Protein AF-0000000069003682 (afdb_homodimer)

Sequence (572 aa):
MLQAACTELRKSRLFHKLLEAVLKTGNRMNDGTFRGGAQAFKLDTLLKLSDVKGIDGKTTLLHFVVQEIIRSEGIRAARARDRGSVSSIKSDDLPEDQSQDAEEYYRSTGLQVVSGLSSEIENVKKAAILDADSLTGTVSKLGRALKESRDFLNSEMKNVDDENRFHQTLKIFVQNAELDIMWLFEEEKRIMALVKSTGDYFHGNAGKDEGLRLFVIVRDFLIILDKVCIEVKNAQRKLNGTPKKENVASKTSESTNPPPLDLRQKLFPAITDRRIDDSSSDDDASMLQAACTELRKSRLFHKLLEAVLKTGNRMNDGTFRGGAQAFKLDTLLKLSDVKGIDGKTTLLHFVVQEIIRSEGIRAARARDRGSVSSIKSDDLPEDQSQDAEEYYRSTGLQVVSGLSSEIENVKKAAILDADSLTGTVSKLGRALKESRDFLNSEMKNVDDENRFHQTLKIFVQNAELDIMWLFEEEKRIMALVKSTGDYFHGNAGKDEGLRLFVIVRDFLIILDKVCIEVKNAQRKLNGTPKKENVASKTSESTNPPPLDLRQKLFPAITDRRIDDSSSDDDAS

Structure (mmCIF, N/CA/C/O backbone):
data_AF-0000000069003682-model_v1
#
loop_
_entity.id
_entity.type
_entity.pdbx_description
1 polymer 'Actin binding protein'
#
loop_
_atom_site.group_PDB
_atom_site.id
_atom_site.type_symbol
_atom_site.label_atom_id
_atom_site.label_alt_id
_atom_site.label_comp_id
_atom_site.label_asym_id
_atom_site.label_entity_id
_atom_site.label_seq_id
_atom_site.pdbx_PDB_ins_code
_atom_site.Cartn_x
_atom_site.Cartn_y
_atom_site.Cartn_z
_atom_site.occupancy
_atom_site.B_iso_or_equiv
_atom_site.auth_seq_id
_atom_site.auth_comp_id
_atom_site.auth_asym_id
_atom_site.auth_atom_id
_atom_site.pdbx_PDB_model_num
ATOM 1 N N . MET A 1 1 ? 0.45 -17.828 -17.75 1 82.25 1 MET A N 1
ATOM 2 C CA . MET A 1 1 ? 1.01 -19.078 -17.25 1 82.25 1 MET A CA 1
ATOM 3 C C . MET A 1 1 ? -0.079 -19.953 -16.641 1 82.25 1 MET A C 1
ATOM 5 O O . MET A 1 1 ? -0.289 -21.078 -17.094 1 82.25 1 MET A O 1
ATOM 9 N N . LEU A 1 2 ? -0.874 -19.406 -15.758 1 88.44 2 LEU A N 1
ATOM 10 C CA . LEU A 1 2 ? -1.917 -20.188 -15.109 1 88.44 2 LEU A CA 1
ATOM 11 C C . LEU A 1 2 ? -3.008 -20.562 -16.109 1 88.44 2 LEU A C 1
ATOM 13 O O . LEU A 1 2 ? -3.473 -21.703 -16.125 1 88.44 2 LEU A O 1
ATOM 17 N N . GLN A 1 3 ? -3.305 -19.609 -16.984 1 91.31 3 GLN A N 1
ATOM 18 C CA . GLN A 1 3 ? -4.297 -19.891 -18.031 1 91.31 3 GLN A CA 1
ATOM 19 C C . GLN A 1 3 ? -3.811 -20.984 -18.969 1 91.31 3 GLN A C 1
ATOM 21 O O . GLN A 1 3 ? -4.574 -21.875 -19.344 1 91.31 3 GLN A O 1
ATOM 26 N N . ALA A 1 4 ? -2.568 -20.844 -19.375 1 91.81 4 ALA A N 1
ATOM 27 C CA . ALA A 1 4 ? -1.979 -21.844 -20.25 1 91.81 4 ALA A CA 1
ATOM 28 C C . ALA A 1 4 ? -1.948 -23.219 -19.578 1 91.81 4 ALA A C 1
ATOM 30 O O . ALA A 1 4 ? -2.234 -24.234 -20.219 1 91.81 4 ALA A O 1
ATOM 31 N N . ALA A 1 5 ? -1.57 -23.219 -18.328 1 94.5 5 ALA A N 1
ATOM 32 C CA . ALA A 1 5 ? -1.517 -24.469 -17.578 1 94.5 5 ALA A CA 1
ATOM 33 C C . ALA A 1 5 ? -2.891 -25.141 -17.516 1 94.5 5 ALA A C 1
ATOM 35 O O . ALA A 1 5 ? -3.014 -26.344 -17.734 1 94.5 5 ALA A O 1
ATOM 36 N N . CYS A 1 6 ? -3.914 -24.359 -17.25 1 94.5 6 CYS A N 1
ATOM 37 C CA . CYS A 1 6 ? -5.281 -24.875 -17.219 1 94.5 6 CYS A CA 1
ATOM 38 C C . CYS A 1 6 ? -5.695 -25.438 -18.578 1 94.5 6 CYS A C 1
ATOM 40 O O . CYS A 1 6 ? -6.266 -26.516 -18.656 1 94.5 6 CYS A O 1
ATOM 42 N N . THR A 1 7 ? -5.379 -24.703 -19.594 1 95.38 7 THR A N 1
ATOM 43 C CA . THR A 1 7 ? -5.715 -25.109 -20.953 1 95.38 7 THR A CA 1
ATOM 44 C C . THR A 1 7 ? -4.977 -26.391 -21.328 1 95.38 7 THR A C 1
ATOM 46 O O . THR A 1 7 ? -5.562 -27.312 -21.906 1 95.38 7 THR A O 1
ATOM 49 N N . GLU A 1 8 ? -3.709 -26.469 -20.969 1 96.94 8 GLU A N 1
ATOM 50 C CA . GLU A 1 8 ? -2.9 -27.656 -21.25 1 96.94 8 GLU A CA 1
ATOM 51 C C . GLU A 1 8 ? -3.496 -28.891 -20.594 1 96.94 8 GLU A C 1
ATOM 53 O O . GLU A 1 8 ? -3.615 -29.938 -21.219 1 96.94 8 GLU A O 1
ATOM 58 N N . LEU A 1 9 ? -3.904 -28.766 -19.375 1 95.12 9 LEU A N 1
ATOM 59 C CA . LEU A 1 9 ? -4.461 -29.906 -18.641 1 95.12 9 LEU A CA 1
ATOM 60 C C . LEU A 1 9 ? -5.781 -30.359 -19.266 1 95.12 9 LEU A C 1
ATOM 62 O O . LEU A 1 9 ? -6.02 -31.547 -19.422 1 95.12 9 LEU A O 1
ATOM 66 N N . ARG A 1 10 ? -6.551 -29.422 -19.609 1 94.44 10 ARG A N 1
ATOM 67 C CA . ARG A 1 10 ? -7.879 -29.75 -20.125 1 94.44 10 ARG A CA 1
ATOM 68 C C . ARG A 1 10 ? -7.801 -30.297 -21.531 1 94.44 10 ARG A C 1
ATOM 70 O O . ARG A 1 10 ? -8.633 -31.109 -21.938 1 94.44 10 ARG A O 1
ATOM 77 N N . LYS A 1 11 ? -6.762 -29.953 -22.234 1 96.38 11 LYS A N 1
ATOM 78 C CA . LYS A 1 11 ? -6.723 -30.312 -23.656 1 96.38 11 LYS A CA 1
ATOM 79 C C . LYS A 1 11 ? -5.762 -31.469 -23.906 1 96.38 11 LYS A C 1
ATOM 81 O O . LYS A 1 11 ? -5.762 -32.062 -24.984 1 96.38 11 LYS A O 1
ATOM 86 N N . SER A 1 12 ? -4.953 -31.766 -22.922 1 96.75 12 SER A N 1
ATOM 87 C CA . SER A 1 12 ? -3.975 -32.844 -23.125 1 96.75 12 SER A CA 1
ATOM 88 C C . SER A 1 12 ? -4.652 -34.188 -23.25 1 96.75 12 SER A C 1
ATOM 90 O O . SER A 1 12 ? -5.082 -34.781 -22.25 1 96.75 12 SER A O 1
ATOM 92 N N . ARG A 1 13 ? -4.66 -34.75 -24.406 1 95.38 13 ARG A N 1
ATOM 93 C CA . ARG A 1 13 ? -5.246 -36.062 -24.672 1 95.38 13 ARG A CA 1
ATOM 94 C C . ARG A 1 13 ? -4.523 -37.156 -23.891 1 95.38 13 ARG A C 1
ATOM 96 O O . ARG A 1 13 ? -5.16 -38.031 -23.297 1 95.38 13 ARG A O 1
ATOM 103 N N . LEU A 1 14 ? -3.229 -37.125 -23.938 1 95.75 14 LEU A N 1
ATOM 104 C CA . LEU A 1 14 ? -2.428 -38.156 -23.281 1 95.75 14 LEU A CA 1
ATOM 105 C C . LEU A 1 14 ? -2.666 -38.156 -21.781 1 95.75 14 LEU A C 1
ATOM 107 O O . LEU A 1 14 ? -2.742 -39.219 -21.156 1 95.75 14 LEU A O 1
ATOM 111 N N . PHE A 1 15 ? -2.775 -36.969 -21.203 1 94.94 15 PHE A N 1
ATOM 112 C CA . PHE A 1 15 ? -3.039 -36.875 -19.781 1 94.94 15 PHE A CA 1
ATOM 113 C C . PHE A 1 15 ? -4.398 -37.469 -19.438 1 94.94 15 PHE A C 1
ATOM 115 O O . PHE A 1 15 ? -4.523 -38.219 -18.453 1 94.94 15 PHE A O 1
ATOM 122 N N . HIS A 1 16 ? -5.387 -37.156 -20.234 1 93 16 HIS A N 1
ATOM 123 C CA . HIS A 1 16 ? -6.715 -37.719 -20.047 1 93 16 HIS A CA 1
ATOM 124 C C . HIS A 1 16 ? -6.676 -39.25 -20.125 1 93 16 HIS A C 1
ATOM 126 O O . HIS A 1 16 ? -7.301 -39.938 -19.312 1 93 16 HIS A O 1
ATOM 132 N N . LYS A 1 17 ? -5.961 -39.719 -21.047 1 92.38 17 LYS A N 1
ATOM 133 C CA . LYS A 1 17 ? -5.852 -41.188 -21.234 1 92.38 17 LYS A CA 1
ATOM 134 C C . LYS A 1 17 ? -5.195 -41.844 -20.016 1 92.38 17 LYS A C 1
ATOM 136 O O . LYS A 1 17 ? -5.602 -42.906 -19.594 1 92.38 17 LYS A O 1
ATOM 141 N N . LEU A 1 18 ? -4.199 -41.188 -19.562 1 90.25 18 LEU A N 1
ATOM 142 C CA . LEU A 1 18 ? -3.512 -41.688 -18.375 1 90.25 18 LEU A CA 1
ATOM 143 C C . LEU A 1 18 ? -4.449 -41.719 -17.172 1 90.25 18 LEU A C 1
ATOM 145 O O . LEU A 1 18 ? -4.473 -42.719 -16.438 1 90.25 18 LEU A O 1
ATOM 149 N N . LEU A 1 19 ? -5.203 -40.656 -16.984 1 87.94 19 LEU A N 1
ATOM 150 C CA . LEU A 1 19 ? -6.145 -40.594 -15.875 1 87.94 19 LEU A CA 1
ATOM 151 C C . LEU A 1 19 ? -7.207 -41.688 -15.992 1 87.94 19 LEU A C 1
ATOM 153 O O . LEU A 1 19 ? -7.574 -42.281 -14.992 1 87.94 19 LEU A O 1
ATOM 157 N N . GLU A 1 20 ? -7.668 -41.812 -17.141 1 86.5 20 GLU A N 1
ATOM 158 C CA . GLU A 1 20 ? -8.656 -42.875 -17.391 1 86.5 20 GLU A CA 1
ATOM 159 C C . GLU A 1 20 ? -8.094 -44.25 -17.062 1 86.5 20 GLU A C 1
ATOM 161 O O . GLU A 1 20 ? -8.789 -45.094 -16.469 1 86.5 20 GLU A O 1
ATOM 166 N N . ALA A 1 21 ? -6.922 -44.469 -17.531 1 84.5 21 ALA A N 1
ATOM 167 C CA . ALA A 1 21 ? -6.27 -45.75 -17.281 1 84.5 21 ALA A CA 1
ATOM 168 C C . ALA A 1 21 ? -6.09 -46 -15.781 1 84.5 21 ALA A C 1
ATOM 170 O O . ALA A 1 21 ? -6.273 -47.125 -15.289 1 84.5 21 ALA A O 1
ATOM 171 N N . VAL A 1 22 ? -5.715 -44.938 -15.078 1 81.38 22 VAL A N 1
ATOM 172 C CA . VAL A 1 22 ? -5.535 -45.031 -13.633 1 81.38 22 VAL A CA 1
ATOM 173 C C . VAL A 1 22 ? -6.871 -45.312 -12.961 1 81.38 22 VAL A C 1
ATOM 175 O O . VAL A 1 22 ? -6.949 -46.156 -12.07 1 81.38 22 VAL A O 1
ATOM 178 N N . LEU A 1 23 ? -7.922 -44.656 -13.352 1 76.44 23 LEU A N 1
ATOM 179 C CA . LEU A 1 23 ? -9.258 -44.875 -12.797 1 76.44 23 LEU A CA 1
ATOM 180 C C . LEU A 1 23 ? -9.742 -46.281 -13.062 1 76.44 23 LEU A C 1
ATOM 182 O O . LEU A 1 23 ? -10.32 -46.938 -12.18 1 76.44 23 LEU A O 1
ATOM 186 N N . LYS A 1 24 ? -9.523 -46.688 -14.242 1 77.19 24 LYS A N 1
ATOM 187 C CA . LYS A 1 24 ? -9.938 -48.062 -14.609 1 77.19 24 LYS A CA 1
ATOM 188 C C . LYS A 1 24 ? -9.219 -49.094 -13.766 1 77.19 24 LYS A C 1
ATOM 190 O O . LYS A 1 24 ? -9.82 -50.062 -13.32 1 77.19 24 LYS A O 1
ATOM 195 N N . THR A 1 25 ? -7.992 -48.875 -13.586 1 75.38 25 THR A N 1
ATOM 196 C CA . THR A 1 25 ? -7.191 -49.812 -12.805 1 75.38 25 THR A CA 1
ATOM 197 C C . THR A 1 25 ? -7.578 -49.75 -11.328 1 75.38 25 THR A C 1
ATOM 199 O O . THR A 1 25 ? -7.641 -50.781 -10.656 1 75.38 25 THR A O 1
ATOM 202 N N . GLY A 1 26 ? -7.781 -48.5 -10.859 1 70.31 26 GLY A N 1
ATOM 203 C CA . GLY A 1 26 ? -8.266 -48.344 -9.5 1 70.31 26 GLY A CA 1
ATOM 204 C C . GLY A 1 26 ? -9.617 -49 -9.266 1 70.31 26 GLY A C 1
ATOM 205 O O . GLY A 1 26 ? -9.82 -49.688 -8.266 1 70.31 26 GLY A O 1
ATOM 206 N N . ASN A 1 27 ? -10.523 -48.75 -10.133 1 66.75 27 ASN A N 1
ATOM 207 C CA . ASN A 1 27 ? -11.859 -49.312 -10.023 1 66.75 27 ASN A CA 1
ATOM 208 C C . ASN A 1 27 ? -11.82 -50.844 -10.086 1 66.75 27 ASN A C 1
ATOM 210 O O . ASN A 1 27 ? -12.578 -51.5 -9.391 1 66.75 27 ASN A O 1
ATOM 214 N N . ARG A 1 28 ? -10.984 -51.219 -10.891 1 63.16 28 ARG A N 1
ATOM 215 C CA . ARG A 1 28 ? -10.852 -52.656 -11.023 1 63.16 28 ARG A CA 1
ATOM 216 C C . ARG A 1 28 ? -10.32 -53.281 -9.734 1 63.16 28 ARG A C 1
ATOM 218 O O . ARG A 1 28 ? -10.734 -54.375 -9.344 1 63.16 28 ARG A O 1
ATOM 225 N N . MET A 1 29 ? -9.422 -52.5 -9.234 1 60.25 29 MET A N 1
ATOM 226 C CA . MET A 1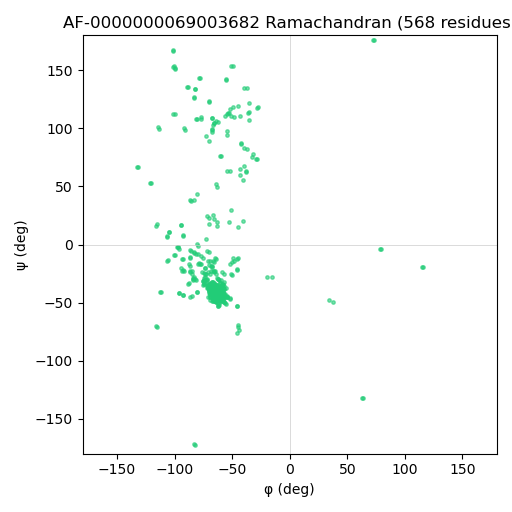 29 ? -8.859 -52.969 -7.973 1 60.25 29 MET A CA 1
ATOM 227 C C . MET A 1 29 ? -9.883 -52.844 -6.848 1 60.25 29 MET A C 1
ATOM 229 O O . MET A 1 29 ? -9.781 -53.562 -5.844 1 60.25 29 MET A O 1
ATOM 233 N N . ASN A 1 30 ? -10.789 -51.969 -7.055 1 57.16 30 ASN A N 1
ATOM 234 C CA . ASN A 1 30 ? -11.844 -51.781 -6.062 1 57.16 30 ASN A CA 1
ATOM 235 C C . ASN A 1 30 ? -13.109 -52.531 -6.449 1 57.16 30 ASN A C 1
ATOM 237 O O . ASN A 1 30 ? -14.172 -52.344 -5.844 1 57.16 30 ASN A O 1
ATOM 241 N N . ASP A 1 31 ? -13.07 -53.156 -7.57 1 54.56 31 ASP A N 1
ATOM 242 C CA . ASP A 1 31 ? -14.211 -54 -7.945 1 54.56 31 ASP A CA 1
ATOM 243 C C . ASP A 1 31 ? -14.523 -55.031 -6.859 1 54.56 31 ASP A C 1
ATOM 245 O O . ASP A 1 31 ? -13.664 -55.812 -6.492 1 54.56 31 ASP A O 1
ATOM 249 N N . GLY A 1 32 ? -15.68 -54.812 -6.242 1 50.06 32 GLY A N 1
ATOM 250 C CA . GLY A 1 32 ? -16.25 -55.594 -5.141 1 50.06 32 GLY A CA 1
ATOM 251 C C . GLY A 1 32 ? -16.344 -54.781 -3.854 1 50.06 32 GLY A C 1
ATOM 252 O O . GLY A 1 32 ? -16.828 -55.281 -2.836 1 50.06 32 GLY A O 1
ATOM 253 N N . THR A 1 33 ? -15.57 -53.781 -3.887 1 51.53 33 THR A N 1
ATOM 254 C CA . THR A 1 33 ? -15.727 -52.938 -2.699 1 51.53 33 THR A CA 1
ATOM 255 C C . THR A 1 33 ? -16.594 -51.719 -3.004 1 51.53 33 THR A C 1
ATOM 257 O O . THR A 1 33 ? -16.922 -51.469 -4.164 1 51.53 33 THR A O 1
ATOM 260 N N . PHE A 1 34 ? -17.234 -51.219 -1.989 1 45.12 34 PHE A N 1
ATOM 261 C CA . PHE A 1 34 ? -18.125 -50.062 -2.051 1 45.12 34 PHE A CA 1
ATOM 262 C C . PHE A 1 34 ? -17.484 -48.938 -2.863 1 45.12 34 PHE A C 1
ATOM 264 O O . PHE A 1 34 ? -18.188 -48.062 -3.383 1 45.12 34 PHE A O 1
ATOM 271 N N . ARG A 1 35 ? -16.219 -49.062 -3.148 1 46.94 35 ARG A N 1
ATOM 272 C CA . ARG A 1 35 ? -15.523 -47.906 -3.738 1 46.94 35 ARG A CA 1
ATOM 273 C C . ARG A 1 35 ? -15.398 -48.062 -5.25 1 46.94 35 ARG A C 1
ATOM 275 O O . ARG A 1 35 ? -14.773 -47.25 -5.914 1 46.94 35 ARG A O 1
ATOM 282 N N . GLY A 1 36 ? -15.703 -49.125 -5.762 1 47 36 GLY A N 1
ATOM 283 C CA . GLY A 1 36 ? -15.57 -49.531 -7.152 1 47 36 GLY A CA 1
ATOM 284 C C . GLY A 1 36 ? -16.109 -48.5 -8.133 1 47 36 GLY A C 1
ATOM 285 O O . GLY A 1 36 ? -15.789 -48.531 -9.32 1 47 36 GLY A O 1
ATOM 286 N N . GLY A 1 37 ? -16.891 -47.531 -7.555 1 46.16 37 GLY A N 1
ATOM 287 C CA . GLY A 1 37 ? -17.578 -46.594 -8.422 1 46.16 37 GLY A CA 1
ATOM 288 C C . GLY A 1 37 ? -17.094 -45.188 -8.25 1 46.16 37 GLY A C 1
ATOM 289 O O . GLY A 1 37 ? -17.844 -44.219 -8.469 1 46.16 37 GLY A O 1
ATOM 290 N N . ALA A 1 38 ? -15.93 -45.062 -7.656 1 49.56 38 ALA A N 1
ATOM 291 C CA . ALA A 1 38 ? -15.594 -43.656 -7.387 1 49.56 38 ALA A CA 1
ATOM 292 C C . ALA A 1 38 ? -15.344 -42.906 -8.688 1 49.56 38 ALA A C 1
ATOM 294 O O . ALA A 1 38 ? -14.578 -43.344 -9.539 1 49.56 38 ALA A O 1
ATOM 295 N N . GLN A 1 39 ? -16.328 -42.188 -9.156 1 51.06 39 GLN A N 1
ATOM 296 C CA . GLN A 1 39 ? -16.328 -41.375 -10.359 1 51.06 39 GLN A CA 1
ATOM 297 C C . GLN A 1 39 ? -15.258 -40.281 -10.297 1 51.06 39 GLN A C 1
ATOM 299 O O . GLN A 1 39 ? -14.773 -39.812 -11.328 1 51.06 39 GLN A O 1
ATOM 304 N N . ALA A 1 40 ? -14.953 -39.812 -9.109 1 52.88 40 ALA A N 1
ATOM 305 C CA . ALA A 1 40 ? -13.992 -38.719 -9.055 1 52.88 40 ALA A CA 1
ATOM 306 C C . ALA A 1 40 ? -12.703 -39.156 -8.352 1 52.88 40 ALA A C 1
ATOM 308 O O . ALA A 1 40 ? -12.75 -39.781 -7.293 1 52.88 40 ALA A O 1
ATOM 309 N N . PHE A 1 41 ? -11.695 -39.438 -9.156 1 56.91 41 PHE A N 1
ATOM 310 C CA . PHE A 1 41 ? -10.359 -39.75 -8.68 1 56.91 41 PHE A CA 1
ATOM 311 C C . PHE A 1 41 ? -9.734 -38.562 -7.965 1 56.91 41 PHE A C 1
ATOM 313 O O . PHE A 1 41 ? -9.711 -37.469 -8.5 1 56.91 41 PHE A O 1
ATOM 320 N N . LYS A 1 42 ? -9.695 -38.719 -6.672 1 69.19 42 LYS A N 1
ATOM 321 C CA . LYS A 1 42 ? -8.844 -37.719 -6.047 1 69.19 42 LYS A CA 1
ATOM 322 C C . LYS A 1 42 ? -7.461 -37.688 -6.688 1 69.19 42 LYS A C 1
ATOM 324 O O . LYS A 1 42 ? -6.816 -38.719 -6.832 1 69.19 42 LYS A O 1
ATOM 329 N N . LEU A 1 43 ? -7.113 -36.656 -7.352 1 77 43 LEU A N 1
ATOM 330 C CA . LEU A 1 43 ? -5.871 -36.469 -8.086 1 77 43 LEU A CA 1
ATOM 331 C C . LEU A 1 43 ? -4.672 -36.906 -7.254 1 77 43 LEU A C 1
ATOM 333 O O . LEU A 1 43 ? -3.672 -37.406 -7.797 1 77 43 LEU A O 1
ATOM 337 N N . ASP A 1 44 ? -4.918 -36.938 -5.93 1 78.06 44 ASP A N 1
ATOM 338 C CA . ASP A 1 44 ? -3.809 -37.312 -5.062 1 78.06 44 ASP A CA 1
ATOM 339 C C . ASP A 1 44 ? -3.525 -38.812 -5.156 1 78.06 44 ASP A C 1
ATOM 341 O O . ASP A 1 44 ? -2.416 -39.25 -4.852 1 78.06 44 ASP A O 1
ATOM 345 N N . THR A 1 45 ? -4.484 -39.531 -5.602 1 78.62 45 THR A N 1
ATOM 346 C CA . THR A 1 45 ? -4.324 -40.969 -5.758 1 78.62 45 THR A CA 1
ATOM 347 C C . THR A 1 45 ? -3.293 -41.281 -6.836 1 78.62 45 THR A C 1
ATOM 349 O O . THR A 1 45 ? -2.648 -42.344 -6.797 1 78.62 45 THR A O 1
ATOM 352 N N . LEU A 1 46 ? -3.084 -40.344 -7.742 1 83.19 46 LEU A N 1
ATOM 353 C CA . LEU A 1 46 ? -2.072 -40.531 -8.781 1 83.19 46 LEU A CA 1
ATOM 354 C C . LEU A 1 46 ? -0.696 -40.75 -8.164 1 83.19 46 LEU A C 1
ATOM 356 O O . LEU A 1 46 ? 0.079 -41.594 -8.664 1 83.19 46 LEU A O 1
ATOM 360 N N . LEU A 1 47 ? -0.555 -40.094 -7.094 1 86.44 47 LEU A N 1
ATOM 361 C CA . LEU A 1 47 ? 0.755 -40.156 -6.453 1 86.44 47 LEU A CA 1
ATOM 362 C C . LEU A 1 47 ? 0.941 -41.469 -5.707 1 86.44 47 LEU A C 1
ATOM 364 O O . LEU A 1 47 ? 2.072 -41.906 -5.453 1 86.44 47 LEU A O 1
ATOM 368 N N . LYS A 1 48 ? -0.077 -42.156 -5.457 1 84.06 48 LYS A N 1
ATOM 369 C CA . LYS A 1 48 ? -0.019 -43.375 -4.645 1 84.06 48 LYS A CA 1
ATOM 370 C C . LYS A 1 48 ? 0.161 -44.594 -5.52 1 84.06 48 LYS A C 1
ATOM 372 O O . LYS A 1 48 ? 0.484 -45.688 -5.02 1 84.06 48 LYS A O 1
ATOM 377 N N . LEU A 1 49 ? -0.008 -44.438 -6.758 1 86.31 49 LEU A N 1
ATOM 378 C CA . LEU A 1 49 ? 0.084 -45.562 -7.676 1 86.31 49 LEU A CA 1
ATOM 379 C C . LEU A 1 49 ? 1.48 -46.188 -7.645 1 86.31 49 LEU A C 1
ATOM 381 O O . LEU A 1 49 ? 1.644 -47.375 -7.902 1 86.31 49 LEU A O 1
ATOM 385 N N . SER A 1 50 ? 2.449 -45.375 -7.383 1 88.81 50 SER A N 1
ATOM 386 C CA . SER A 1 50 ? 3.828 -45.844 -7.324 1 88.81 50 SER A CA 1
ATOM 387 C C . SER A 1 50 ? 4.098 -46.625 -6.031 1 88.81 50 SER A C 1
ATOM 389 O O . SER A 1 50 ? 5.109 -47.312 -5.91 1 88.81 50 SER A O 1
ATOM 391 N N . ASP A 1 51 ? 3.219 -46.562 -5.121 1 87 51 ASP A N 1
ATOM 392 C CA . ASP A 1 51 ? 3.396 -47.219 -3.828 1 87 51 ASP A CA 1
ATOM 393 C C . ASP A 1 51 ? 2.812 -48.625 -3.838 1 87 51 ASP A C 1
ATOM 395 O O . ASP A 1 51 ? 3.119 -49.438 -2.961 1 87 51 ASP A O 1
ATOM 399 N N . VAL A 1 52 ? 1.92 -48.875 -4.691 1 86.31 52 VAL A N 1
ATOM 400 C CA . VAL A 1 52 ? 1.315 -50.188 -4.801 1 86.31 52 VAL A CA 1
ATOM 401 C C . VAL A 1 52 ? 2.23 -51.125 -5.602 1 86.31 52 VAL A C 1
ATOM 403 O O . VAL A 1 52 ? 2.326 -51 -6.824 1 86.31 52 VAL A O 1
ATOM 406 N N . LYS A 1 53 ? 2.836 -52.062 -4.902 1 87.88 53 LYS A N 1
ATOM 407 C CA . LYS A 1 53 ? 3.834 -52.938 -5.535 1 87.88 53 LYS A CA 1
ATOM 408 C C . LYS A 1 53 ? 3.24 -54.281 -5.898 1 87.88 53 LYS A C 1
ATOM 410 O O . LYS A 1 53 ? 2.342 -54.781 -5.215 1 87.88 53 LYS A O 1
ATOM 415 N N . GLY A 1 54 ? 3.779 -54.875 -6.906 1 84.19 54 GLY A N 1
ATOM 416 C CA . GLY A 1 54 ? 3.416 -56.219 -7.297 1 84.19 54 GLY A CA 1
ATOM 417 C C . GLY A 1 54 ? 4.145 -57.281 -6.5 1 84.19 54 GLY A C 1
ATOM 418 O O . GLY A 1 54 ? 4.812 -56.969 -5.512 1 84.19 54 GLY A O 1
ATOM 419 N N . ILE A 1 55 ? 4 -58.531 -6.922 1 85.5 55 ILE A N 1
ATOM 420 C CA . ILE A 1 55 ? 4.547 -59.719 -6.234 1 85.5 55 ILE A CA 1
ATOM 421 C C . ILE A 1 55 ? 6.074 -59.625 -6.242 1 85.5 55 ILE A C 1
ATOM 423 O O . ILE A 1 55 ? 6.723 -60.062 -5.289 1 85.5 55 ILE A O 1
ATOM 427 N N . ASP A 1 56 ? 6.605 -59.156 -7.34 1 86.38 56 ASP A N 1
ATOM 428 C CA . ASP A 1 56 ? 8.062 -59.062 -7.445 1 86.38 56 ASP A CA 1
ATOM 429 C C . ASP A 1 56 ? 8.625 -58 -6.539 1 86.38 56 ASP A C 1
ATOM 431 O O . ASP A 1 56 ? 9.844 -57.875 -6.379 1 86.38 56 ASP A O 1
ATOM 435 N N . GLY A 1 57 ? 7.82 -57.125 -6.004 1 88.44 57 GLY A N 1
ATOM 436 C CA . GLY A 1 57 ? 8.234 -56.094 -5.078 1 88.44 57 GLY A CA 1
ATOM 437 C C . GLY A 1 57 ? 8.891 -54.906 -5.766 1 88.44 57 GLY A C 1
ATOM 438 O O . GLY A 1 57 ? 9.219 -53.906 -5.117 1 88.44 57 GLY A O 1
ATOM 439 N N . LYS A 1 58 ? 9.078 -54.969 -7.051 1 88.38 58 LYS A N 1
ATOM 440 C CA . LYS A 1 58 ? 9.789 -53.906 -7.781 1 88.38 58 LYS A CA 1
ATOM 441 C C . LYS A 1 58 ? 8.852 -53.156 -8.727 1 88.38 58 LYS A C 1
ATOM 443 O O . LYS A 1 58 ? 8.906 -51.938 -8.812 1 88.38 58 LYS A O 1
ATOM 448 N N . THR A 1 59 ? 7.965 -53.938 -9.398 1 90.19 59 THR A N 1
ATOM 449 C CA . THR A 1 59 ? 7.039 -53.344 -10.359 1 90.19 59 THR A CA 1
ATOM 450 C C . THR A 1 59 ? 5.809 -52.781 -9.648 1 90.19 59 THR A C 1
ATOM 452 O O . THR A 1 59 ? 5.16 -53.469 -8.875 1 90.19 59 THR A O 1
ATOM 455 N N . THR A 1 60 ? 5.469 -51.531 -9.883 1 91.62 60 THR A N 1
ATOM 456 C CA . THR A 1 60 ? 4.348 -50.875 -9.219 1 91.62 60 THR A CA 1
ATOM 457 C C . THR A 1 60 ? 3.135 -50.812 -10.148 1 91.62 60 THR A C 1
ATOM 459 O O . THR A 1 60 ? 3.244 -51.094 -11.344 1 91.62 60 THR A O 1
ATOM 462 N N . LEU A 1 61 ? 2.031 -50.5 -9.539 1 88.88 61 LEU A N 1
ATOM 463 C CA . LEU A 1 61 ? 0.812 -50.312 -10.32 1 88.88 61 LEU A CA 1
ATOM 464 C C . LEU A 1 61 ? 1.008 -49.281 -11.414 1 88.88 61 LEU A C 1
ATOM 466 O O . LEU A 1 61 ? 0.458 -49.406 -12.508 1 88.88 61 LEU A O 1
ATOM 470 N N . LEU A 1 62 ? 1.763 -48.25 -11.109 1 92.31 62 LEU A N 1
ATOM 471 C CA . LEU A 1 62 ? 2.02 -47.219 -12.109 1 92.31 62 LEU A CA 1
ATOM 472 C C . LEU A 1 62 ? 2.805 -47.781 -13.289 1 92.31 62 LEU A C 1
ATOM 474 O O . LEU A 1 62 ? 2.557 -47.438 -14.438 1 92.31 62 LEU A O 1
ATOM 478 N N . HIS A 1 63 ? 3.76 -48.625 -13.008 1 93.81 63 HIS A N 1
ATOM 479 C CA . HIS A 1 63 ? 4.484 -49.281 -14.078 1 93.81 63 HIS A CA 1
ATOM 480 C C . HIS A 1 63 ? 3.527 -50 -15.031 1 93.81 63 HIS A C 1
ATOM 482 O O . HIS A 1 63 ? 3.666 -49.875 -16.25 1 93.81 63 HIS A O 1
ATOM 488 N N . PHE A 1 64 ? 2.641 -50.656 -14.438 1 90.44 64 PHE A N 1
ATOM 489 C CA . PHE A 1 64 ? 1.667 -51.406 -15.227 1 90.44 64 PHE A CA 1
ATOM 490 C C . PHE A 1 64 ? 0.848 -50.469 -16.109 1 90.44 64 PHE A C 1
ATOM 492 O O . PHE A 1 64 ? 0.701 -50.719 -17.312 1 90.44 64 PHE A O 1
ATOM 499 N N . VAL A 1 65 ? 0.308 -49.469 -15.477 1 92.19 65 VAL A N 1
ATOM 500 C CA . VAL A 1 65 ? -0.521 -48.5 -16.188 1 92.19 65 VAL A CA 1
ATOM 501 C C . VAL A 1 65 ? 0.284 -47.844 -17.328 1 92.19 65 VAL A C 1
ATOM 503 O O . VAL A 1 65 ? -0.21 -47.719 -18.438 1 92.19 65 VAL A O 1
ATOM 506 N N . VAL A 1 66 ? 1.482 -47.469 -17.062 1 95.06 66 VAL A N 1
ATOM 507 C CA . VAL A 1 66 ? 2.338 -46.781 -18.031 1 95.06 66 VAL A CA 1
ATOM 508 C C . VAL A 1 66 ? 2.625 -47.719 -19.219 1 95.06 66 VAL A C 1
ATOM 510 O O . VAL A 1 66 ? 2.584 -47.281 -20.375 1 95.06 66 VAL A O 1
ATOM 513 N N . GLN A 1 67 ? 2.889 -48.969 -18.953 1 93.31 67 GLN A N 1
ATOM 514 C CA . GLN A 1 67 ? 3.15 -49.938 -20 1 93.31 67 GLN A CA 1
ATOM 515 C C . GLN A 1 67 ? 1.925 -50.125 -20.891 1 93.31 67 GLN A C 1
ATOM 517 O O . GLN A 1 67 ? 2.051 -50.25 -22.109 1 93.31 67 GLN A O 1
ATOM 522 N N . GLU A 1 68 ? 0.814 -50.094 -20.219 1 91.38 68 GLU A N 1
ATOM 523 C CA . GLU A 1 68 ? -0.421 -50.219 -20.984 1 91.38 68 GLU A CA 1
ATOM 524 C C . GLU A 1 68 ? -0.615 -49.031 -21.906 1 91.38 68 GLU A C 1
ATOM 526 O O . GLU A 1 68 ? -1.015 -49.188 -23.062 1 91.38 68 GLU A O 1
ATOM 531 N N . ILE A 1 69 ? -0.344 -47.875 -21.438 1 95.31 69 ILE A N 1
ATOM 532 C CA . ILE A 1 69 ? -0.522 -46.688 -22.219 1 95.31 69 ILE A CA 1
ATOM 533 C C . ILE A 1 69 ? 0.529 -46.625 -23.328 1 95.31 69 ILE A C 1
ATOM 535 O O . ILE A 1 69 ? 0.24 -46.188 -24.453 1 95.31 69 ILE A O 1
ATOM 539 N N . ILE A 1 70 ? 1.727 -47.062 -23.047 1 95.81 70 ILE A N 1
ATOM 540 C CA . ILE A 1 70 ? 2.795 -47.125 -24.031 1 95.81 70 ILE A CA 1
ATOM 541 C C . ILE A 1 70 ? 2.367 -48 -25.203 1 95.81 70 ILE A C 1
ATOM 543 O O . ILE A 1 70 ? 2.506 -47.594 -26.359 1 95.81 70 ILE A O 1
ATOM 547 N N . ARG A 1 71 ? 1.852 -49.156 -24.859 1 93.38 71 ARG A N 1
ATOM 548 C CA . ARG A 1 71 ? 1.399 -50.062 -25.906 1 93.38 71 ARG A CA 1
ATOM 549 C C . ARG A 1 71 ? 0.296 -49.438 -26.75 1 93.38 71 ARG A C 1
ATOM 551 O O . ARG A 1 71 ? 0.369 -49.438 -27.984 1 93.38 71 ARG A O 1
ATOM 558 N N . SER A 1 72 ? -0.685 -48.875 -26.078 1 93.5 72 SER A N 1
ATOM 559 C CA . SER A 1 72 ? -1.825 -48.281 -26.781 1 93.5 72 SER A CA 1
ATOM 560 C C . SER A 1 72 ? -1.403 -47.062 -27.609 1 93.5 72 SER A C 1
ATOM 562 O O . SER A 1 72 ? -1.846 -46.938 -28.75 1 93.5 72 SER A O 1
ATOM 564 N N . GLU A 1 73 ? -0.533 -46.281 -27.141 1 95 73 GLU A N 1
ATOM 565 C CA . GLU A 1 73 ? -0.085 -45.094 -27.844 1 95 73 GLU A CA 1
ATOM 566 C C . GLU A 1 73 ? 0.857 -45.469 -29 1 95 73 GLU A C 1
ATOM 568 O O . GLU A 1 73 ? 0.873 -44.781 -30.031 1 95 73 GLU A O 1
ATOM 573 N N . GLY A 1 74 ? 1.639 -46.5 -28.781 1 94.19 74 GLY A N 1
ATOM 574 C CA . GLY A 1 74 ? 2.469 -47 -29.859 1 94.19 74 GLY A CA 1
ATOM 575 C C . GLY A 1 74 ? 1.665 -47.469 -31.062 1 94.19 74 GLY A C 1
ATOM 576 O O . GLY A 1 74 ? 1.989 -47.125 -32.219 1 94.19 74 GLY A O 1
ATOM 577 N N . ILE A 1 75 ? 0.63 -48.219 -30.797 1 92.88 75 ILE A N 1
ATOM 578 C CA . ILE A 1 75 ? -0.26 -48.719 -31.844 1 92.88 75 ILE A CA 1
ATOM 579 C C . ILE A 1 75 ? -0.934 -47.531 -32.531 1 92.88 75 ILE A C 1
ATOM 581 O O . ILE A 1 75 ? -0.996 -47.5 -33.781 1 92.88 75 ILE A O 1
ATOM 585 N N . ARG A 1 76 ? -1.396 -46.625 -31.766 1 92.81 76 ARG A N 1
ATOM 586 C CA . ARG A 1 76 ? -2.061 -45.438 -32.312 1 92.81 76 ARG A CA 1
ATOM 587 C C . ARG A 1 76 ? -1.111 -44.656 -33.219 1 92.81 76 ARG A C 1
ATOM 589 O O . ARG A 1 76 ? -1.492 -44.219 -34.281 1 92.81 76 ARG A O 1
ATOM 596 N N . ALA A 1 77 ? 0.068 -44.438 -32.75 1 90.5 77 ALA A N 1
ATOM 597 C CA . ALA A 1 77 ? 1.056 -43.656 -33.5 1 90.5 77 ALA A CA 1
ATOM 598 C C . ALA A 1 77 ? 1.421 -44.344 -34.781 1 90.5 77 ALA A C 1
ATOM 600 O O . ALA A 1 77 ? 1.629 -43.688 -35.812 1 90.5 77 ALA A O 1
ATOM 601 N N . ALA A 1 78 ? 1.532 -45.688 -34.75 1 85.44 78 ALA A N 1
ATOM 602 C CA . ALA A 1 78 ? 1.86 -46.469 -35.938 1 85.44 78 ALA A CA 1
ATOM 603 C C . ALA A 1 78 ? 0.734 -46.406 -36.969 1 85.44 78 ALA A C 1
ATOM 605 O O . ALA A 1 78 ? 0.988 -46.312 -38.156 1 85.44 78 ALA A O 1
ATOM 606 N N . ARG A 1 79 ? -0.429 -46.438 -36.469 1 87.19 79 ARG A N 1
ATOM 607 C CA . ARG A 1 79 ? -1.591 -46.344 -37.375 1 87.19 79 ARG A CA 1
ATOM 608 C C . ARG A 1 79 ? -1.704 -44.969 -38 1 87.19 79 ARG A C 1
ATOM 610 O O . ARG A 1 79 ? -2.127 -44.875 -39.156 1 87.19 79 ARG A O 1
ATOM 617 N N . ALA A 1 80 ? -1.422 -43.969 -37.281 1 84.38 80 ALA A N 1
ATOM 618 C CA . ALA A 1 80 ? -1.479 -42.625 -37.812 1 84.38 80 ALA A CA 1
ATOM 619 C C . ALA A 1 80 ? -0.442 -42.406 -38.906 1 84.38 80 ALA A C 1
ATOM 621 O O . ALA A 1 80 ? -0.699 -41.719 -39.906 1 84.38 80 ALA A O 1
ATOM 622 N N . ARG A 1 81 ? 0.714 -43.031 -38.812 1 77.25 81 ARG A N 1
ATOM 623 C CA . ARG A 1 81 ? 1.756 -42.969 -39.844 1 77.25 81 ARG A CA 1
ATOM 624 C C . ARG A 1 81 ? 1.348 -43.719 -41.094 1 77.25 81 ARG A C 1
ATOM 626 O O . ARG A 1 81 ? 1.635 -43.312 -42.219 1 77.25 81 ARG A O 1
ATOM 633 N N . ASP A 1 82 ? 0.716 -44.844 -40.875 1 73.44 82 ASP A N 1
ATOM 634 C CA . ASP A 1 82 ? 0.254 -45.656 -42 1 73.44 82 ASP A CA 1
ATOM 635 C C . ASP A 1 82 ? -0.869 -44.969 -42.75 1 73.44 82 ASP A C 1
ATOM 637 O O . ASP A 1 82 ? -0.943 -45.031 -44 1 73.44 82 ASP A O 1
ATOM 641 N N . ARG A 1 83 ? -1.732 -44.406 -41.969 1 66.81 83 ARG A N 1
ATOM 642 C CA . ARG A 1 83 ? -2.799 -43.656 -42.625 1 66.81 83 ARG A CA 1
ATOM 643 C C . ARG A 1 83 ? -2.24 -42.469 -43.375 1 66.81 83 ARG A C 1
ATOM 645 O O . ARG A 1 83 ? -2.768 -42.062 -44.438 1 66.81 83 ARG A O 1
ATOM 652 N N . GLY A 1 84 ? -1.306 -41.906 -42.781 1 58.5 84 GLY A N 1
ATOM 653 C CA . GLY A 1 84 ? -0.676 -40.844 -43.562 1 58.5 84 GLY A CA 1
ATOM 654 C C . GLY A 1 84 ? 0.096 -41.344 -44.75 1 58.5 84 GLY A C 1
ATOM 655 O O . GLY A 1 84 ? 0.185 -40.656 -45.781 1 58.5 84 GLY A O 1
ATOM 656 N N . SER A 1 85 ? 0.751 -42.531 -44.562 1 54.97 85 SER A N 1
ATOM 657 C CA . SER A 1 85 ? 1.485 -43.125 -45.656 1 54.97 85 SER A CA 1
ATOM 658 C C . SER A 1 85 ? 0.561 -43.938 -46.562 1 54.97 85 SER A C 1
ATOM 660 O O . SER A 1 85 ? 0.985 -44.406 -47.625 1 54.97 85 SER A O 1
ATOM 662 N N . VAL A 1 86 ? -0.491 -44.5 -45.969 1 49.62 86 VAL A N 1
ATOM 663 C CA . VAL A 1 86 ? -1.305 -45.406 -46.781 1 49.62 86 VAL A CA 1
ATOM 664 C C . VAL A 1 86 ? -1.943 -44.625 -47.938 1 49.62 86 VAL A C 1
ATOM 666 O O . VAL A 1 86 ? -2.801 -45.188 -48.625 1 49.62 86 VAL A O 1
ATOM 669 N N . SER A 1 87 ? -1.687 -43.562 -48.469 1 45.81 87 SER A N 1
ATOM 670 C CA . SER A 1 87 ? -2.191 -43.562 -49.812 1 45.81 87 SER A CA 1
ATOM 671 C C . SER A 1 87 ? -1.869 -44.875 -50.531 1 45.81 87 SER A C 1
ATOM 673 O O . SER A 1 87 ? -2.684 -45.375 -51.312 1 45.81 87 SER A O 1
ATOM 675 N N . SER A 1 88 ? -0.511 -45.344 -51 1 42.59 88 SER A N 1
ATOM 676 C CA . SER A 1 88 ? -0.246 -46.281 -52.094 1 42.59 88 SER A CA 1
ATOM 677 C C . SER A 1 88 ? -0.146 -47.719 -51.562 1 42.59 88 SER A C 1
ATOM 679 O O . SER A 1 88 ? -0.055 -48.656 -52.344 1 42.59 88 SER A O 1
ATOM 681 N N . ILE A 1 89 ? 0.546 -48.125 -50.375 1 42.84 89 ILE A N 1
ATOM 682 C CA . ILE A 1 89 ? 1.092 -49.469 -50.312 1 42.84 89 ILE A CA 1
ATOM 683 C C . ILE A 1 89 ? 0.056 -50.438 -49.688 1 42.84 89 ILE A C 1
ATOM 685 O O . ILE A 1 89 ? -0.462 -50.156 -48.594 1 42.84 89 ILE A O 1
ATOM 689 N N . LYS A 1 90 ? -0.669 -51.219 -50.5 1 44.44 90 LYS A N 1
ATOM 690 C CA . LYS A 1 90 ? -1.48 -52.406 -50.281 1 44.44 90 LYS A CA 1
ATOM 691 C C . LYS A 1 90 ? -0.789 -53.406 -49.344 1 44.44 90 LYS A C 1
ATOM 693 O O . LYS A 1 90 ? 0.159 -54.094 -49.75 1 44.44 90 LYS A O 1
ATOM 698 N N . SER A 1 91 ? -0.434 -53.125 -48.094 1 40.38 91 SER A N 1
ATOM 699 C CA . SER A 1 91 ? 0.329 -53.938 -47.156 1 40.38 91 SER A CA 1
ATOM 700 C C . SER A 1 91 ? -0.399 -55.25 -46.812 1 40.38 91 SER A C 1
ATOM 702 O O . SER A 1 91 ? -1.241 -55.281 -45.938 1 40.38 91 SER A O 1
ATOM 704 N N . ASP A 1 92 ? -0.866 -56 -47.719 1 38.78 92 ASP A N 1
ATOM 705 C CA . ASP A 1 92 ? -1.475 -57.312 -47.438 1 38.78 92 ASP A CA 1
ATOM 706 C C . ASP A 1 92 ? -0.609 -58.094 -46.469 1 38.78 92 ASP A C 1
ATOM 708 O O . ASP A 1 92 ? -1.126 -58.75 -45.562 1 38.78 92 ASP A O 1
ATOM 712 N N . ASP A 1 93 ? 0.663 -58.75 -46.938 1 41.84 93 ASP A N 1
ATOM 713 C CA . ASP A 1 93 ? 1.313 -60 -46.531 1 41.84 93 ASP A CA 1
ATOM 714 C C . ASP A 1 93 ? 2.219 -59.75 -45.344 1 41.84 93 ASP A C 1
ATOM 716 O O . ASP A 1 93 ? 3.443 -59.844 -45.438 1 41.84 93 ASP A O 1
ATOM 720 N N . LEU A 1 94 ? 2.053 -59 -44.344 1 41.91 94 LEU A N 1
ATOM 721 C CA . LEU A 1 94 ? 3.107 -58.906 -43.344 1 41.91 94 LEU A CA 1
ATOM 722 C C . LEU A 1 94 ? 3.299 -60.219 -42.594 1 41.91 94 LEU A C 1
ATOM 724 O O . LEU A 1 94 ? 2.344 -60.75 -42.031 1 41.91 94 LEU A O 1
ATOM 728 N N . PRO A 1 95 ? 4.328 -61.031 -42.875 1 43.91 95 PRO A N 1
ATOM 729 C CA . PRO A 1 95 ? 4.59 -62.312 -42.219 1 43.91 95 PRO A CA 1
ATOM 730 C C . PRO A 1 95 ? 4.582 -62.219 -40.688 1 43.91 95 PRO A C 1
ATOM 732 O O . PRO A 1 95 ? 4.785 -61.156 -40.156 1 43.91 95 PRO A O 1
ATOM 735 N N . GLU A 1 96 ? 4.266 -63.344 -40 1 45.31 96 GLU A N 1
ATOM 736 C CA . GLU A 1 96 ? 4.184 -63.594 -38.562 1 45.31 96 GLU A CA 1
ATOM 737 C C . GLU A 1 96 ? 5.391 -63.031 -37.812 1 45.31 96 GLU A C 1
ATOM 739 O O . GLU A 1 96 ? 5.273 -62.562 -36.688 1 45.31 96 GLU A O 1
ATOM 744 N N . ASP A 1 97 ? 6.664 -63.406 -38.281 1 47.72 97 ASP A N 1
ATOM 745 C CA . ASP A 1 97 ? 7.953 -63.031 -37.719 1 47.72 97 ASP A CA 1
ATOM 746 C C . ASP A 1 97 ? 8.039 -61.5 -37.5 1 47.72 97 ASP A C 1
ATOM 748 O O . ASP A 1 97 ? 8.906 -61.031 -36.75 1 47.72 97 ASP A O 1
ATOM 752 N N . GLN A 1 98 ? 7.367 -60.656 -38.188 1 52.44 98 GLN A N 1
ATOM 753 C CA . GLN A 1 98 ? 7.199 -59.219 -38.281 1 52.44 98 GLN A CA 1
ATOM 754 C C . GLN A 1 98 ? 6.473 -58.688 -37.062 1 52.44 98 GLN A C 1
ATOM 756 O O . GLN A 1 98 ? 6.449 -57.469 -36.844 1 52.44 98 GLN A O 1
ATOM 761 N N . SER A 1 99 ? 6.039 -59.688 -36.25 1 64.94 99 SER A N 1
ATOM 762 C CA . SER A 1 99 ? 5.172 -59.312 -35.156 1 64.94 99 SER A CA 1
ATOM 763 C C . SER A 1 99 ? 5.977 -58.75 -33.969 1 64.94 99 SER A C 1
ATOM 765 O O . SER A 1 99 ? 5.602 -57.75 -33.375 1 64.94 99 SER A O 1
ATOM 767 N N . GLN A 1 100 ? 7.172 -59.469 -33.719 1 69.25 100 GLN A N 1
ATOM 768 C CA . GLN A 1 100 ? 7.977 -59.031 -32.594 1 69.25 100 GLN A CA 1
ATOM 769 C C . GLN A 1 100 ? 8.609 -57.656 -32.875 1 69.25 100 GLN A C 1
ATOM 771 O O . GLN A 1 100 ? 8.633 -56.781 -32.031 1 69.25 100 GLN A O 1
ATOM 776 N N . ASP A 1 101 ? 9.156 -57.656 -34.062 1 75.94 101 ASP A N 1
ATOM 777 C CA . ASP A 1 101 ? 9.766 -56.375 -34.469 1 75.94 101 ASP A CA 1
ATOM 778 C C . ASP A 1 101 ? 8.734 -55.25 -34.469 1 75.94 101 ASP A C 1
ATOM 780 O O . ASP A 1 101 ? 9.047 -54.125 -34.094 1 75.94 101 ASP A O 1
ATOM 784 N N . ALA A 1 102 ? 7.613 -55.594 -34.875 1 81.5 102 ALA A N 1
ATOM 785 C CA . ALA A 1 102 ? 6.535 -54.625 -34.875 1 81.5 102 ALA A CA 1
ATOM 786 C C . ALA A 1 102 ? 6.164 -54.219 -33.469 1 81.5 102 ALA A C 1
ATOM 788 O O . ALA A 1 102 ? 5.945 -53.031 -33.188 1 81.5 102 ALA A O 1
ATOM 789 N N . GLU A 1 103 ? 6.242 -55.219 -32.625 1 85.38 103 GLU A N 1
ATOM 790 C CA . GLU A 1 103 ? 5.914 -54.969 -31.234 1 85.38 103 GLU A CA 1
ATOM 791 C C . GLU A 1 103 ? 6.945 -54.031 -30.578 1 85.38 103 GLU A C 1
ATOM 793 O O . GLU A 1 103 ? 6.594 -53.156 -29.812 1 85.38 103 GLU A O 1
ATOM 798 N N . GLU A 1 104 ? 8.148 -54.344 -30.844 1 87.06 104 GLU A N 1
ATOM 799 C CA . GLU A 1 104 ? 9.219 -53.5 -30.312 1 87.06 104 GLU A CA 1
ATOM 800 C C . GLU A 1 104 ? 9.117 -52.062 -30.828 1 87.06 104 GLU A C 1
ATOM 802 O O . GLU A 1 104 ? 9.398 -51.125 -30.109 1 87.06 104 GLU A O 1
ATOM 807 N N . TYR A 1 105 ? 8.812 -52.031 -32 1 88.62 105 TYR A N 1
ATOM 808 C CA . TYR A 1 105 ? 8.633 -50.719 -32.625 1 88.62 105 TYR A CA 1
ATOM 809 C C . TYR A 1 105 ? 7.488 -49.969 -31.938 1 88.62 105 TYR A C 1
ATOM 811 O O . TYR A 1 105 ? 7.617 -48.781 -31.625 1 88.62 105 TYR A O 1
ATOM 819 N N . TYR A 1 106 ? 6.371 -50.656 -31.734 1 90.75 106 TYR A N 1
ATOM 820 C CA . TYR A 1 106 ? 5.227 -50.062 -31.062 1 90.75 106 TYR A CA 1
ATOM 821 C C . TYR A 1 106 ? 5.59 -49.625 -29.656 1 90.75 106 TYR A C 1
ATOM 823 O O . TYR A 1 106 ? 5.234 -48.5 -29.234 1 90.75 106 TYR A O 1
ATOM 831 N N . ARG A 1 107 ? 6.344 -50.375 -29 1 92.5 107 ARG A N 1
ATOM 832 C CA . ARG A 1 107 ? 6.73 -50.094 -27.625 1 92.5 107 ARG A CA 1
ATOM 833 C C . ARG A 1 107 ? 7.66 -48.875 -27.578 1 92.5 107 ARG A C 1
ATOM 835 O O . ARG A 1 107 ? 7.523 -48 -26.703 1 92.5 107 ARG A O 1
ATOM 842 N N . SER A 1 108 ? 8.586 -48.875 -28.469 1 93.56 108 SER A N 1
ATOM 843 C CA . SER A 1 108 ? 9.539 -47.781 -28.5 1 93.56 108 SER A CA 1
ATOM 844 C C . SER A 1 108 ? 8.852 -46.438 -28.844 1 93.56 108 SER A C 1
ATOM 846 O O . SER A 1 108 ? 9.125 -45.438 -28.219 1 93.56 108 SER A O 1
ATOM 848 N N . THR A 1 109 ? 7.957 -46.531 -29.797 1 94.44 109 THR A N 1
ATOM 849 C CA . THR A 1 109 ? 7.219 -45.312 -30.203 1 94.44 109 THR A CA 1
ATOM 850 C C . THR A 1 109 ? 6.281 -44.875 -29.094 1 94.44 109 THR A C 1
ATOM 852 O O . THR A 1 109 ? 6.18 -43.656 -28.812 1 94.44 109 THR A O 1
ATOM 855 N N . GLY A 1 110 ? 5.59 -45.781 -28.531 1 96.5 110 GLY A N 1
ATOM 856 C CA . GLY A 1 110 ? 4.715 -45.469 -27.422 1 96.5 110 GLY A CA 1
ATOM 857 C C . GLY A 1 110 ? 5.441 -44.844 -26.25 1 96.5 110 GLY A C 1
ATOM 858 O O . GLY A 1 110 ? 4.938 -43.906 -25.625 1 96.5 110 GLY A O 1
ATOM 859 N N . LEU A 1 111 ? 6.613 -45.406 -25.953 1 96.88 111 LEU A N 1
ATOM 860 C CA . LEU A 1 111 ? 7.434 -44.875 -24.875 1 96.88 111 LEU A CA 1
ATOM 861 C C . LEU A 1 111 ? 7.816 -43.438 -25.141 1 96.88 111 LEU A C 1
ATOM 863 O O . LEU A 1 111 ? 7.812 -42.594 -24.234 1 96.88 111 LEU A O 1
ATOM 867 N N . GLN A 1 112 ? 8.133 -43.125 -26.344 1 95.31 112 GLN A N 1
ATOM 868 C CA . GLN A 1 112 ? 8.469 -41.75 -26.719 1 95.31 112 GLN A CA 1
ATOM 869 C C . GLN A 1 112 ? 7.285 -40.812 -26.5 1 95.31 112 GLN A C 1
ATOM 871 O O . GLN A 1 112 ? 7.461 -39.688 -26.016 1 95.31 112 GLN A O 1
ATOM 876 N N . VAL A 1 113 ? 6.145 -41.281 -26.875 1 95.88 113 VAL A N 1
ATOM 877 C CA . VAL A 1 113 ? 4.938 -40.469 -26.734 1 95.88 113 VAL A CA 1
ATOM 878 C C . VAL A 1 113 ? 4.656 -40.188 -25.266 1 95.88 113 VAL A C 1
ATOM 880 O O . VAL A 1 113 ? 4.441 -39.031 -24.875 1 95.88 113 VAL A O 1
ATOM 883 N N . VAL A 1 114 ? 4.664 -41.188 -24.453 1 96.81 114 VAL A N 1
ATOM 884 C CA . VAL A 1 114 ? 4.316 -41.062 -23.047 1 96.81 114 VAL A CA 1
ATOM 885 C C . VAL A 1 114 ? 5.371 -40.219 -22.312 1 96.81 114 VAL A C 1
ATOM 887 O O . VAL A 1 114 ? 5.047 -39.406 -21.453 1 96.81 114 VAL A O 1
ATOM 890 N N . SER A 1 115 ? 6.633 -40.375 -22.703 1 96.38 115 SER A N 1
ATOM 891 C CA . SER A 1 115 ? 7.73 -39.656 -22.078 1 96.38 115 SER A CA 1
ATOM 892 C C . SER A 1 115 ? 7.656 -38.156 -22.438 1 96.38 115 SER A C 1
ATOM 894 O O . SER A 1 115 ? 8.281 -37.312 -21.766 1 96.38 115 SER A O 1
ATOM 896 N N . GLY A 1 116 ? 6.922 -37.781 -23.469 1 96.56 116 GLY A N 1
ATOM 897 C CA . GLY A 1 116 ? 6.809 -36.406 -23.922 1 96.56 116 GLY A CA 1
ATOM 898 C C . GLY A 1 116 ? 5.719 -35.656 -23.188 1 96.56 116 GLY A C 1
ATOM 899 O O . GLY A 1 116 ? 5.586 -34.438 -23.375 1 96.56 116 GLY A O 1
ATOM 900 N N . LEU A 1 117 ? 4.988 -36.281 -22.375 1 97.12 117 LEU A N 1
ATOM 901 C CA . LEU A 1 117 ? 3.852 -35.625 -21.719 1 97.12 117 LEU A CA 1
ATOM 902 C C . LEU A 1 117 ? 4.309 -34.438 -20.875 1 97.12 117 LEU A C 1
ATOM 904 O O . LEU A 1 117 ? 3.682 -33.375 -20.891 1 97.12 117 LEU A O 1
ATOM 908 N N . SER A 1 118 ? 5.414 -34.656 -20.141 1 96.5 118 SER A N 1
ATOM 909 C CA . SER A 1 118 ? 5.934 -33.594 -19.266 1 96.5 118 SER A CA 1
ATOM 910 C C . SER A 1 118 ? 6.238 -32.312 -20.062 1 96.5 118 SER A C 1
ATOM 912 O O . SER A 1 118 ? 6.031 -31.219 -19.578 1 96.5 118 SER A O 1
ATOM 914 N N . SER A 1 119 ? 6.758 -32.469 -21.266 1 95.88 119 SER A N 1
ATOM 915 C CA . SER A 1 119 ? 7.055 -31.344 -22.125 1 95.88 119 SER A CA 1
ATOM 916 C C . SER A 1 119 ? 5.781 -30.75 -22.719 1 95.88 119 SER A C 1
ATOM 918 O O . SER A 1 119 ? 5.703 -29.547 -22.953 1 95.88 119 SER A O 1
ATOM 920 N N . GLU A 1 120 ? 4.793 -31.625 -22.984 1 96 120 GLU A N 1
ATOM 921 C CA . GLU A 1 120 ? 3.52 -31.203 -23.547 1 96 120 GLU A CA 1
ATOM 922 C C . GLU A 1 120 ? 2.768 -30.266 -22.609 1 96 120 GLU A C 1
ATOM 924 O O . GLU A 1 120 ? 2.084 -29.344 -23.047 1 96 120 GLU A O 1
ATOM 929 N N . ILE A 1 121 ? 2.893 -30.484 -21.328 1 97.19 121 ILE A N 1
ATOM 930 C CA . ILE A 1 121 ? 2.158 -29.672 -20.375 1 97.19 121 ILE A CA 1
ATOM 931 C C . ILE A 1 121 ? 3.141 -28.969 -19.438 1 97.19 121 ILE A C 1
ATOM 933 O O . ILE A 1 121 ? 2.988 -29.031 -18.203 1 97.19 121 ILE A O 1
ATOM 937 N N . GLU A 1 122 ? 4.094 -28.281 -20.031 1 94.5 122 GLU A N 1
ATOM 938 C CA . GLU A 1 122 ? 5.207 -27.656 -19.312 1 94.5 122 GLU A CA 1
ATOM 939 C C . GLU A 1 122 ? 4.723 -26.516 -18.422 1 94.5 122 GLU A C 1
ATOM 941 O O . GLU A 1 122 ? 5.289 -26.281 -17.344 1 94.5 122 GLU A O 1
ATOM 946 N N . ASN A 1 123 ? 3.688 -25.828 -18.812 1 92.81 123 ASN A N 1
ATOM 947 C CA . ASN A 1 123 ? 3.176 -24.703 -18.031 1 92.81 123 ASN A CA 1
ATOM 948 C C . ASN A 1 123 ? 2.566 -25.188 -16.719 1 92.81 123 ASN A C 1
ATOM 950 O O . ASN A 1 123 ? 2.477 -24.406 -15.758 1 92.81 123 ASN A O 1
ATOM 954 N N . VAL A 1 124 ? 2.156 -26.469 -16.672 1 95.25 124 VAL A N 1
ATOM 955 C CA . VAL A 1 124 ? 1.64 -27.031 -15.43 1 95.25 124 VAL A CA 1
ATOM 956 C C . VAL A 1 124 ? 2.748 -27.078 -14.375 1 95.25 124 VAL A C 1
ATOM 958 O O . VAL A 1 124 ? 2.525 -26.719 -13.219 1 95.25 124 VAL A O 1
ATOM 961 N N . LYS A 1 125 ? 3.922 -27.438 -14.812 1 93.56 125 LYS A N 1
ATOM 962 C CA . LYS A 1 125 ? 5.062 -27.469 -13.898 1 93.56 125 LYS A CA 1
ATOM 963 C C . LYS A 1 125 ? 5.422 -26.078 -13.406 1 93.56 125 LYS A C 1
ATOM 965 O O . LYS A 1 125 ? 5.734 -25.891 -12.227 1 93.56 125 LYS A O 1
ATOM 970 N N . LYS A 1 126 ? 5.355 -25.156 -14.258 1 90 126 LYS A N 1
ATOM 971 C CA . LYS A 1 126 ? 5.641 -23.766 -13.898 1 90 126 LYS A CA 1
ATOM 972 C C . LYS A 1 126 ? 4.586 -23.219 -12.938 1 90 126 LYS A C 1
ATOM 974 O O . LYS A 1 126 ? 4.918 -22.531 -11.977 1 90 126 LYS A O 1
ATOM 979 N N . ALA A 1 127 ? 3.334 -23.516 -13.219 1 91.12 127 ALA A N 1
ATOM 980 C CA . ALA A 1 127 ? 2.225 -23.047 -12.391 1 91.12 127 ALA A CA 1
ATOM 981 C C . ALA A 1 127 ? 2.309 -23.625 -10.977 1 91.12 127 ALA A C 1
ATOM 983 O O . ALA A 1 127 ? 1.877 -22.984 -10.016 1 91.12 127 ALA A O 1
ATOM 984 N N . ALA A 1 128 ? 2.891 -24.781 -10.891 1 92.19 128 ALA A N 1
ATOM 985 C CA . ALA A 1 128 ? 2.982 -25.484 -9.602 1 92.19 128 ALA A CA 1
ATOM 986 C C . ALA A 1 128 ? 3.914 -24.734 -8.648 1 92.19 128 ALA A C 1
ATOM 988 O O . ALA A 1 128 ? 3.865 -24.953 -7.434 1 92.19 128 ALA A O 1
ATOM 989 N N . ILE A 1 129 ? 4.754 -23.875 -9.156 1 88.94 129 ILE A N 1
ATOM 990 C CA . ILE A 1 129 ? 5.746 -23.172 -8.352 1 88.94 129 ILE A CA 1
ATOM 991 C C . ILE A 1 129 ? 5.137 -21.891 -7.785 1 88.94 129 ILE A C 1
ATOM 993 O O . ILE A 1 129 ? 5.664 -21.312 -6.832 1 88.94 129 ILE A O 1
ATOM 997 N N . LEU A 1 130 ? 4.047 -21.484 -8.344 1 87.69 130 LEU A N 1
ATOM 998 C CA . LEU A 1 130 ? 3.41 -20.234 -7.938 1 87.69 130 LEU A CA 1
ATOM 999 C C . LEU A 1 130 ? 2.621 -20.422 -6.645 1 87.69 130 LEU A C 1
ATOM 1001 O O . LEU A 1 130 ? 2.033 -21.484 -6.422 1 87.69 130 LEU A O 1
ATOM 1005 N N . ASP A 1 131 ? 2.646 -19.453 -5.84 1 86.62 131 ASP A N 1
ATOM 1006 C CA . ASP A 1 131 ? 1.858 -19.406 -4.609 1 86.62 131 ASP A CA 1
ATOM 1007 C C . ASP A 1 131 ? 0.605 -18.562 -4.789 1 86.62 131 ASP A C 1
ATOM 1009 O O . ASP A 1 131 ? 0.69 -17.328 -4.879 1 86.62 131 ASP A O 1
ATOM 1013 N N . ALA A 1 132 ? -0.536 -19.219 -4.754 1 86.75 132 ALA A N 1
ATOM 1014 C CA . ALA A 1 132 ? -1.806 -18.531 -4.961 1 86.75 132 ALA A CA 1
ATOM 1015 C C . ALA A 1 132 ? -2.033 -17.469 -3.889 1 86.75 132 ALA A C 1
ATOM 1017 O O . ALA A 1 132 ? -2.555 -16.391 -4.176 1 86.75 132 ALA A O 1
ATOM 1018 N N . ASP A 1 133 ? -1.702 -17.766 -2.682 1 88.62 133 ASP A N 1
ATOM 1019 C CA . ASP A 1 133 ? -1.887 -16.812 -1.584 1 88.62 133 ASP A CA 1
ATOM 1020 C C . ASP A 1 133 ? -1.028 -15.57 -1.782 1 88.62 133 ASP A C 1
ATOM 1022 O O . ASP A 1 133 ? -1.448 -14.461 -1.446 1 88.62 133 ASP A O 1
ATOM 1026 N N . SER A 1 134 ? 0.15 -15.812 -2.246 1 89.62 134 SER A N 1
ATOM 1027 C CA . SER A 1 134 ? 1.034 -14.68 -2.502 1 89.62 134 SER A CA 1
ATOM 1028 C C . SER A 1 134 ? 0.47 -13.766 -3.59 1 89.62 134 SER A C 1
ATOM 1030 O O . SER A 1 134 ? 0.546 -12.539 -3.484 1 89.62 134 SER A O 1
ATOM 1032 N N . LEU A 1 135 ? -0.07 -14.422 -4.602 1 89.06 135 LEU A N 1
ATOM 1033 C CA . LEU A 1 135 ? -0.685 -13.68 -5.695 1 89.06 135 LEU A CA 1
ATOM 1034 C C . LEU A 1 135 ? -1.871 -12.859 -5.195 1 89.06 135 LEU A C 1
ATOM 1036 O O . LEU A 1 135 ? -1.917 -11.641 -5.391 1 89.06 135 LEU A O 1
ATOM 1040 N N . THR A 1 136 ? -2.768 -13.477 -4.535 1 91.75 136 THR A N 1
ATOM 1041 C CA . THR A 1 136 ? -3.959 -12.828 -3.996 1 91.75 136 THR A CA 1
ATOM 1042 C C . THR A 1 136 ? -3.582 -11.781 -2.951 1 91.75 136 THR A C 1
ATOM 1044 O O . THR A 1 136 ? -4.156 -10.688 -2.922 1 91.75 136 THR A O 1
ATOM 1047 N N . GLY A 1 137 ? -2.646 -12.156 -2.172 1 93.88 137 GLY A N 1
ATOM 1048 C CA . GLY A 1 137 ? -2.197 -11.258 -1.12 1 93.88 137 GLY A CA 1
ATOM 1049 C C . GLY A 1 137 ? -1.589 -9.977 -1.652 1 93.88 137 GLY A C 1
ATOM 1050 O O . GLY A 1 137 ? -1.827 -8.891 -1.105 1 93.88 137 GLY A O 1
ATOM 1051 N N . THR A 1 138 ? -0.815 -10.07 -2.656 1 93.12 138 THR A N 1
ATOM 1052 C CA . THR A 1 138 ? -0.168 -8.906 -3.242 1 93.12 138 THR A CA 1
ATOM 1053 C C . THR A 1 138 ? -1.207 -7.91 -3.758 1 93.12 138 THR A C 1
ATOM 1055 O O . THR A 1 138 ? -1.13 -6.715 -3.467 1 93.12 138 THR A O 1
ATOM 1058 N N . VAL A 1 139 ? -2.189 -8.383 -4.465 1 94.62 139 VAL A N 1
ATOM 1059 C CA . VAL A 1 139 ? -3.232 -7.535 -5.027 1 94.62 139 VAL A CA 1
ATOM 1060 C C . VAL A 1 139 ? -4.047 -6.906 -3.9 1 94.62 139 VAL A C 1
ATOM 1062 O O . VAL A 1 139 ? -4.375 -5.719 -3.951 1 94.62 139 VAL A O 1
ATOM 1065 N N . SER A 1 140 ? -4.32 -7.629 -2.9 1 95.56 140 SER A N 1
ATOM 1066 C CA . SER A 1 140 ? -5.086 -7.148 -1.757 1 95.56 140 SER A CA 1
ATOM 1067 C C . SER A 1 140 ? -4.34 -6.039 -1.02 1 95.56 140 SER A C 1
ATOM 1069 O O . SER A 1 140 ? -4.945 -5.055 -0.593 1 95.56 140 SER A O 1
ATOM 1071 N N . LYS A 1 141 ? -3.07 -6.25 -0.839 1 95.12 141 LYS A N 1
ATOM 1072 C CA . LYS A 1 141 ? -2.246 -5.254 -0.157 1 95.12 141 LYS A CA 1
ATOM 1073 C C . LYS A 1 141 ? -2.215 -3.941 -0.933 1 95.12 141 LYS A C 1
ATOM 1075 O O . LYS A 1 141 ? -2.291 -2.863 -0.34 1 95.12 141 LYS A O 1
ATOM 1080 N N . LEU A 1 142 ? -2.086 -4.066 -2.211 1 94.62 142 LEU A N 1
ATOM 1081 C CA . LEU A 1 142 ? -2.127 -2.881 -3.059 1 94.62 142 LEU A CA 1
ATOM 1082 C C . LEU A 1 142 ? -3.471 -2.172 -2.938 1 94.62 142 LEU A C 1
ATOM 1084 O O . LEU A 1 142 ? -3.521 -0.945 -2.818 1 94.62 142 LEU A O 1
ATOM 1088 N N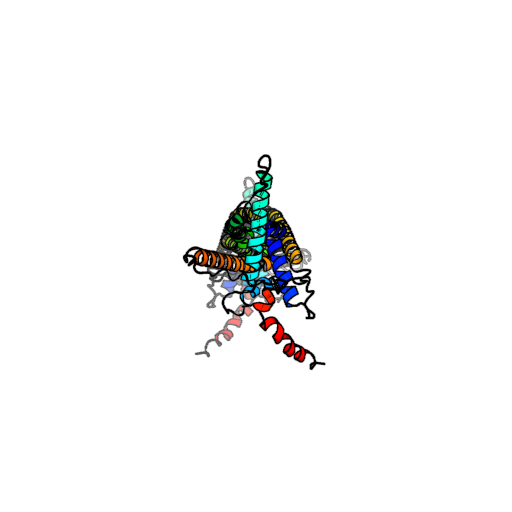 . GLY A 1 143 ? -4.516 -2.969 -2.998 1 95.88 143 GLY A N 1
ATOM 1089 C CA . GLY A 1 143 ? -5.848 -2.404 -2.844 1 95.88 143 GLY A CA 1
ATOM 1090 C C . GLY A 1 143 ? -6.043 -1.693 -1.519 1 95.88 143 GLY A C 1
ATOM 1091 O O . GLY A 1 143 ? -6.656 -0.625 -1.466 1 95.88 143 GLY A O 1
ATOM 1092 N N . ARG A 1 144 ? -5.57 -2.223 -0.476 1 95.56 144 ARG A N 1
ATOM 1093 C CA . ARG A 1 144 ? -5.684 -1.633 0.854 1 95.56 144 ARG A CA 1
ATOM 1094 C C . ARG A 1 144 ? -4.918 -0.315 0.934 1 95.56 144 ARG A C 1
ATOM 1096 O O . ARG A 1 144 ? -5.422 0.667 1.484 1 95.56 144 ARG A O 1
ATOM 1103 N N . ALA A 1 145 ? -3.688 -0.315 0.449 1 94.88 145 ALA A N 1
ATOM 1104 C CA . ALA A 1 145 ? -2.883 0.904 0.455 1 94.88 145 ALA A CA 1
ATOM 1105 C C . ALA A 1 145 ? -3.564 2.016 -0.338 1 94.88 145 ALA A C 1
ATOM 1107 O O . ALA A 1 145 ? -3.547 3.18 0.07 1 94.88 145 ALA A O 1
ATOM 1108 N N . LEU A 1 146 ? -4.16 1.649 -1.443 1 95.25 146 LEU A N 1
ATOM 1109 C CA . LEU A 1 146 ? -4.895 2.605 -2.266 1 95.25 146 LEU A CA 1
ATOM 1110 C C . LEU A 1 146 ? -6.086 3.178 -1.505 1 95.25 146 LEU A C 1
ATOM 1112 O O . LEU A 1 146 ? -6.312 4.391 -1.521 1 95.25 146 LEU A O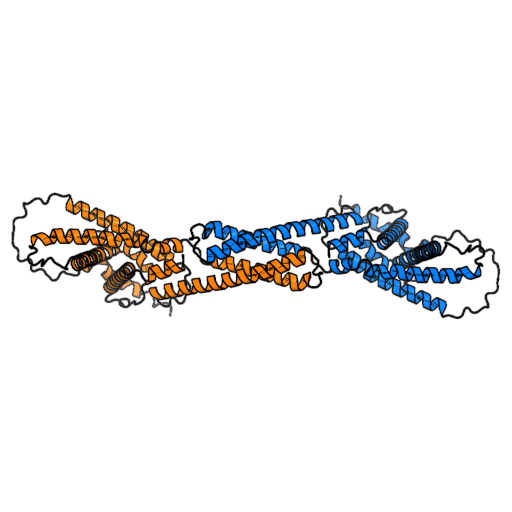 1
ATOM 1116 N N . LYS A 1 147 ? -6.824 2.311 -0.877 1 96.62 147 LYS A N 1
ATOM 1117 C CA . LYS A 1 147 ? -7.992 2.74 -0.116 1 96.62 147 LYS A CA 1
ATOM 1118 C C . LYS A 1 147 ? -7.598 3.693 1.008 1 96.62 147 LYS A C 1
ATOM 1120 O O . LYS A 1 147 ? -8.25 4.719 1.214 1 96.62 147 LYS A O 1
ATOM 1125 N N . GLU A 1 148 ? -6.609 3.369 1.709 1 95 148 GLU A N 1
ATOM 1126 C CA . GLU A 1 148 ? -6.137 4.199 2.811 1 95 148 GLU A CA 1
ATOM 1127 C C . GLU A 1 148 ? -5.664 5.562 2.312 1 95 148 GLU A C 1
ATOM 1129 O O . GLU A 1 148 ? -5.887 6.582 2.969 1 95 148 GLU A O 1
ATOM 1134 N N . SER A 1 149 ? -4.953 5.613 1.207 1 95.56 149 SER A N 1
ATOM 1135 C CA . SER A 1 149 ? -4.496 6.867 0.616 1 95.56 149 SER A CA 1
ATOM 1136 C C . SER A 1 149 ? -5.676 7.73 0.183 1 95.56 149 SER A C 1
ATOM 1138 O O . SER A 1 149 ? -5.66 8.953 0.37 1 95.56 149 SER A O 1
ATOM 1140 N N . ARG A 1 150 ? -6.641 7.047 -0.396 1 95.44 150 ARG A N 1
ATOM 1141 C CA . ARG A 1 150 ? -7.852 7.754 -0.791 1 95.44 150 ARG A CA 1
ATOM 1142 C C . ARG A 1 150 ? -8.562 8.344 0.424 1 95.44 150 ARG A C 1
ATOM 1144 O O . ARG A 1 150 ? -9.031 9.484 0.385 1 95.44 150 ARG A O 1
ATOM 1151 N N . ASP A 1 151 ? -8.703 7.594 1.476 1 95.12 151 ASP A N 1
ATOM 1152 C CA . ASP A 1 151 ? -9.32 8.055 2.715 1 95.12 151 ASP A CA 1
ATOM 1153 C C . ASP A 1 151 ? -8.562 9.242 3.297 1 95.12 151 ASP A C 1
ATOM 1155 O O . ASP A 1 151 ? -9.164 10.195 3.785 1 95.12 151 ASP A O 1
ATOM 1159 N N . PHE A 1 152 ? -7.316 9.227 3.201 1 93.81 152 PHE A N 1
ATOM 1160 C CA . PHE A 1 152 ? -6.465 10.312 3.678 1 93.81 152 PHE A CA 1
ATOM 1161 C C . PHE A 1 152 ? -6.727 11.594 2.896 1 93.81 152 PHE A C 1
ATOM 1163 O O . PHE A 1 152 ? -6.863 12.672 3.484 1 93.81 152 PHE A O 1
ATOM 1170 N N . LEU A 1 153 ? -6.805 11.477 1.638 1 92.62 153 LEU A N 1
ATOM 1171 C CA . LEU A 1 153 ? -7.09 12.617 0.775 1 92.62 153 LEU A CA 1
ATOM 1172 C C . LEU A 1 153 ? -8.453 13.227 1.104 1 92.62 153 LEU A C 1
ATOM 1174 O O . LEU A 1 153 ? -8.602 14.445 1.141 1 92.62 153 LEU A O 1
ATOM 1178 N N . ASN A 1 154 ? -9.398 12.328 1.421 1 92.75 154 ASN A N 1
ATOM 1179 C CA . ASN A 1 154 ? -10.781 12.75 1.595 1 92.75 154 ASN A CA 1
ATOM 1180 C C . ASN A 1 154 ? -11.047 13.227 3.021 1 92.75 154 ASN A C 1
ATOM 1182 O O . ASN A 1 154 ? -12.109 13.781 3.307 1 92.75 154 ASN A O 1
ATOM 1186 N N . SER A 1 155 ? -10.195 13.023 3.908 1 90.75 155 SER A N 1
ATOM 1187 C CA . SER A 1 155 ? -10.414 13.414 5.297 1 90.75 155 SER A CA 1
ATOM 1188 C C . SER A 1 155 ? -9.422 14.484 5.734 1 90.75 155 SER A C 1
ATOM 1190 O O . SER A 1 155 ? -9.727 15.68 5.668 1 90.75 155 SER A O 1
ATOM 1192 N N . GLU A 1 156 ? -8.164 14.086 5.887 1 83.5 156 GLU A N 1
ATOM 1193 C CA . GLU A 1 156 ? -7.148 14.977 6.445 1 83.5 156 GLU A CA 1
ATOM 1194 C C . GLU A 1 156 ? -6.738 16.047 5.438 1 83.5 156 GLU A C 1
ATOM 1196 O O . GLU A 1 156 ? -6.387 17.172 5.816 1 83.5 156 GLU A O 1
ATOM 1201 N N . MET A 1 157 ? -6.867 15.664 4.172 1 86.56 157 MET A N 1
ATOM 1202 C CA . MET A 1 157 ? -6.367 16.578 3.148 1 86.56 157 MET A CA 1
ATOM 1203 C C . MET A 1 157 ? -7.52 17.25 2.414 1 86.56 157 MET A C 1
ATOM 1205 O O . MET A 1 157 ? -7.309 17.938 1.409 1 86.56 157 MET A O 1
ATOM 1209 N N . LYS A 1 158 ? -8.68 17.062 2.861 1 85.69 158 LYS A N 1
ATOM 1210 C CA . LYS A 1 158 ? -9.875 17.562 2.18 1 85.69 158 LYS A CA 1
ATOM 1211 C C . LYS A 1 158 ? -9.828 19.078 2.02 1 85.69 158 LYS A C 1
ATOM 1213 O O . LYS A 1 158 ? -10.219 19.609 0.98 1 85.69 158 LYS A O 1
ATOM 1218 N N . ASN A 1 159 ? -9.258 19.812 2.988 1 79.75 159 ASN A N 1
ATOM 1219 C CA . ASN A 1 159 ? -9.289 21.281 2.971 1 79.75 159 ASN A CA 1
ATOM 1220 C C . ASN A 1 159 ? -7.934 21.859 2.57 1 79.75 159 ASN A C 1
ATOM 1222 O O . ASN A 1 159 ? -7.703 23.062 2.717 1 79.75 159 ASN A O 1
ATOM 1226 N N . VAL A 1 160 ? -7.141 20.984 2.127 1 81 160 VAL A N 1
ATOM 1227 C CA . VAL A 1 160 ? -5.836 21.453 1.675 1 81 160 VAL A CA 1
ATOM 1228 C C . VAL A 1 160 ? -5.945 22 0.253 1 81 160 VAL A C 1
ATOM 1230 O O . VAL A 1 160 ? -6.66 21.438 -0.581 1 81 160 VAL A O 1
ATOM 1233 N N . ASP A 1 161 ? -5.348 23.141 0.111 1 77.88 161 ASP A N 1
ATOM 1234 C CA . ASP A 1 161 ? -5.383 23.828 -1.175 1 77.88 161 ASP A CA 1
ATOM 1235 C C . ASP A 1 161 ? -4.863 22.922 -2.295 1 77.88 161 ASP A C 1
ATOM 1237 O O . ASP A 1 161 ? -3.85 22.25 -2.129 1 77.88 161 ASP A O 1
ATOM 1241 N N . ASP A 1 162 ? -5.508 23.031 -3.438 1 77.31 162 ASP A N 1
ATOM 1242 C CA . ASP A 1 162 ? -5.164 22.219 -4.602 1 77.31 162 ASP A CA 1
ATOM 1243 C C . ASP A 1 162 ? -3.775 22.578 -5.129 1 77.31 162 ASP A C 1
ATOM 1245 O O . ASP A 1 162 ? -3.172 21.812 -5.879 1 77.31 162 ASP A O 1
ATOM 1249 N N . GLU A 1 163 ? -3.299 23.719 -4.633 1 78 163 GLU A N 1
ATOM 1250 C CA . GLU A 1 163 ? -1.997 24.172 -5.113 1 78 163 GLU A CA 1
ATOM 1251 C C . GLU A 1 163 ? -0.86 23.5 -4.355 1 78 163 GLU A C 1
ATOM 1253 O O . GLU A 1 163 ? 0.3 23.578 -4.766 1 78 163 GLU A O 1
ATOM 1258 N N . ASN A 1 164 ? -1.199 22.781 -3.379 1 81.81 164 ASN A N 1
ATOM 1259 C CA . ASN A 1 164 ? -0.198 22.016 -2.629 1 81.81 164 ASN A CA 1
ATOM 1260 C C . ASN A 1 164 ? 0.361 20.859 -3.447 1 81.81 164 ASN A C 1
ATOM 1262 O O . ASN A 1 164 ? -0.39 19.984 -3.893 1 81.81 164 ASN A O 1
ATOM 1266 N N . ARG A 1 165 ? 1.588 20.859 -3.605 1 82.31 165 ARG A N 1
ATOM 1267 C CA . ARG A 1 165 ? 2.238 19.891 -4.48 1 82.31 165 ARG A CA 1
ATOM 1268 C C . ARG A 1 165 ? 2.049 18.469 -3.963 1 82.31 165 ARG A C 1
ATOM 1270 O O . ARG A 1 165 ? 1.849 17.531 -4.746 1 82.31 165 ARG A O 1
ATOM 1277 N N . PHE A 1 166 ? 2.094 18.297 -2.688 1 87.62 166 PHE A N 1
ATOM 1278 C CA . PHE A 1 166 ? 1.907 16.969 -2.107 1 87.62 166 PHE A CA 1
ATOM 1279 C C . PHE A 1 166 ? 0.499 16.453 -2.375 1 87.62 166 PHE A C 1
ATOM 1281 O O . PHE A 1 166 ? 0.321 15.305 -2.779 1 87.62 166 PHE A O 1
ATOM 1288 N N . HIS A 1 167 ? -0.434 17.312 -2.088 1 90.06 167 HIS A N 1
ATOM 1289 C CA . HIS A 1 167 ? -1.833 16.953 -2.309 1 90.06 167 HIS A CA 1
ATOM 1290 C C . HIS A 1 167 ? -2.082 16.578 -3.766 1 90.06 167 HIS A C 1
ATOM 1292 O O . HIS A 1 167 ? -2.709 15.555 -4.047 1 90.06 167 HIS A O 1
ATOM 1298 N N . GLN A 1 168 ? -1.563 17.375 -4.648 1 90.12 168 GLN A N 1
ATOM 1299 C CA . GLN A 1 168 ? -1.771 17.156 -6.074 1 90.12 168 GLN A CA 1
ATOM 1300 C C . GLN A 1 168 ? -1.141 15.852 -6.539 1 90.12 168 GLN A C 1
ATOM 1302 O O . GLN A 1 168 ? -1.768 15.078 -7.262 1 90.12 168 GLN A O 1
ATOM 1307 N N . THR A 1 169 ? 0.057 15.656 -6.137 1 90.5 169 THR A N 1
ATOM 1308 C CA . THR A 1 169 ? 0.773 14.445 -6.539 1 90.5 169 THR A CA 1
ATOM 1309 C C . THR A 1 169 ? 0.079 13.203 -6 1 90.5 169 THR A C 1
ATOM 1311 O O . THR A 1 169 ? -0.086 12.219 -6.723 1 90.5 169 THR A O 1
ATOM 1314 N N . LEU A 1 170 ? -0.332 13.25 -4.727 1 93.19 170 LEU A N 1
ATOM 1315 C CA . LEU A 1 170 ? -1.023 12.117 -4.129 1 93.19 170 LEU A CA 1
ATOM 1316 C C . LEU A 1 170 ? -2.357 11.867 -4.82 1 93.19 170 LEU A C 1
ATOM 1318 O O . LEU A 1 170 ? -2.734 10.711 -5.055 1 93.19 170 LEU A O 1
ATOM 1322 N N . LYS A 1 171 ? -3.033 12.93 -5.105 1 93.88 171 LYS A N 1
ATOM 1323 C CA . LYS A 1 171 ? -4.32 12.82 -5.785 1 93.88 171 LYS A CA 1
ATOM 1324 C C . LYS A 1 171 ? -4.16 12.164 -7.152 1 93.88 171 LYS A C 1
ATOM 1326 O O . LYS A 1 171 ? -4.922 11.258 -7.504 1 93.88 171 LYS A O 1
ATOM 1331 N N . ILE A 1 172 ? -3.201 12.586 -7.914 1 92.69 172 ILE A N 1
ATOM 1332 C CA . ILE A 1 172 ? -2.926 12.039 -9.242 1 92.69 172 ILE A CA 1
ATOM 1333 C C . ILE A 1 172 ? -2.521 10.57 -9.117 1 92.69 172 ILE A C 1
ATOM 1335 O O . ILE A 1 172 ? -2.994 9.719 -9.875 1 92.69 172 ILE A O 1
ATOM 1339 N N . PHE A 1 173 ? -1.667 10.305 -8.195 1 93.81 173 PHE A N 1
ATOM 1340 C CA . PHE A 1 173 ? -1.228 8.93 -7.965 1 93.81 173 PHE A CA 1
ATOM 1341 C C . PHE A 1 173 ? -2.418 8.023 -7.68 1 93.81 173 PHE A C 1
ATOM 1343 O O . PHE A 1 173 ? -2.531 6.941 -8.258 1 93.81 173 PHE A O 1
ATOM 1350 N N . VAL A 1 174 ? -3.258 8.453 -6.77 1 95.31 174 VAL A N 1
ATOM 1351 C CA . VAL A 1 174 ? -4.41 7.66 -6.363 1 95.31 174 VAL A CA 1
ATOM 1352 C C . VAL A 1 174 ? -5.316 7.41 -7.566 1 95.31 174 VAL A C 1
ATOM 1354 O O . VAL A 1 174 ? -5.797 6.289 -7.77 1 95.31 174 VAL A O 1
ATOM 1357 N N . GLN A 1 175 ? -5.535 8.344 -8.344 1 94.25 175 GLN A N 1
ATOM 1358 C CA . GLN A 1 175 ? -6.395 8.219 -9.523 1 94.25 175 GLN A CA 1
ATOM 1359 C C . GLN A 1 175 ? -5.82 7.219 -10.523 1 94.25 175 GLN A C 1
ATOM 1361 O O . GLN A 1 175 ? -6.539 6.355 -11.023 1 94.25 175 GLN A O 1
ATOM 1366 N N . ASN A 1 176 ? -4.566 7.262 -10.797 1 92 176 ASN A N 1
ATOM 1367 C CA . ASN A 1 176 ? -3.902 6.352 -11.727 1 92 176 ASN A CA 1
ATOM 1368 C C . ASN A 1 176 ? -3.842 4.934 -11.18 1 92 176 ASN A C 1
ATOM 1370 O O . ASN A 1 176 ? -4.07 3.967 -11.914 1 92 176 ASN A O 1
ATOM 1374 N N . ALA A 1 177 ? -3.539 4.855 -9.938 1 93.69 177 ALA A N 1
ATOM 1375 C CA . ALA A 1 177 ? -3.385 3.555 -9.289 1 93.69 177 ALA A CA 1
ATOM 1376 C C . ALA A 1 177 ? -4.719 2.814 -9.227 1 93.69 177 ALA A C 1
ATOM 1378 O O . ALA A 1 177 ? -4.758 1.585 -9.297 1 93.69 177 ALA A O 1
ATOM 1379 N N . GLU A 1 178 ? -5.773 3.568 -9.062 1 95 178 GLU A N 1
ATOM 1380 C CA . GLU A 1 178 ? -7.094 2.963 -8.93 1 95 178 GLU A CA 1
ATOM 1381 C C . GLU A 1 178 ? -7.438 2.109 -10.148 1 95 178 GLU A C 1
ATOM 1383 O O . GLU A 1 178 ? -7.938 0.992 -10.016 1 95 178 GLU A O 1
ATOM 1388 N N . LEU A 1 179 ? -7.203 2.514 -11.336 1 92.38 179 LEU A N 1
ATOM 1389 C CA . LEU A 1 179 ? -7.496 1.794 -12.57 1 92.38 179 LEU A CA 1
ATOM 1390 C C . LEU A 1 179 ? -6.656 0.526 -12.672 1 92.38 179 LEU A C 1
ATOM 1392 O O . LEU A 1 179 ? -7.184 -0.552 -12.953 1 92.38 179 LEU A O 1
ATOM 1396 N N . ASP A 1 180 ? -5.363 0.704 -12.422 1 92.69 180 ASP A N 1
ATOM 1397 C CA . ASP A 1 180 ? -4.449 -0.429 -12.516 1 92.69 180 ASP A CA 1
ATOM 1398 C C . ASP A 1 180 ? -4.797 -1.506 -11.492 1 92.69 180 ASP A C 1
ATOM 1400 O O . ASP A 1 180 ? -4.844 -2.693 -11.82 1 92.69 180 ASP A O 1
ATOM 1404 N N . ILE A 1 181 ? -5.062 -1.092 -10.289 1 94.88 181 ILE A N 1
ATOM 1405 C CA . ILE A 1 181 ? -5.305 -2.033 -9.203 1 94.88 181 ILE A CA 1
ATOM 1406 C C . ILE A 1 181 ? -6.645 -2.732 -9.414 1 94.88 181 ILE A C 1
ATOM 1408 O O . ILE A 1 181 ? -6.777 -3.93 -9.141 1 94.88 181 ILE A O 1
ATOM 1412 N N . MET A 1 182 ? -7.629 -2.021 -9.898 1 95.12 182 MET A N 1
ATOM 1413 C CA . MET A 1 182 ? -8.922 -2.627 -10.219 1 95.12 182 MET A CA 1
ATOM 1414 C C . MET A 1 182 ? -8.773 -3.707 -11.281 1 95.12 182 MET A C 1
ATOM 1416 O O . MET A 1 182 ? -9.352 -4.785 -11.164 1 95.12 182 MET A O 1
ATOM 1420 N N . TRP A 1 183 ? -8.047 -3.418 -12.297 1 94.56 183 TRP A N 1
ATOM 1421 C CA . TRP A 1 183 ? -7.789 -4.406 -13.344 1 94.56 183 TRP A CA 1
ATOM 1422 C C . TRP A 1 183 ? -7.094 -5.637 -12.773 1 94.56 183 TRP A C 1
ATOM 1424 O O . TRP A 1 183 ? -7.438 -6.77 -13.117 1 94.56 183 TRP A O 1
ATOM 1434 N N . LEU A 1 184 ? -6.07 -5.398 -11.938 1 94.56 184 LEU A N 1
ATOM 1435 C CA . LEU A 1 184 ? -5.336 -6.504 -11.32 1 94.56 184 LEU A CA 1
ATOM 1436 C C . LEU A 1 184 ? -6.27 -7.383 -10.492 1 94.56 184 LEU A C 1
ATOM 1438 O O . LEU A 1 184 ? -6.152 -8.609 -10.516 1 94.56 184 LEU A O 1
ATOM 1442 N N . PHE A 1 185 ? -7.211 -6.734 -9.844 1 95.12 185 PHE A N 1
ATOM 1443 C CA . PHE A 1 185 ? -8.195 -7.457 -9.047 1 95.12 185 PHE A CA 1
ATOM 1444 C C . PHE A 1 185 ? -9.078 -8.328 -9.938 1 95.12 185 PHE A C 1
ATOM 1446 O O . PHE A 1 185 ? -9.312 -9.5 -9.625 1 95.12 185 PHE A O 1
ATOM 1453 N N . GLU A 1 186 ? -9.547 -7.781 -10.977 1 95.44 186 GLU A N 1
ATOM 1454 C CA . GLU A 1 186 ? -10.422 -8.516 -11.891 1 95.44 186 GLU A CA 1
ATOM 1455 C C . GLU A 1 186 ? -9.688 -9.688 -12.531 1 95.44 186 GLU A C 1
ATOM 1457 O O . GLU A 1 186 ? -10.242 -10.781 -12.664 1 95.44 186 GLU A O 1
ATOM 1462 N N . GLU A 1 187 ? -8.461 -9.422 -12.945 1 92.12 187 GLU A N 1
ATOM 1463 C CA . GLU A 1 187 ? -7.652 -10.469 -13.57 1 92.12 187 GLU A CA 1
ATOM 1464 C C . GLU A 1 187 ? -7.352 -11.594 -12.578 1 92.12 187 GLU A C 1
ATOM 1466 O O . GLU A 1 187 ? -7.383 -12.766 -12.945 1 92.12 187 GLU A O 1
ATOM 1471 N N . GLU A 1 188 ? -6.934 -11.234 -11.359 1 93.06 188 GLU A N 1
ATOM 1472 C CA . GLU A 1 188 ? -6.688 -12.227 -10.312 1 93.06 188 GLU A CA 1
ATOM 1473 C C . GLU A 1 188 ? -7.926 -13.086 -10.062 1 93.06 188 GLU A C 1
ATOM 1475 O O . GLU A 1 188 ? -7.828 -14.312 -9.977 1 93.06 188 GLU A O 1
ATOM 1480 N N . LYS A 1 189 ? -9.109 -12.523 -10.008 1 93.81 189 LYS A N 1
ATOM 1481 C CA . LYS A 1 189 ? -10.367 -13.242 -9.797 1 93.81 189 LYS A CA 1
ATOM 1482 C C . LYS A 1 189 ? -10.664 -14.18 -10.961 1 93.81 189 LYS A C 1
ATOM 1484 O O . LYS A 1 189 ? -11.078 -15.32 -10.758 1 93.81 189 LYS A O 1
ATOM 1489 N N . ARG A 1 190 ? -10.5 -13.688 -12.148 1 93.25 190 ARG A N 1
ATOM 1490 C CA . ARG A 1 190 ? -10.742 -14.477 -13.352 1 93.25 190 ARG A CA 1
ATOM 1491 C C . ARG A 1 190 ? -9.859 -15.719 -13.383 1 93.25 190 ARG A C 1
ATOM 1493 O O . ARG A 1 190 ? -10.336 -16.828 -13.648 1 93.25 190 ARG A O 1
ATOM 1500 N N . ILE A 1 191 ? -8.57 -15.5 -13.094 1 91 191 ILE A N 1
ATOM 1501 C CA . ILE A 1 191 ? -7.617 -16.594 -13.18 1 91 191 ILE A CA 1
ATOM 1502 C C . ILE A 1 191 ? -7.898 -17.609 -12.078 1 91 191 ILE A C 1
ATOM 1504 O O . ILE A 1 191 ? -7.812 -18.828 -12.297 1 91 191 ILE A O 1
ATOM 1508 N N . MET A 1 192 ? -8.203 -17.156 -10.898 1 91.06 192 MET A N 1
ATOM 1509 C CA . MET A 1 192 ? -8.492 -18.062 -9.797 1 91.06 192 MET A CA 1
ATOM 1510 C C . MET A 1 192 ? -9.781 -18.844 -10.055 1 91.06 192 MET A C 1
ATOM 1512 O O . MET A 1 192 ? -9.891 -20.016 -9.672 1 91.06 192 MET A O 1
ATOM 1516 N N . ALA A 1 193 ? -10.75 -18.203 -10.719 1 92.38 193 ALA A N 1
ATOM 1517 C CA . ALA A 1 193 ? -11.969 -18.906 -11.125 1 92.38 193 ALA A CA 1
ATOM 1518 C C . ALA A 1 193 ? -11.664 -20 -12.141 1 92.38 193 ALA A C 1
ATOM 1520 O O . ALA A 1 193 ? -12.25 -21.094 -12.086 1 92.38 193 ALA A O 1
ATOM 1521 N N . LEU A 1 194 ? -10.773 -19.672 -13.039 1 92.12 194 LEU A N 1
ATOM 1522 C CA . LEU A 1 194 ? -10.367 -20.656 -14.039 1 92.12 194 LEU A CA 1
ATOM 1523 C C . LEU A 1 194 ? -9.672 -21.844 -13.383 1 92.12 194 LEU A C 1
ATOM 1525 O O . LEU A 1 194 ? -9.93 -22.984 -13.742 1 92.12 194 LEU A O 1
ATOM 1529 N N . VAL A 1 195 ? -8.758 -21.547 -12.461 1 91.62 195 VAL A N 1
ATOM 1530 C CA . VAL A 1 195 ? -8.047 -22.594 -11.742 1 91.62 195 VAL A CA 1
ATOM 1531 C C . VAL A 1 195 ? -9.039 -23.469 -10.984 1 91.62 195 VAL A C 1
ATOM 1533 O O . VAL A 1 195 ? -8.953 -24.703 -11.031 1 91.62 195 VAL A O 1
ATOM 1536 N N . LYS A 1 196 ? -9.945 -22.844 -10.328 1 90.75 196 LYS A N 1
ATOM 1537 C CA . LYS A 1 196 ? -10.977 -23.578 -9.602 1 90.75 196 LYS A CA 1
ATOM 1538 C C . LYS A 1 196 ? -11.789 -24.453 -10.555 1 90.75 196 LYS A C 1
ATOM 1540 O O . LYS A 1 196 ? -12.062 -25.625 -10.258 1 90.75 196 LYS A O 1
ATOM 1545 N N . SER A 1 197 ? -12.234 -23.891 -11.641 1 91.5 197 SER A N 1
ATOM 1546 C CA . SER A 1 197 ? -13.008 -24.609 -12.641 1 91.5 197 SER A CA 1
ATOM 1547 C C . SER A 1 197 ? -12.234 -25.812 -13.172 1 91.5 197 SER A C 1
ATOM 1549 O O . SER A 1 197 ? -12.812 -26.891 -13.383 1 91.5 197 SER A O 1
ATOM 1551 N N . THR A 1 198 ? -10.984 -25.641 -13.391 1 91.5 198 THR A N 1
ATOM 1552 C CA . THR A 1 198 ? -10.141 -26.719 -13.867 1 91.5 198 THR A CA 1
ATOM 1553 C C . THR A 1 198 ? -10.016 -27.812 -12.812 1 91.5 198 THR A C 1
ATOM 1555 O O . THR A 1 198 ? -10.086 -29 -13.125 1 91.5 198 THR A O 1
ATOM 1558 N N . GLY A 1 199 ? -9.758 -27.391 -11.578 1 88.56 199 GLY A N 1
ATOM 1559 C CA . GLY A 1 199 ? -9.75 -28.359 -10.492 1 88.56 199 GLY A CA 1
ATOM 1560 C C . GLY A 1 199 ? -11.031 -29.156 -10.406 1 88.56 199 GLY A C 1
ATOM 1561 O O . GLY A 1 199 ? -10.992 -30.391 -10.273 1 88.56 199 GLY A O 1
ATOM 1562 N N . ASP A 1 200 ? -12.164 -28.484 -10.516 1 86.62 200 ASP A N 1
ATOM 1563 C CA . ASP A 1 200 ? -13.469 -29.125 -10.477 1 86.62 200 ASP A CA 1
ATOM 1564 C C . ASP A 1 200 ? -13.656 -30.078 -11.648 1 86.62 200 ASP A C 1
ATOM 1566 O O . ASP A 1 200 ? -14.312 -31.125 -11.523 1 86.62 200 ASP A O 1
ATOM 1570 N N . TYR A 1 201 ? -13.148 -29.719 -12.719 1 87.19 201 TYR A N 1
ATOM 1571 C CA . TYR A 1 201 ? -13.219 -30.547 -13.922 1 87.19 201 TYR A CA 1
ATOM 1572 C C . TYR A 1 201 ? -12.594 -31.922 -13.68 1 87.19 201 TYR A C 1
ATOM 1574 O O . TYR A 1 201 ? -13.117 -32.938 -14.133 1 87.19 201 TYR A O 1
ATOM 1582 N N . PHE A 1 202 ? -11.523 -32.031 -12.938 1 84.06 202 PHE A N 1
ATOM 1583 C CA . PHE A 1 202 ? -10.805 -33.281 -12.75 1 84.06 202 PHE A CA 1
ATOM 1584 C C . PHE A 1 202 ? -11.242 -33.969 -11.461 1 84.06 202 PHE A C 1
ATOM 1586 O O . PHE A 1 202 ? -11.25 -35.188 -11.383 1 84.06 202 PHE A O 1
ATOM 1593 N N . HIS A 1 203 ? -11.438 -33.25 -10.367 1 74.81 203 HIS A N 1
ATOM 1594 C CA . HIS A 1 203 ? -11.703 -33.812 -9.055 1 74.81 203 HIS A CA 1
ATOM 1595 C C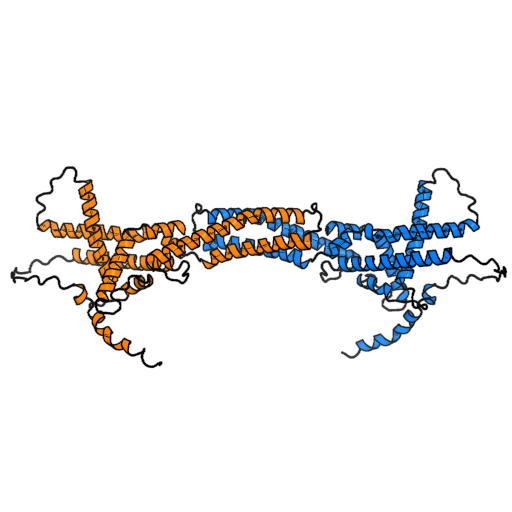 . HIS A 1 203 ? -13.203 -33.844 -8.766 1 74.81 203 HIS A C 1
ATOM 1597 O O . HIS A 1 203 ? -13.633 -34.469 -7.793 1 74.81 203 HIS A O 1
ATOM 1603 N N . GLY A 1 204 ? -13.883 -33.375 -9.562 1 68.25 204 GLY A N 1
ATOM 1604 C CA . GLY A 1 204 ? -15.266 -33.156 -9.172 1 68.25 204 GLY A CA 1
ATOM 1605 C C . GLY A 1 204 ? -15.43 -32 -8.211 1 68.25 204 GLY A C 1
ATOM 1606 O O . GLY A 1 204 ? -14.453 -31.359 -7.84 1 68.25 204 GLY A O 1
ATOM 1607 N N . ASN A 1 205 ? -16.609 -31.641 -7.832 1 62.66 205 ASN A N 1
ATOM 1608 C CA . ASN A 1 205 ? -16.891 -30.484 -6.996 1 62.66 205 ASN A CA 1
ATOM 1609 C C . ASN A 1 205 ? -16.219 -30.594 -5.633 1 62.66 205 ASN A C 1
ATOM 1611 O O . ASN A 1 205 ? -16.703 -31.297 -4.75 1 62.66 205 ASN A O 1
ATOM 1615 N N . ALA A 1 206 ? -14.961 -30.359 -5.645 1 56.53 206 ALA A N 1
ATOM 1616 C CA . ALA A 1 206 ? -14.219 -30.484 -4.391 1 56.53 206 ALA A CA 1
ATOM 1617 C C . ALA A 1 206 ? -14.664 -29.438 -3.381 1 56.53 206 ALA A C 1
ATOM 1619 O O . ALA A 1 206 ? -14.383 -29.547 -2.188 1 56.53 206 ALA A O 1
ATOM 1620 N N . GLY A 1 207 ? -15.75 -28.953 -3.523 1 60.25 207 GLY A N 1
ATOM 1621 C CA . GLY A 1 207 ? -16.266 -27.938 -2.621 1 60.25 207 GLY A CA 1
ATOM 1622 C C . GLY A 1 207 ? -15.211 -26.953 -2.148 1 60.25 207 GLY A C 1
ATOM 1623 O O . GLY A 1 207 ? -15.445 -25.75 -2.141 1 60.25 207 GLY A O 1
ATOM 1624 N N . LYS A 1 208 ? -13.953 -27.516 -1.616 1 64.25 208 LYS A N 1
ATOM 1625 C CA . LYS A 1 208 ? -12.961 -26.625 -1.008 1 64.25 208 LYS A CA 1
ATOM 1626 C C . LYS A 1 208 ? -12 -26.078 -2.057 1 64.25 208 LYS A C 1
ATOM 1628 O O . LYS A 1 208 ? -11.656 -26.766 -3.016 1 64.25 208 LYS A O 1
ATOM 1633 N N . ASP A 1 209 ? -11.734 -24.828 -1.989 1 69.5 209 ASP A N 1
ATOM 1634 C CA . ASP A 1 209 ? -10.719 -24.188 -2.816 1 69.5 209 ASP A CA 1
ATOM 1635 C C . ASP A 1 209 ? -9.32 -24.703 -2.479 1 69.5 209 ASP A C 1
ATOM 1637 O O . ASP A 1 209 ? -8.812 -24.469 -1.384 1 69.5 209 ASP A O 1
ATOM 1641 N N . GLU A 1 210 ? -8.812 -25.484 -3.268 1 75.75 210 GLU A N 1
ATOM 1642 C CA . GLU A 1 210 ? -7.504 -26.078 -3.01 1 75.75 210 GLU A CA 1
ATOM 1643 C C . GLU A 1 210 ? -6.387 -25.25 -3.639 1 75.75 210 GLU A C 1
ATOM 1645 O O . GLU A 1 210 ? -5.23 -25.672 -3.664 1 75.75 210 GLU A O 1
ATOM 1650 N N . GLY A 1 211 ? -6.742 -24.094 -4.172 1 78.94 211 GLY A N 1
ATOM 1651 C CA . GLY A 1 211 ? -5.73 -23.234 -4.773 1 78.94 211 GLY A CA 1
ATOM 1652 C C . GLY A 1 211 ? -5.055 -23.859 -5.977 1 78.94 211 GLY A C 1
ATOM 1653 O O . GLY A 1 211 ? -5.727 -24.344 -6.895 1 78.94 211 GLY A O 1
ATOM 1654 N N . LEU A 1 212 ? -3.652 -23.734 -5.875 1 88 212 LEU A N 1
ATOM 1655 C CA . LEU A 1 212 ? -2.877 -24.219 -7.008 1 88 212 LEU A CA 1
ATOM 1656 C C . LEU A 1 212 ? -2.43 -25.656 -6.773 1 88 212 LEU A C 1
ATOM 1658 O O . LEU A 1 212 ? -1.515 -26.141 -7.441 1 88 212 LEU A O 1
ATOM 1662 N N . ARG A 1 213 ? -3.07 -26.375 -5.797 1 88.5 213 ARG A N 1
ATOM 1663 C CA . ARG A 1 213 ? -2.691 -27.719 -5.406 1 88.5 213 ARG A CA 1
ATOM 1664 C C . ARG A 1 213 ? -2.785 -28.672 -6.594 1 88.5 213 ARG A C 1
ATOM 1666 O O . ARG A 1 213 ? -1.985 -29.609 -6.711 1 88.5 213 ARG A O 1
ATOM 1673 N N . LEU A 1 214 ? -3.756 -28.453 -7.438 1 89.94 214 LEU A N 1
ATOM 1674 C CA . LEU A 1 214 ? -3.914 -29.266 -8.641 1 89.94 214 LEU A CA 1
ATOM 1675 C C . LEU A 1 214 ? -2.611 -29.328 -9.43 1 89.94 214 LEU A C 1
ATOM 1677 O O . LEU A 1 214 ? -2.178 -30.406 -9.828 1 89.94 214 LEU A O 1
ATOM 1681 N N . PHE A 1 215 ? -1.989 -28.219 -9.617 1 93.75 215 PHE A N 1
ATOM 1682 C CA . PHE A 1 215 ? -0.771 -28.156 -10.422 1 93.75 215 PHE A CA 1
ATOM 1683 C C . PHE A 1 215 ? 0.386 -28.844 -9.703 1 93.75 215 PHE A C 1
ATOM 1685 O O . PHE A 1 215 ? 1.229 -29.469 -10.336 1 93.75 215 PHE A O 1
ATOM 1692 N N . VAL A 1 216 ? 0.432 -28.75 -8.375 1 92.81 216 VAL A N 1
ATOM 1693 C CA . VAL A 1 216 ? 1.478 -29.391 -7.586 1 92.81 216 VAL A CA 1
ATOM 1694 C C . VAL A 1 216 ? 1.363 -30.906 -7.707 1 92.81 216 VAL A C 1
ATOM 1696 O O . VAL A 1 216 ? 2.363 -31.594 -7.926 1 92.81 216 VAL A O 1
ATOM 1699 N N . ILE A 1 217 ? 0.183 -31.359 -7.609 1 91.62 217 ILE A N 1
ATOM 1700 C CA . ILE A 1 217 ? -0.058 -32.812 -7.695 1 91.62 217 ILE A CA 1
ATOM 1701 C C . ILE A 1 217 ? 0.351 -33.312 -9.078 1 91.62 217 ILE A C 1
ATOM 1703 O O . ILE A 1 217 ? 1.048 -34.312 -9.195 1 91.62 217 ILE A O 1
ATOM 1707 N N . VAL A 1 218 ? -0.09 -32.594 -10.078 1 94.38 218 VAL A N 1
ATOM 1708 C CA . VAL A 1 218 ? 0.193 -33.031 -11.445 1 94.38 218 VAL A CA 1
ATOM 1709 C C . VAL A 1 218 ? 1.693 -32.938 -11.711 1 94.38 218 VAL A C 1
ATOM 1711 O O . VAL A 1 218 ? 2.268 -33.844 -12.344 1 94.38 218 VAL A O 1
ATOM 1714 N N . ARG A 1 219 ? 2.305 -31.859 -11.25 1 95.56 219 ARG A N 1
ATOM 1715 C CA . ARG A 1 219 ? 3.754 -31.766 -11.391 1 95.56 219 ARG A CA 1
ATOM 1716 C C . ARG A 1 219 ? 4.449 -32.969 -10.75 1 95.56 219 ARG A C 1
ATOM 1718 O O . ARG A 1 219 ? 5.312 -33.594 -11.367 1 95.56 219 ARG A O 1
ATOM 1725 N N . ASP A 1 220 ? 4.129 -33.281 -9.539 1 95 220 ASP A N 1
ATOM 1726 C CA . ASP A 1 220 ? 4.746 -34.406 -8.844 1 95 220 ASP A CA 1
ATOM 1727 C C . ASP A 1 220 ? 4.488 -35.719 -9.57 1 95 220 ASP A C 1
ATOM 1729 O O . ASP A 1 220 ? 5.383 -36.562 -9.68 1 95 220 ASP A O 1
ATOM 1733 N N . PHE A 1 221 ? 3.301 -35.844 -10.094 1 94.75 221 PHE A N 1
ATOM 1734 C CA . PHE A 1 221 ? 2.961 -37.031 -10.875 1 94.75 221 PHE A CA 1
ATOM 1735 C C . PHE A 1 221 ? 3.844 -37.125 -12.109 1 94.75 221 PHE A C 1
ATOM 1737 O O . PHE A 1 221 ? 4.32 -38.219 -12.453 1 94.75 221 PHE A O 1
ATOM 1744 N N . LEU A 1 222 ? 4.02 -36.062 -12.781 1 96.38 222 LEU A N 1
ATOM 1745 C CA . LEU A 1 222 ? 4.844 -36.062 -13.977 1 96.38 222 LEU A CA 1
ATOM 1746 C C . LEU A 1 222 ? 6.281 -36.469 -13.656 1 96.38 222 LEU A C 1
ATOM 1748 O O . LEU A 1 222 ? 6.934 -37.156 -14.445 1 96.38 222 LEU A O 1
ATOM 1752 N N . ILE A 1 223 ? 6.762 -36.062 -12.516 1 96.44 223 ILE A N 1
ATOM 1753 C CA . ILE A 1 223 ? 8.109 -36.406 -12.094 1 96.44 223 ILE A CA 1
ATOM 1754 C C . ILE A 1 223 ? 8.195 -37.938 -11.906 1 96.44 223 ILE A C 1
ATOM 1756 O O . ILE A 1 223 ? 9.148 -38.562 -12.375 1 96.44 223 ILE A O 1
ATOM 1760 N N . ILE A 1 224 ? 7.215 -38.469 -11.242 1 95.38 224 ILE A N 1
ATOM 1761 C CA . ILE A 1 224 ? 7.172 -39.938 -11.008 1 95.38 224 ILE A CA 1
ATOM 1762 C C . ILE A 1 224 ? 7.016 -40.656 -12.336 1 95.38 224 ILE A C 1
ATOM 1764 O O . ILE A 1 224 ? 7.656 -41.688 -12.562 1 95.38 224 ILE A O 1
ATOM 1768 N N . LEU A 1 225 ? 6.16 -40.125 -13.18 1 96.25 225 LEU A N 1
ATOM 1769 C CA . LEU A 1 225 ? 5.938 -40.719 -14.492 1 96.25 225 LEU A CA 1
ATOM 1770 C C 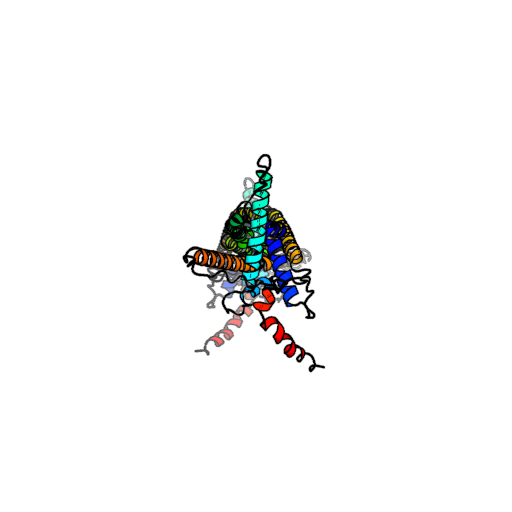. LEU A 1 225 ? 7.234 -40.781 -15.289 1 96.25 225 LEU A C 1
ATOM 1772 O O . LEU A 1 225 ? 7.543 -41.812 -15.906 1 96.25 225 LEU A O 1
ATOM 1776 N N . ASP A 1 226 ? 7.938 -39.688 -15.305 1 97.12 226 ASP A N 1
ATOM 1777 C CA . ASP A 1 226 ? 9.219 -39.656 -16.016 1 97.12 226 ASP A CA 1
ATOM 1778 C C . ASP A 1 226 ? 10.164 -40.719 -15.492 1 97.12 226 ASP A C 1
ATOM 1780 O O . ASP A 1 226 ? 10.852 -41.406 -16.266 1 97.12 226 ASP A O 1
ATOM 1784 N N . LYS A 1 227 ? 10.234 -40.875 -14.219 1 96.69 227 LYS A N 1
ATOM 1785 C CA . LYS A 1 227 ? 11.078 -41.875 -13.609 1 96.69 227 LYS A CA 1
ATOM 1786 C C . LYS A 1 227 ? 10.664 -43.281 -14.055 1 96.69 227 LYS A C 1
ATOM 1788 O O . LYS A 1 227 ? 11.516 -44.094 -14.414 1 96.69 227 LYS A O 1
ATOM 1793 N N . VAL A 1 228 ? 9.398 -43.531 -14.023 1 96 228 VAL A N 1
ATOM 1794 C CA . VAL A 1 228 ? 8.867 -44.844 -14.398 1 96 228 VAL A CA 1
ATOM 1795 C C . VAL A 1 228 ? 9.164 -45.125 -15.875 1 96 228 VAL A C 1
ATOM 1797 O O . VAL A 1 228 ? 9.508 -46.25 -16.25 1 96 228 VAL A O 1
ATOM 1800 N N . CYS A 1 229 ? 9.016 -44.125 -16.719 1 96.75 229 CYS A N 1
ATOM 1801 C CA . CYS A 1 229 ? 9.328 -44.281 -18.141 1 96.75 229 CYS A CA 1
ATOM 1802 C C . CYS A 1 229 ? 10.789 -44.656 -18.344 1 96.75 229 CYS A C 1
ATOM 1804 O O . CYS A 1 229 ? 11.109 -45.469 -19.203 1 96.75 229 CYS A O 1
ATOM 1806 N N . ILE A 1 230 ? 11.656 -44.062 -17.562 1 96.69 230 ILE A N 1
ATOM 1807 C CA . ILE A 1 230 ? 13.078 -44.375 -17.641 1 96.69 230 ILE A CA 1
ATOM 1808 C C . ILE A 1 230 ? 13.297 -45.812 -17.234 1 96.69 230 ILE A C 1
ATOM 1810 O O . ILE A 1 230 ? 14.062 -46.531 -17.875 1 96.69 230 ILE A O 1
ATOM 1814 N N . GLU A 1 231 ? 12.664 -46.281 -16.219 1 95.62 231 GLU A N 1
ATOM 1815 C CA . GLU A 1 231 ? 12.789 -47.656 -15.75 1 95.62 231 GLU A CA 1
ATOM 1816 C C . GLU A 1 231 ? 12.266 -48.656 -16.781 1 95.62 231 GLU A C 1
ATOM 1818 O O . GLU A 1 231 ? 12.859 -49.688 -16.984 1 95.62 231 GLU A O 1
ATOM 1823 N N . VAL A 1 232 ? 11.172 -48.281 -17.406 1 93.94 232 VAL A N 1
ATOM 1824 C CA . VAL A 1 232 ? 10.594 -49.125 -18.438 1 93.94 232 VAL A CA 1
ATOM 1825 C C . VAL A 1 232 ? 11.547 -49.219 -19.641 1 93.94 232 VAL A C 1
ATOM 1827 O O . VAL A 1 232 ? 11.734 -50.281 -20.219 1 93.94 232 VAL A O 1
ATOM 1830 N N . LYS A 1 233 ? 12.117 -48.094 -19.969 1 94.25 233 LYS A N 1
ATOM 1831 C CA . LYS A 1 233 ? 13.086 -48.031 -21.062 1 94.25 233 LYS A CA 1
ATOM 1832 C C . LYS A 1 233 ? 14.281 -48.938 -20.766 1 94.25 233 LYS A C 1
ATOM 1834 O O . LYS A 1 233 ? 14.719 -49.719 -21.641 1 94.25 233 LYS A O 1
ATOM 1839 N N . ASN A 1 234 ? 14.766 -48.906 -19.609 1 93.5 234 ASN A N 1
ATOM 1840 C CA . ASN A 1 234 ? 15.922 -49.719 -19.203 1 93.5 234 ASN A CA 1
ATOM 1841 C C . ASN A 1 234 ? 15.594 -51.188 -19.172 1 93.5 234 ASN A C 1
ATOM 1843 O O . ASN A 1 234 ? 16.422 -52.031 -19.516 1 93.5 234 ASN A O 1
ATOM 1847 N N . ALA A 1 235 ? 14.414 -51.531 -18.719 1 89.31 235 ALA A N 1
ATOM 1848 C CA . ALA A 1 235 ? 13.984 -52.906 -18.688 1 89.31 235 ALA A CA 1
ATOM 1849 C C . ALA A 1 235 ? 13.875 -53.5 -20.094 1 89.31 235 ALA A C 1
ATOM 1851 O O . ALA A 1 235 ? 14.203 -54.656 -20.328 1 89.31 235 ALA A O 1
ATOM 1852 N N . GLN A 1 236 ? 13.484 -52.688 -21.016 1 84.25 236 GLN A N 1
ATOM 1853 C CA . GLN A 1 236 ? 13.367 -53.125 -22.406 1 84.25 236 GLN A CA 1
ATOM 1854 C C . GLN A 1 236 ? 14.742 -53.344 -23.031 1 84.25 236 GLN A C 1
ATOM 1856 O O . GLN A 1 236 ? 14.93 -54.25 -23.828 1 84.25 236 GLN A O 1
ATOM 1861 N N . ARG A 1 237 ? 15.672 -52.562 -22.719 1 83.44 237 ARG A N 1
ATOM 1862 C CA . ARG A 1 237 ? 17.031 -52.688 -23.234 1 83.44 237 ARG A CA 1
ATOM 1863 C C . ARG A 1 237 ? 17.688 -53.969 -22.734 1 83.44 237 ARG A C 1
ATOM 1865 O O . ARG A 1 237 ? 18.422 -54.625 -23.484 1 83.44 237 ARG A O 1
ATOM 1872 N N . LYS A 1 238 ? 17.469 -54.375 -21.547 1 81.25 238 LYS A N 1
ATOM 1873 C CA . LYS A 1 238 ? 18.047 -55.594 -20.969 1 81.25 238 LYS A CA 1
ATOM 1874 C C . LYS A 1 238 ? 17.453 -56.812 -21.625 1 81.25 238 LYS A C 1
ATOM 1876 O O . LYS A 1 238 ? 18.156 -57.844 -21.797 1 81.25 238 LYS A O 1
ATOM 1881 N N . LEU A 1 239 ? 16.266 -56.781 -22.016 1 72.5 239 LEU A N 1
ATOM 1882 C CA . LEU A 1 239 ? 15.609 -57.906 -22.672 1 72.5 239 LEU A CA 1
ATOM 1883 C C . LEU A 1 239 ? 16.125 -58.094 -24.094 1 72.5 239 LEU A C 1
ATOM 1885 O O . LEU A 1 239 ? 16.297 -59.219 -24.562 1 72.5 239 LEU A O 1
ATOM 1889 N N . ASN A 1 240 ? 16.516 -57.062 -24.75 1 66.88 240 ASN A N 1
ATOM 1890 C CA . ASN A 1 240 ? 17 -57.125 -26.125 1 66.88 240 ASN A CA 1
ATOM 1891 C C . ASN A 1 240 ? 18.484 -57.469 -26.188 1 66.88 240 ASN A C 1
ATOM 1893 O O . ASN A 1 240 ? 18.969 -57.969 -27.203 1 66.88 240 ASN A O 1
ATOM 1897 N N . GLY A 1 241 ? 19.312 -57.219 -25.203 1 61.75 241 GLY A N 1
ATOM 1898 C CA . GLY A 1 241 ? 20.75 -57.5 -25.203 1 61.75 241 GLY A CA 1
ATOM 1899 C C . GLY A 1 241 ? 21.078 -58.906 -24.797 1 61.75 241 GLY A C 1
ATOM 1900 O O . GLY A 1 241 ? 22.234 -59.344 -24.906 1 61.75 241 GLY A O 1
ATOM 1901 N N . THR A 1 242 ? 20.281 -59.719 -24.062 1 54.12 242 THR A N 1
ATOM 1902 C CA . THR A 1 242 ? 20.656 -61.094 -23.75 1 54.12 242 THR A CA 1
ATOM 1903 C C . THR A 1 242 ? 20.438 -62.031 -24.953 1 54.12 242 THR A C 1
ATOM 1905 O O . THR A 1 242 ? 19.344 -62.062 -25.516 1 54.12 242 THR A O 1
ATOM 1908 N N . PRO A 1 243 ? 21.422 -62.562 -25.688 1 50.47 243 PRO A N 1
ATOM 1909 C CA . PRO A 1 243 ? 21.344 -63.5 -26.828 1 50.47 243 PRO A CA 1
ATOM 1910 C C . PRO A 1 243 ? 20.359 -64.625 -26.594 1 50.47 243 PRO A C 1
ATOM 1912 O O . PRO A 1 243 ? 20.375 -65.25 -25.516 1 50.47 243 PRO A O 1
ATOM 1915 N N . LYS A 1 244 ? 19.141 -64.75 -27.281 1 48.53 244 LYS A N 1
ATOM 1916 C CA . LYS A 1 244 ? 18.234 -65.875 -27.312 1 48.53 244 LYS A CA 1
ATOM 1917 C C . LYS A 1 244 ? 19 -67.188 -27.453 1 48.53 244 LYS A C 1
ATOM 1919 O O . LYS A 1 244 ? 19.672 -67.438 -28.453 1 48.53 244 LYS A O 1
ATOM 1924 N N . LYS A 1 245 ? 19.484 -67.875 -26.547 1 43.91 245 LYS A N 1
ATOM 1925 C CA . LYS A 1 245 ? 19.875 -69.25 -26.734 1 43.91 245 LYS A CA 1
ATOM 1926 C C . LYS A 1 245 ? 18.734 -70.062 -27.344 1 43.91 245 LYS A C 1
ATOM 1928 O O . LYS A 1 245 ? 17.594 -70 -26.922 1 43.91 245 LYS A O 1
ATOM 1933 N N . GLU A 1 246 ? 18.891 -70.625 -28.594 1 38.69 246 GLU A N 1
ATOM 1934 C CA . GLU A 1 246 ? 18.125 -71.438 -29.531 1 38.69 246 GLU A CA 1
ATOM 1935 C C . GLU A 1 246 ? 17.578 -72.688 -28.844 1 38.69 246 GLU A C 1
ATOM 1937 O O . GLU A 1 246 ? 16.984 -73.562 -29.5 1 38.69 246 GLU A O 1
ATOM 1942 N N . ASN A 1 247 ? 18.031 -73.125 -27.719 1 37.75 247 ASN A N 1
ATOM 1943 C CA . ASN A 1 247 ? 17.594 -74.562 -27.547 1 37.75 247 ASN A CA 1
ATOM 1944 C C . ASN A 1 247 ? 16.094 -74.625 -27.312 1 37.75 247 ASN A C 1
ATOM 1946 O O . ASN A 1 247 ? 15.641 -74.875 -26.188 1 37.75 247 ASN A O 1
ATOM 1950 N N . VAL A 1 248 ? 15.25 -73.75 -27.547 1 29.05 248 VAL A N 1
ATOM 1951 C CA . VAL A 1 248 ? 13.898 -74.125 -27.094 1 29.05 248 VAL A CA 1
ATOM 1952 C C . VAL A 1 248 ? 13.328 -75.25 -27.953 1 29.05 248 VAL A C 1
ATOM 1954 O O . VAL A 1 248 ? 13.234 -75.125 -29.172 1 29.05 248 VAL A O 1
ATOM 1957 N N . ALA A 1 249 ? 13.625 -76.5 -27.516 1 37.09 249 ALA A N 1
ATOM 1958 C CA . ALA A 1 249 ? 12.836 -77.625 -27.859 1 37.09 249 ALA A CA 1
ATOM 1959 C C . ALA A 1 249 ? 11.352 -77.312 -27.953 1 37.09 249 ALA A C 1
ATOM 1961 O O . ALA A 1 249 ? 10.805 -76.625 -27.062 1 37.09 249 ALA A O 1
ATOM 1962 N N . SER A 1 250 ? 10.695 -77.25 -29.25 1 29.64 250 SER A N 1
ATOM 1963 C CA . SER A 1 250 ? 9.367 -77 -29.781 1 29.64 250 SER A CA 1
ATOM 1964 C C . SER A 1 250 ? 8.289 -77.75 -28.984 1 29.64 250 SER A C 1
ATOM 1966 O O . SER A 1 250 ? 7.688 -78.688 -29.484 1 29.64 250 SER A O 1
ATOM 1968 N N . LYS A 1 251 ? 8.43 -78.312 -27.797 1 35.16 251 LYS A N 1
ATOM 1969 C CA . LYS A 1 251 ? 7.238 -79.062 -27.406 1 35.16 251 LYS A CA 1
ATOM 1970 C C . LYS A 1 251 ? 5.992 -78.188 -27.469 1 35.16 251 LYS A C 1
ATOM 1972 O O . LYS A 1 251 ? 5.969 -77.062 -26.906 1 35.16 251 LYS A O 1
ATOM 1977 N N . THR A 1 252 ? 5.289 -78.25 -28.625 1 30.77 252 THR A N 1
ATOM 1978 C CA . THR A 1 252 ? 3.986 -77.75 -29 1 30.77 252 THR A CA 1
ATOM 1979 C C . THR A 1 252 ? 2.957 -77.938 -27.906 1 30.77 252 THR A C 1
ATOM 1981 O O . THR A 1 252 ? 2.145 -78.875 -28 1 30.77 252 THR A O 1
ATOM 1984 N N . SER A 1 253 ? 3.367 -78.125 -26.609 1 29.72 253 SER A N 1
ATOM 1985 C CA . SER A 1 253 ? 2.209 -78.312 -25.75 1 29.72 253 SER A CA 1
ATOM 1986 C C . SER A 1 253 ? 1.103 -77.312 -26.031 1 29.72 253 SER A C 1
ATOM 1988 O O . SER A 1 253 ? 1.378 -76.188 -26.406 1 29.72 253 SER A O 1
ATOM 1990 N N . GLU A 1 254 ? -0.082 -77.812 -26.422 1 29.31 254 GLU A N 1
ATOM 1991 C CA . GLU A 1 254 ? -1.396 -77.25 -26.656 1 29.31 254 GLU A CA 1
ATOM 1992 C C . GLU A 1 254 ? -1.709 -76.188 -25.625 1 29.31 254 GLU A C 1
ATOM 1994 O O . GLU A 1 254 ? -1.822 -76.438 -24.422 1 29.31 254 GLU A O 1
ATOM 1999 N N . SER A 1 255 ? -0.895 -75.062 -25.625 1 30.2 255 SER A N 1
ATOM 2000 C CA . SER A 1 255 ? -1.084 -73.938 -24.703 1 30.2 255 SER A CA 1
ATOM 2001 C C . SER A 1 255 ? -2.521 -73.438 -24.734 1 30.2 255 SER A C 1
ATOM 2003 O O . SER A 1 255 ? -2.98 -72.938 -25.766 1 30.2 255 SER A O 1
ATOM 2005 N N . THR A 1 256 ? -3.436 -74.312 -24.328 1 30.69 256 THR A N 1
ATOM 2006 C CA . THR A 1 256 ? -4.762 -73.75 -24.125 1 30.69 256 THR A CA 1
ATOM 2007 C C . THR A 1 256 ? -4.656 -72.375 -23.469 1 30.69 256 THR A C 1
ATOM 2009 O O . THR A 1 256 ? -4.047 -72.25 -22.406 1 30.69 256 THR A O 1
ATOM 2012 N N . ASN A 1 257 ? -4.426 -71.438 -24.312 1 30.03 257 ASN A N 1
ATOM 2013 C CA . ASN A 1 257 ? -4.379 -70 -23.938 1 30.03 257 ASN A CA 1
ATOM 2014 C C . ASN A 1 257 ? -5.441 -69.688 -22.906 1 30.03 257 ASN A C 1
ATOM 2016 O O . ASN A 1 257 ? -6.637 -69.75 -23.172 1 30.03 257 ASN A O 1
ATOM 2020 N N . PRO A 1 258 ? -5.395 -70.312 -21.656 1 33.66 258 PRO A N 1
ATOM 2021 C CA . PRO A 1 258 ? -6.473 -69.75 -20.812 1 33.66 258 PRO A CA 1
ATOM 2022 C C . PRO A 1 258 ? -6.707 -68.25 -21.016 1 33.66 258 PRO A C 1
ATOM 2024 O O . PRO A 1 258 ? -5.828 -67.562 -21.516 1 33.66 258 PRO A O 1
ATOM 2027 N N . PRO A 1 259 ? -7.91 -67.812 -21.141 1 34.91 259 PRO A N 1
ATOM 2028 C CA . PRO A 1 259 ? -8.102 -66.375 -21.266 1 34.91 259 PRO A CA 1
ATOM 2029 C C . PRO A 1 259 ? -7.125 -65.562 -20.406 1 34.91 259 PRO A C 1
ATOM 2031 O O . PRO A 1 259 ? -6.641 -66.062 -19.375 1 34.91 259 PRO A O 1
ATOM 2034 N N . PRO A 1 260 ? -6.203 -64.812 -21.062 1 35.31 260 PRO A N 1
ATOM 2035 C CA . PRO A 1 260 ? -5.246 -64.062 -20.297 1 35.31 260 PRO A CA 1
ATOM 2036 C C . PRO A 1 260 ? -5.777 -63.656 -18.906 1 35.31 260 PRO A C 1
ATOM 2038 O O . PRO A 1 260 ? -6.836 -63.031 -18.812 1 35.31 260 PRO A O 1
ATOM 2041 N N . LEU A 1 261 ? -5.867 -64.625 -17.984 1 36.84 261 LEU A N 1
ATOM 2042 C CA . LEU A 1 261 ? -6.07 -64.188 -16.609 1 36.84 261 LEU A CA 1
ATOM 2043 C C . LEU A 1 261 ? -5.477 -62.781 -16.391 1 36.84 261 LEU A C 1
ATOM 2045 O O . LEU A 1 261 ? -4.508 -62.406 -17.047 1 36.84 261 LEU A O 1
ATOM 2049 N N . ASP A 1 262 ? -6.375 -61.781 -16.031 1 44 262 ASP A N 1
ATOM 2050 C CA . ASP A 1 262 ? -6.02 -60.375 -15.742 1 44 262 ASP A CA 1
ATOM 2051 C C . ASP A 1 262 ? -4.641 -60.281 -15.102 1 44 262 ASP A C 1
ATOM 2053 O O . ASP A 1 262 ? -4.41 -60.844 -14.023 1 44 262 ASP A O 1
ATOM 2057 N N . LEU A 1 263 ? -3.576 -60.438 -15.812 1 45 263 LEU A N 1
ATOM 2058 C CA . LEU A 1 263 ? -2.191 -60.25 -15.391 1 45 263 LEU A CA 1
ATOM 2059 C C . LEU A 1 263 ? -2.115 -59.469 -14.086 1 45 263 LEU A C 1
ATOM 2061 O O . LEU A 1 263 ? -1.248 -59.75 -13.25 1 45 263 LEU A O 1
ATOM 2065 N N . ARG A 1 264 ? -3.17 -58.656 -13.969 1 48.75 264 ARG A N 1
ATOM 2066 C CA . ARG A 1 264 ? -3.227 -57.812 -12.781 1 48.75 264 ARG A CA 1
ATOM 2067 C C . ARG A 1 264 ? -3.408 -58.656 -11.523 1 48.75 264 ARG A C 1
ATOM 2069 O O . ARG A 1 264 ? -2.773 -58.375 -10.5 1 48.75 264 ARG A O 1
ATOM 2076 N N . GLN A 1 265 ? -4.316 -59.531 -11.57 1 49.84 265 GLN A N 1
ATOM 2077 C CA . GLN A 1 265 ? -4.629 -60.375 -10.422 1 49.84 265 GLN A CA 1
ATOM 2078 C C . GLN A 1 265 ? -3.42 -61.219 -10.016 1 49.84 265 GLN A C 1
ATOM 2080 O O . GLN A 1 265 ? -3.229 -61.5 -8.828 1 49.84 265 GLN A O 1
ATOM 2085 N N . LYS A 1 266 ? -2.691 -61.562 -10.992 1 51.72 266 LYS A N 1
ATOM 2086 C CA . LYS A 1 266 ? -1.523 -62.406 -10.695 1 51.72 266 LYS A CA 1
ATOM 2087 C C . LYS A 1 266 ? -0.409 -61.562 -10.062 1 51.72 266 LYS A C 1
ATOM 2089 O O . LYS A 1 266 ? 0.295 -62.031 -9.172 1 51.72 266 LYS A O 1
ATOM 2094 N N . LEU A 1 267 ? -0.342 -60.344 -10.43 1 50.09 267 LEU A N 1
ATOM 2095 C CA . LEU A 1 267 ? 0.817 -59.562 -10.031 1 50.09 267 LEU A CA 1
ATOM 2096 C C . LEU A 1 267 ? 0.538 -58.781 -8.734 1 50.09 267 LEU A C 1
ATOM 2098 O O . LEU A 1 267 ? 1.456 -58.531 -7.957 1 50.09 267 LEU A O 1
ATOM 2102 N N . PHE A 1 268 ? -0.732 -58.531 -8.312 1 49.16 268 PHE A N 1
ATOM 2103 C CA . PHE A 1 268 ? -1.05 -57.719 -7.141 1 49.16 268 PHE A CA 1
ATOM 2104 C C . PHE A 1 268 ? -2.08 -58.406 -6.262 1 49.16 268 PHE A C 1
ATOM 2106 O O . PHE A 1 268 ? -3.213 -57.938 -6.133 1 49.16 268 PHE A O 1
ATOM 2113 N N . PRO A 1 269 ? -1.733 -59.594 -5.609 1 45.06 269 PRO A N 1
ATOM 2114 C CA . PRO A 1 269 ? -2.703 -60.312 -4.785 1 45.06 269 PRO A CA 1
ATOM 2115 C C .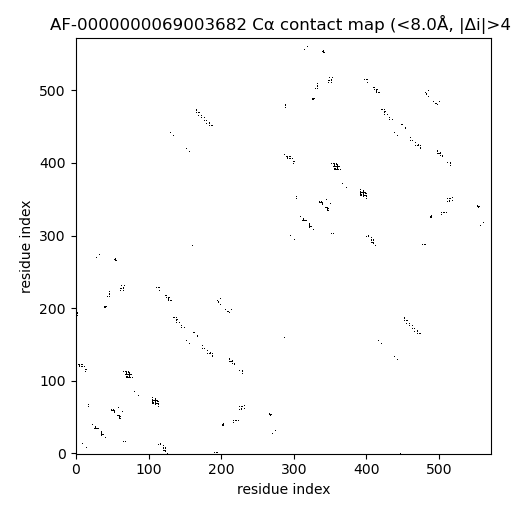 PRO A 1 269 ? -3.178 -59.5 -3.58 1 45.06 269 PRO A C 1
ATOM 2117 O O . PRO A 1 269 ? -4.305 -59.688 -3.117 1 45.06 269 PRO A O 1
ATOM 2120 N N . ALA A 1 270 ? -2.283 -58.812 -2.939 1 46.22 270 ALA A N 1
ATOM 2121 C CA . ALA A 1 270 ? -2.549 -58.156 -1.658 1 46.22 270 ALA A CA 1
ATOM 2122 C C . ALA A 1 270 ? -3.729 -57.188 -1.765 1 46.22 270 ALA A C 1
ATOM 2124 O O . ALA A 1 270 ? -4.316 -56.812 -0.751 1 46.22 270 ALA A O 1
ATOM 2125 N N . ILE A 1 271 ? -3.951 -56.75 -2.809 1 45.22 271 ILE A N 1
ATOM 2126 C CA . ILE A 1 271 ? -5.051 -55.812 -2.857 1 45.22 271 ILE A CA 1
ATOM 2127 C C . ILE A 1 271 ? -6.355 -56.5 -2.484 1 45.22 271 ILE A C 1
ATOM 2129 O O . ILE A 1 271 ? -7.234 -55.906 -1.865 1 45.22 271 ILE A O 1
ATOM 2133 N N . THR A 1 272 ? -6.422 -57.844 -2.418 1 38.97 272 THR A N 1
ATOM 2134 C CA . THR A 1 272 ? -7.645 -58.562 -2.08 1 38.97 272 THR A CA 1
ATOM 2135 C C . THR A 1 272 ? -7.77 -58.719 -0.569 1 38.97 272 THR A C 1
ATOM 2137 O O . THR A 1 272 ? -8.875 -58.719 -0.027 1 38.97 272 THR A O 1
ATOM 2140 N N . ASP A 1 273 ? -6.703 -58.875 0.262 1 36.06 273 ASP A N 1
ATOM 2141 C CA . ASP A 1 273 ? -6.844 -59.25 1.667 1 36.06 273 ASP A CA 1
ATOM 2142 C C . ASP A 1 273 ? -7.113 -58.031 2.535 1 36.06 273 ASP A C 1
ATOM 2144 O O . ASP A 1 273 ? -7.566 -58.156 3.674 1 36.06 273 ASP A O 1
ATOM 2148 N N . ARG A 1 274 ? -6.633 -56.844 2.191 1 40 274 ARG A N 1
ATOM 2149 C CA . ARG A 1 274 ? -6.879 -55.719 3.078 1 40 274 ARG A CA 1
ATOM 2150 C C . ARG A 1 274 ? -8.352 -55.312 3.068 1 40 274 ARG A C 1
ATOM 2152 O O . ARG A 1 274 ? -8.719 -54.281 3.617 1 40 274 ARG A O 1
ATOM 2159 N N . ARG A 1 275 ? -9.312 -56.125 2.713 1 37.16 275 ARG A N 1
ATOM 2160 C CA . ARG A 1 275 ? -10.75 -55.906 2.719 1 37.16 275 ARG A CA 1
ATOM 2161 C C . ARG A 1 275 ? -11.289 -55.844 4.145 1 37.16 275 ARG A C 1
ATOM 2163 O O . ARG A 1 275 ? -12.305 -55.188 4.398 1 37.16 275 ARG A O 1
ATOM 2170 N N . ILE A 1 276 ? -10.828 -56.625 5.074 1 34.22 276 ILE A N 1
ATOM 2171 C CA . ILE A 1 276 ? -11.602 -57 6.246 1 34.22 276 ILE A CA 1
ATOM 2172 C C . ILE A 1 276 ? -11.469 -55.938 7.332 1 34.22 276 ILE A C 1
ATOM 2174 O O . ILE A 1 276 ? -12.445 -55.625 8.016 1 34.22 276 ILE A O 1
ATOM 2178 N N . ASP A 1 277 ? -10.305 -55.438 7.594 1 35.06 277 ASP A N 1
ATOM 2179 C CA . ASP A 1 277 ? -10.18 -54.906 8.953 1 35.06 277 ASP A CA 1
ATOM 2180 C C . ASP A 1 277 ? -10.766 -53.5 9.055 1 35.06 277 ASP A C 1
ATOM 2182 O O . ASP A 1 277 ? -11.008 -53 10.156 1 35.06 277 ASP A O 1
ATOM 2186 N N . ASP A 1 278 ? -10.734 -52.719 8.008 1 34.28 278 ASP A N 1
ATOM 2187 C CA . ASP A 1 278 ? -11 -51.312 8.367 1 34.28 278 ASP A CA 1
ATOM 2188 C C . ASP A 1 278 ? -12.5 -51.062 8.539 1 34.28 278 ASP A C 1
ATOM 2190 O O . ASP A 1 278 ? -12.93 -49.906 8.625 1 34.28 278 ASP A O 1
ATOM 2194 N N . SER A 1 279 ? -13.352 -52.062 8.328 1 35.44 279 SER A N 1
ATOM 2195 C CA . SER A 1 279 ? -14.766 -51.781 8.578 1 35.44 279 SER A CA 1
ATOM 2196 C C . SER A 1 279 ? -15.023 -51.5 10.047 1 35.44 279 SER A C 1
ATOM 2198 O O . SER A 1 279 ? -16.156 -51.25 10.453 1 35.44 279 SER A O 1
ATOM 2200 N N . SER A 1 280 ? -14.156 -51.969 10.977 1 35.34 280 SER A N 1
ATOM 2201 C CA . SER A 1 280 ? -14.672 -52 12.344 1 35.34 280 SER A CA 1
ATOM 2202 C C . SER A 1 280 ? -14.766 -50.594 12.93 1 35.34 280 SER A C 1
ATOM 2204 O O . SER A 1 280 ? -15.242 -50.406 14.055 1 35.34 280 SER A O 1
ATOM 2206 N N . SER A 1 281 ? -13.961 -49.688 12.438 1 33.62 281 SER A N 1
ATOM 2207 C CA . SER A 1 281 ? -13.812 -48.688 13.484 1 33.62 281 SER A CA 1
ATOM 2208 C C . SER A 1 281 ? -14.992 -47.719 13.484 1 33.62 281 SER A C 1
ATOM 2210 O O . SER A 1 281 ? -15 -46.75 14.25 1 33.62 281 SER A O 1
ATOM 2212 N N . ASP A 1 282 ? -15.852 -47.844 12.453 1 31.06 282 ASP A N 1
ATOM 2213 C CA . ASP A 1 282 ? -16.734 -46.688 12.523 1 31.06 282 ASP A CA 1
ATOM 2214 C C . ASP A 1 282 ? -17.828 -46.875 13.578 1 31.06 282 ASP A C 1
ATOM 2216 O O . ASP A 1 282 ? -18.719 -46.062 13.734 1 31.06 282 ASP A O 1
ATOM 2220 N N . ASP A 1 283 ? -18.094 -48.156 14.07 1 29.81 283 ASP A N 1
ATOM 2221 C CA . ASP A 1 283 ? -19.391 -48.281 14.742 1 29.81 283 ASP A CA 1
ATOM 2222 C C . ASP A 1 283 ? -19.391 -47.562 16.094 1 29.81 283 ASP A C 1
ATOM 2224 O O . ASP A 1 283 ? -20.406 -47.562 16.797 1 29.81 283 ASP A O 1
ATOM 2228 N N . ASP A 1 284 ? -18.328 -47.438 16.812 1 29.02 284 ASP A N 1
ATOM 2229 C CA . ASP A 1 284 ? -18.625 -47.281 18.219 1 29.02 284 ASP A CA 1
ATOM 2230 C C . ASP A 1 284 ? -19.156 -45.875 18.516 1 29.02 284 ASP A C 1
ATOM 2232 O O . ASP A 1 284 ? -19.453 -45.531 19.656 1 29.02 284 ASP A O 1
ATOM 2236 N N . ALA A 1 285 ? -18.719 -44.812 17.734 1 28.33 285 ALA A N 1
ATOM 2237 C CA . ALA A 1 285 ? -19.094 -43.594 18.422 1 28.33 285 ALA A CA 1
ATOM 2238 C C . ALA A 1 285 ? -20.547 -43.219 18.109 1 28.33 285 ALA A C 1
ATOM 2240 O O . ALA A 1 285 ? -20.984 -42.094 18.375 1 28.33 285 ALA A O 1
ATOM 2241 N N . SER A 1 286 ? -21.547 -44.188 17.984 1 21.42 286 SER A N 1
ATOM 2242 C CA . SER A 1 286 ? -22.859 -43.656 18.375 1 21.42 286 SER A CA 1
ATOM 2243 C C . SER A 1 286 ? -22.875 -43.25 19.844 1 21.42 286 SER A C 1
ATOM 2245 O O . SER A 1 286 ? -22.328 -43.969 20.688 1 21.42 286 SER A O 1
ATOM 2247 N N . MET B 1 1 ? 0.397 24.016 2.373 1 82.5 1 MET B N 1
ATOM 2248 C CA . MET B 1 1 ? -0.251 24.422 3.617 1 82.5 1 MET B CA 1
ATOM 2249 C C . MET B 1 1 ? 0.751 24.453 4.766 1 82.5 1 MET B C 1
ATOM 2251 O O . MET B 1 1 ? 0.957 25.516 5.383 1 82.5 1 MET B O 1
ATOM 2255 N N . LEU B 1 2 ? 1.5 23.391 4.945 1 88.62 2 LEU B N 1
ATOM 2256 C CA . LEU B 1 2 ? 2.457 23.344 6.047 1 88.62 2 LEU B CA 1
ATOM 2257 C C . LEU B 1 2 ? 3.609 24.312 5.809 1 88.62 2 LEU B C 1
ATOM 2259 O O . LEU B 1 2 ? 4.027 25.016 6.727 1 88.62 2 LEU B O 1
ATOM 2263 N N . GLN B 1 3 ? 4.004 24.391 4.535 1 91.5 3 GLN B N 1
ATOM 2264 C CA . GLN B 1 3 ? 5.062 25.328 4.191 1 91.5 3 GLN B CA 1
ATOM 2265 C C . GLN B 1 3 ? 4.613 26.781 4.414 1 91.5 3 GLN B C 1
ATOM 2267 O O . GLN B 1 3 ? 5.367 27.594 4.953 1 91.5 3 GLN B O 1
ATOM 2272 N N . ALA B 1 4 ? 3.42 27.047 3.969 1 92 4 ALA B N 1
ATOM 2273 C CA . ALA B 1 4 ? 2.863 28.375 4.152 1 92 4 ALA B CA 1
ATOM 2274 C C . ALA B 1 4 ? 2.721 28.719 5.633 1 92 4 ALA B C 1
ATOM 2276 O O . ALA B 1 4 ? 3.01 29.844 6.051 1 92 4 ALA B O 1
ATOM 2277 N N . ALA B 1 5 ? 2.246 27.75 6.387 1 94.5 5 ALA B N 1
ATOM 2278 C CA . ALA B 1 5 ? 2.082 27.953 7.82 1 94.5 5 ALA B CA 1
ATOM 2279 C C . ALA B 1 5 ? 3.42 28.266 8.484 1 94.5 5 ALA B C 1
ATOM 2281 O O . ALA B 1 5 ? 3.512 29.188 9.312 1 94.5 5 ALA B O 1
ATOM 2282 N N . CYS B 1 6 ? 4.449 27.547 8.133 1 94.56 6 CYS B N 1
ATOM 2283 C CA . CYS B 1 6 ? 5.785 27.797 8.664 1 94.56 6 CYS B CA 1
ATOM 2284 C C . CYS B 1 6 ? 6.285 29.172 8.281 1 94.56 6 CYS B C 1
ATOM 2286 O O . CYS B 1 6 ? 6.824 29.906 9.125 1 94.56 6 CYS B O 1
ATOM 2288 N N . THR B 1 7 ? 6.082 29.531 7.055 1 95.5 7 THR B N 1
ATOM 2289 C CA . THR B 1 7 ? 6.508 30.844 6.562 1 95.5 7 THR B CA 1
ATOM 2290 C C . THR B 1 7 ? 5.75 31.969 7.27 1 95.5 7 THR B C 1
ATOM 2292 O O . THR B 1 7 ? 6.344 32.969 7.66 1 95.5 7 THR B O 1
ATOM 2295 N N . GLU B 1 8 ? 4.465 31.781 7.441 1 96.94 8 GLU B N 1
ATOM 2296 C CA . GLU B 1 8 ? 3.635 32.75 8.133 1 96.94 8 GLU B CA 1
ATOM 2297 C C . GLU B 1 8 ? 4.125 33 9.555 1 96.94 8 GLU B C 1
ATOM 2299 O O . GLU B 1 8 ? 4.25 34.156 9.992 1 96.94 8 GLU B O 1
ATOM 2304 N N . LEU B 1 9 ? 4.441 31.953 10.25 1 95.12 9 LEU B N 1
ATOM 2305 C CA . LEU B 1 9 ? 4.898 32.062 11.633 1 95.12 9 LEU B CA 1
ATOM 2306 C C . LEU B 1 9 ? 6.242 32.781 11.703 1 95.12 9 LEU B C 1
ATOM 2308 O O . LEU B 1 9 ? 6.453 33.625 12.57 1 95.12 9 LEU B O 1
ATOM 2312 N N . ARG B 1 10 ? 7.07 32.469 10.812 1 94.44 10 ARG B N 1
ATOM 2313 C CA . ARG B 1 10 ? 8.422 33 10.852 1 94.44 10 ARG B CA 1
ATOM 2314 C C . ARG B 1 10 ? 8.438 34.469 10.391 1 94.44 10 ARG B C 1
ATOM 2316 O O . ARG B 1 10 ? 9.258 35.25 10.852 1 94.44 10 ARG B O 1
ATOM 2323 N N . LYS B 1 11 ? 7.457 34.844 9.617 1 96.38 11 LYS B N 1
ATOM 2324 C CA . LYS B 1 11 ? 7.516 36.156 9.008 1 96.38 11 LYS B CA 1
ATOM 2325 C C . LYS B 1 11 ? 6.531 37.125 9.68 1 96.38 11 LYS B C 1
ATOM 2327 O O . LYS B 1 11 ? 6.598 38.344 9.477 1 96.38 11 LYS B O 1
ATOM 2332 N N . SER B 1 12 ? 5.625 36.562 10.453 1 96.69 12 SER B N 1
ATOM 2333 C CA . SER B 1 12 ? 4.621 37.438 11.086 1 96.69 12 SER B CA 1
ATOM 2334 C C . SER B 1 12 ? 5.254 38.344 12.117 1 96.69 12 SER B C 1
ATOM 2336 O O . SER B 1 12 ? 5.59 37.938 13.219 1 96.69 12 SER B O 1
ATOM 2338 N N . ARG B 1 13 ? 5.34 39.594 11.836 1 95.44 13 ARG B N 1
ATOM 2339 C CA . ARG B 1 13 ? 5.887 40.625 12.742 1 95.44 13 ARG B CA 1
ATOM 2340 C C . ARG B 1 13 ? 5.055 40.719 14.016 1 95.44 13 ARG B C 1
ATOM 2342 O O . ARG B 1 13 ? 5.605 40.781 15.117 1 95.44 13 ARG B O 1
ATOM 2349 N N . LEU B 1 14 ? 3.766 40.781 13.867 1 95.75 14 LEU B N 1
ATOM 2350 C CA . LEU B 1 14 ? 2.871 40.938 15.008 1 95.75 14 LEU B CA 1
ATOM 2351 C C . LEU B 1 14 ? 2.994 39.75 15.961 1 95.75 14 LEU B C 1
ATOM 2353 O O . LEU B 1 14 ? 2.971 39.938 17.188 1 95.75 14 LEU B O 1
ATOM 2357 N N . PHE B 1 15 ? 3.113 38.562 15.398 1 94.94 15 PHE B N 1
ATOM 2358 C CA . PHE B 1 15 ? 3.271 37.375 16.234 1 94.94 15 PHE B CA 1
ATOM 2359 C C . PHE B 1 15 ? 4.57 37.438 17.031 1 94.94 15 PHE B C 1
ATOM 2361 O O . PHE B 1 15 ? 4.594 37.125 18.219 1 94.94 15 PHE B O 1
ATOM 2368 N N . HIS B 1 16 ? 5.637 37.812 16.344 1 93 16 HIS B N 1
ATOM 2369 C CA . HIS B 1 16 ? 6.918 37.969 17.016 1 93 16 HIS B CA 1
ATOM 2370 C C . HIS B 1 16 ? 6.824 39 18.156 1 93 16 HIS B C 1
ATOM 2372 O O . HIS B 1 16 ? 7.359 38.781 19.234 1 93 16 HIS B O 1
ATOM 2378 N N . LYS B 1 17 ? 6.164 40.062 17.891 1 92.31 17 LYS B N 1
ATOM 2379 C CA . LYS B 1 17 ? 6.008 41.094 18.906 1 92.31 17 LYS B CA 1
ATOM 2380 C C . LYS B 1 17 ? 5.234 40.594 20.109 1 92.31 17 LYS B C 1
ATOM 2382 O O . LYS B 1 17 ? 5.559 40.938 21.25 1 92.31 17 LYS B O 1
ATOM 2387 N N . LEU B 1 18 ? 4.223 39.875 19.812 1 90.25 18 LEU B N 1
ATOM 2388 C CA . LEU B 1 18 ? 3.426 39.281 20.891 1 90.25 18 LEU B CA 1
ATOM 2389 C C . LEU B 1 18 ? 4.266 38.344 21.734 1 90.25 18 LEU B C 1
ATOM 2391 O O . LEU B 1 18 ? 4.191 38.375 22.969 1 90.25 18 LEU B O 1
ATOM 2395 N N . LEU B 1 19 ? 5.047 37.5 21.078 1 87.88 19 LEU B N 1
ATOM 2396 C CA . LEU B 1 19 ? 5.902 36.562 21.797 1 87.88 19 LEU B CA 1
ATOM 2397 C C . LEU B 1 19 ? 6.922 37.281 22.656 1 87.88 19 LEU B C 1
ATOM 2399 O O . LEU B 1 19 ? 7.191 36.875 23.781 1 87.88 19 LEU B O 1
ATOM 2403 N N . GLU B 1 20 ? 7.465 38.25 22.109 1 86.44 20 GLU B N 1
ATOM 2404 C CA . GLU B 1 20 ? 8.43 39.062 22.844 1 86.44 20 GLU B CA 1
ATOM 2405 C C . GLU B 1 20 ? 7.789 39.688 24.078 1 86.44 20 GLU B C 1
ATOM 2407 O O . GLU B 1 20 ? 8.398 39.719 25.156 1 86.44 20 GLU B O 1
ATOM 2412 N N . ALA B 1 21 ? 6.641 40.25 23.859 1 84.38 21 ALA B N 1
ATOM 2413 C CA . ALA B 1 21 ? 5.926 40.875 24.969 1 84.38 21 ALA B CA 1
ATOM 2414 C C . ALA B 1 21 ? 5.617 39.875 26.062 1 84.38 21 ALA B C 1
ATOM 2416 O O . ALA B 1 21 ? 5.711 40.188 27.266 1 84.38 21 ALA B O 1
ATOM 2417 N N . VAL B 1 22 ? 5.234 38.688 25.656 1 81.38 22 VAL B N 1
ATOM 2418 C CA . VAL B 1 22 ? 4.941 37.594 26.609 1 81.38 22 VAL B CA 1
ATOM 2419 C C . VAL B 1 22 ? 6.211 37.219 27.359 1 81.38 22 VAL B C 1
ATOM 2421 O O . VAL B 1 22 ? 6.18 37.031 28.578 1 81.38 22 VAL B O 1
ATOM 2424 N N . LEU B 1 23 ? 7.312 37.062 26.688 1 76.25 23 LEU B N 1
ATOM 2425 C CA . LEU B 1 23 ? 8.594 36.719 27.312 1 76.25 23 LEU B CA 1
ATOM 2426 C C . LEU B 1 23 ? 9.039 37.812 28.281 1 76.25 23 LEU B C 1
ATOM 2428 O O . LEU B 1 23 ? 9.523 37.5 29.375 1 76.25 23 LEU B O 1
ATOM 2432 N N . LYS B 1 24 ? 8.898 39 27.844 1 76.94 24 LYS B N 1
ATOM 2433 C CA . LYS B 1 24 ? 9.281 40.094 28.688 1 76.94 24 LYS B CA 1
ATOM 2434 C C . LYS B 1 24 ? 8.453 40.125 29.969 1 76.94 24 LYS B C 1
ATOM 2436 O O . LYS B 1 24 ? 8.984 40.375 31.062 1 76.94 24 LYS B O 1
ATOM 2441 N N . THR B 1 25 ? 7.223 39.906 29.812 1 75.31 25 THR B N 1
ATOM 2442 C CA . THR B 1 25 ? 6.324 39.906 30.969 1 75.31 25 THR B CA 1
ATOM 2443 C C . THR B 1 25 ? 6.594 38.688 31.859 1 75.31 25 THR B C 1
ATOM 2445 O O . THR B 1 25 ? 6.562 38.812 33.094 1 75.31 25 THR B O 1
ATOM 2448 N N . GLY B 1 26 ? 6.809 37.562 31.219 1 70.06 26 GLY B N 1
ATOM 2449 C CA . GLY B 1 26 ? 7.191 36.375 31.984 1 70.06 26 GLY B CA 1
ATOM 2450 C C . GLY B 1 26 ? 8.492 36.562 32.75 1 70.06 26 GLY B C 1
ATOM 2451 O O . GLY B 1 26 ? 8.594 36.219 33.906 1 70.06 26 GLY B O 1
ATOM 2452 N N . ASN B 1 27 ? 9.477 37.031 32.062 1 66 27 ASN B N 1
ATOM 2453 C CA . ASN B 1 27 ? 10.773 37.281 32.688 1 66 27 ASN B CA 1
ATOM 2454 C C . ASN B 1 27 ? 10.672 38.281 33.844 1 66 27 ASN B C 1
ATOM 2456 O O . ASN B 1 27 ? 11.352 38.125 34.844 1 66 27 ASN B O 1
ATOM 2460 N N . ARG B 1 28 ? 9.891 39.188 33.562 1 62.81 28 ARG B N 1
ATOM 2461 C CA . ARG B 1 28 ? 9.703 40.188 34.594 1 62.81 28 ARG B CA 1
ATOM 2462 C C . ARG B 1 28 ? 9.047 39.594 35.844 1 62.81 28 ARG B C 1
ATOM 2464 O O . ARG B 1 28 ? 9.391 39.969 36.969 1 62.81 28 ARG B O 1
ATOM 2471 N N . MET B 1 29 ? 8.148 38.781 35.438 1 59.91 29 MET B N 1
ATOM 2472 C CA . MET B 1 29 ? 7.473 38.094 36.562 1 59.91 29 MET B CA 1
ATOM 2473 C C . MET B 1 29 ? 8.414 37.125 37.25 1 59.91 29 MET B C 1
ATOM 2475 O O . MET B 1 29 ? 8.211 36.812 38.438 1 59.91 29 MET B O 1
ATOM 2479 N N . ASN B 1 30 ? 9.367 36.688 36.5 1 56.72 30 ASN B N 1
ATOM 2480 C CA . ASN B 1 30 ? 10.352 35.75 37.062 1 56.72 30 ASN B CA 1
ATOM 2481 C C . ASN B 1 30 ? 11.609 36.5 37.5 1 56.72 30 ASN B C 1
ATOM 2483 O O . ASN B 1 30 ? 12.625 35.875 37.812 1 56.72 30 ASN B O 1
ATOM 2487 N N . ASP B 1 31 ? 11.625 37.781 37.281 1 53.75 31 ASP B N 1
ATOM 2488 C CA . ASP B 1 31 ? 12.75 38.562 37.781 1 53.75 31 ASP B CA 1
ATOM 2489 C C . ASP B 1 31 ? 12.914 38.375 39.281 1 53.75 31 ASP B C 1
ATOM 2491 O O . ASP B 1 31 ? 11.984 38.656 40.062 1 53.75 31 ASP B O 1
ATOM 2495 N N . GLY B 1 32 ? 13.992 37.688 39.625 1 49.28 32 GLY B N 1
ATOM 2496 C CA . GLY B 1 32 ? 14.43 37.281 40.969 1 49.28 32 GLY B CA 1
ATOM 2497 C C . GLY B 1 32 ? 14.453 35.781 41.156 1 49.28 32 GLY B C 1
ATOM 2498 O O . GLY B 1 32 ? 14.812 35.312 42.25 1 49.28 32 GLY B O 1
ATOM 2499 N N . THR B 1 33 ? 13.742 35.219 40.281 1 50.94 33 THR B N 1
ATOM 2500 C CA . THR B 1 33 ? 13.828 33.75 40.406 1 50.94 33 THR B CA 1
ATOM 2501 C C . THR B 1 33 ? 14.781 33.188 39.344 1 50.94 33 THR B C 1
ATOM 2503 O O . THR B 1 33 ? 15.211 33.906 38.438 1 50.94 33 THR B O 1
ATOM 2506 N N . PHE B 1 34 ? 15.367 32.062 39.656 1 44.28 34 PHE B N 1
ATOM 2507 C CA . PHE B 1 34 ? 16.312 31.328 38.812 1 44.28 34 PHE B CA 1
ATOM 2508 C C . PHE B 1 34 ? 15.797 31.266 37.375 1 44.28 34 PHE B C 1
ATOM 2510 O O . PHE B 1 34 ? 16.594 31.109 36.438 1 44.28 34 PHE B O 1
ATOM 2517 N N . ARG B 1 35 ? 14.547 31.641 37.188 1 46.81 35 ARG B N 1
ATOM 2518 C CA . ARG B 1 35 ? 13.969 31.391 35.875 1 46.81 35 ARG B CA 1
ATOM 2519 C C . ARG B 1 35 ? 13.961 32.656 35.031 1 46.81 35 ARG B C 1
ATOM 2521 O O . ARG B 1 35 ? 13.422 32.688 33.906 1 46.81 35 ARG B O 1
ATOM 2528 N N . GLY B 1 36 ? 14.25 33.719 35.531 1 46.66 36 GLY B N 1
ATOM 2529 C CA . GLY B 1 36 ? 14.211 35.062 34.969 1 46.66 36 GLY B CA 1
ATOM 2530 C C . GLY B 1 36 ? 14.883 35.156 33.625 1 46.66 36 GLY B C 1
ATOM 2531 O O . GLY B 1 36 ? 14.672 36.094 32.875 1 46.66 36 GLY B O 1
ATOM 2532 N N . GLY B 1 37 ? 15.633 34.031 33.281 1 45.69 37 GLY B N 1
ATOM 2533 C CA . GLY B 1 37 ? 16.422 34.062 32.062 1 45.69 37 GLY B CA 1
ATOM 2534 C C . GLY B 1 37 ? 15.984 33.062 31.031 1 45.69 37 GLY B C 1
ATOM 2535 O O . GLY B 1 37 ? 16.781 32.562 30.234 1 45.69 37 GLY B O 1
ATOM 2536 N N . ALA B 1 38 ? 14.789 32.562 31.234 1 49.19 38 ALA B N 1
ATOM 2537 C CA . ALA B 1 38 ? 14.492 31.484 30.312 1 49.19 38 ALA B CA 1
ATOM 2538 C C . ALA B 1 38 ? 14.367 32 28.875 1 49.19 38 ALA B C 1
ATOM 2540 O O . ALA B 1 38 ? 13.648 32.969 28.625 1 49.19 38 ALA B O 1
ATOM 2541 N N . GLN B 1 39 ? 15.422 31.906 28.109 1 50.56 39 GLN B N 1
ATOM 2542 C CA . GLN B 1 39 ? 15.57 32.312 26.719 1 50.56 39 GLN B CA 1
ATOM 2543 C C . GLN B 1 39 ? 14.539 31.625 25.828 1 50.56 39 GLN B C 1
ATOM 2545 O O . GLN B 1 39 ? 14.156 32.156 24.797 1 50.56 39 GLN B O 1
ATOM 2550 N N . ALA B 1 40 ? 14.172 30.422 26.172 1 52.09 40 ALA B N 1
ATOM 2551 C CA . ALA B 1 40 ? 13.258 29.734 25.266 1 52.09 40 ALA B CA 1
ATOM 2552 C C . ALA B 1 40 ? 11.898 29.516 25.922 1 52.09 40 ALA B C 1
ATOM 2554 O O . ALA B 1 40 ? 11.812 29.047 27.047 1 52.09 40 ALA B O 1
ATOM 2555 N N . PHE B 1 41 ? 10.953 30.391 25.578 1 56.34 41 PHE B N 1
ATOM 2556 C CA . PHE B 1 41 ? 9.562 30.281 26 1 56.34 41 PHE B CA 1
ATOM 2557 C C . PHE B 1 41 ? 8.93 29 25.469 1 56.34 41 PHE B C 1
ATOM 2559 O O . PHE B 1 41 ? 8.992 28.719 24.266 1 56.34 41 PHE B O 1
ATOM 2566 N N . LYS B 1 42 ? 8.781 28.094 26.375 1 68.5 42 LYS B N 1
ATOM 2567 C CA . LYS B 1 42 ? 7.934 27 25.906 1 68.5 42 LYS B CA 1
ATOM 2568 C C . LYS B 1 42 ? 6.605 27.531 25.375 1 68.5 42 LYS B C 1
ATOM 2570 O O . LYS B 1 42 ? 5.938 28.328 26.031 1 68.5 42 LYS B O 1
ATOM 2575 N N . LEU B 1 43 ? 6.359 27.422 24.141 1 76.81 43 LEU B N 1
ATOM 2576 C CA . LEU B 1 43 ? 5.188 27.922 23.422 1 76.81 43 LEU B CA 1
ATOM 2577 C C . LEU B 1 43 ? 3.91 27.578 24.203 1 76.81 43 LEU B C 1
ATOM 2579 O O . LEU B 1 43 ? 2.936 28.344 24.141 1 76.81 43 LEU B O 1
ATOM 2583 N N . ASP B 1 44 ? 4.047 26.562 25.062 1 77.81 44 ASP B N 1
ATOM 2584 C CA . ASP B 1 44 ? 2.859 26.172 25.812 1 77.81 44 ASP B CA 1
ATOM 2585 C C . ASP B 1 44 ? 2.523 27.188 26.891 1 77.81 44 ASP B C 1
ATOM 2587 O O . ASP B 1 44 ? 1.38 27.266 27.344 1 77.81 44 ASP B O 1
ATOM 2591 N N . THR B 1 45 ? 3.494 27.938 27.234 1 78.5 45 THR B N 1
ATOM 2592 C CA . THR B 1 45 ? 3.293 28.969 28.25 1 78.5 45 THR B CA 1
ATOM 2593 C C . THR B 1 45 ? 2.336 30.047 27.75 1 78.5 45 THR B C 1
ATOM 2595 O O . THR B 1 45 ? 1.651 30.703 28.547 1 78.5 45 THR B O 1
ATOM 2598 N N . LEU B 1 46 ? 2.225 30.172 26.438 1 83.12 46 LEU B N 1
ATOM 2599 C CA . LEU B 1 46 ? 1.292 31.125 25.844 1 83.12 46 LEU B CA 1
ATOM 2600 C C . LEU B 1 46 ? -0.136 30.844 26.297 1 83.12 46 LEU B C 1
ATOM 2602 O O . LEU B 1 46 ? -0.903 31.766 26.562 1 83.12 46 LEU B O 1
ATOM 2606 N N . LEU B 1 47 ? -0.339 29.609 26.453 1 86.44 47 LEU B N 1
ATOM 2607 C CA . LEU B 1 47 ? -1.695 29.188 26.781 1 86.44 47 LEU B CA 1
ATOM 2608 C C . LEU B 1 47 ? -1.994 29.438 28.266 1 86.44 47 LEU B C 1
ATOM 2610 O O . LEU B 1 47 ? -3.158 29.547 28.656 1 86.44 47 LEU B O 1
ATOM 2614 N N . LYS B 1 48 ? -1.021 29.641 29.031 1 84 48 LYS B N 1
ATOM 2615 C CA . LYS B 1 48 ? -1.189 29.766 30.469 1 84 48 LYS B CA 1
ATOM 2616 C C . LYS B 1 48 ? -1.348 31.234 30.875 1 84 48 LYS B C 1
ATOM 2618 O O . LYS B 1 48 ? -1.757 31.531 32 1 84 48 LYS B O 1
ATOM 2623 N N . LEU B 1 49 ? -1.077 32.094 29.984 1 86.19 49 LEU B N 1
ATOM 2624 C CA . LEU B 1 49 ? -1.143 33.5 30.281 1 86.19 49 LEU B CA 1
ATOM 2625 C C . LEU B 1 49 ? -2.559 33.938 30.672 1 86.19 49 LEU B C 1
ATOM 2627 O O . LEU B 1 49 ? -2.75 34.875 31.422 1 86.19 49 LEU B O 1
ATOM 2631 N N . SER B 1 50 ? -3.529 33.25 30.141 1 88.69 50 SER B N 1
ATOM 2632 C CA . SER B 1 50 ? -4.93 33.562 30.438 1 88.69 50 SER B CA 1
ATOM 2633 C C . SER B 1 50 ? -5.324 33.031 31.812 1 88.69 50 SER B C 1
ATOM 2635 O O . SER B 1 50 ? -6.371 33.406 32.344 1 88.69 50 SER B O 1
ATOM 2637 N N . ASP B 1 51 ? -4.5 32.25 32.406 1 86.94 51 ASP B N 1
ATOM 2638 C CA . ASP B 1 51 ? -4.801 31.672 33.688 1 86.94 51 ASP B CA 1
ATOM 2639 C C . ASP B 1 51 ? -4.273 32.531 34.844 1 86.94 51 ASP B C 1
ATOM 2641 O O . ASP B 1 51 ? -4.68 32.375 36 1 86.94 51 ASP B O 1
ATOM 2645 N N . VAL B 1 52 ? -3.322 33.344 34.594 1 86.25 52 VAL B N 1
ATOM 2646 C CA . VAL B 1 52 ? -2.764 34.219 35.594 1 86.25 52 VAL B CA 1
ATOM 2647 C C . VAL B 1 52 ? -3.65 35.469 35.75 1 86.25 52 VAL B C 1
ATOM 2649 O O . VAL B 1 52 ? -3.635 36.344 34.875 1 86.25 52 VAL B O 1
ATOM 2652 N N . LYS B 1 53 ? -4.359 35.531 36.875 1 87.81 53 LYS B N 1
ATOM 2653 C CA . LYS B 1 53 ? -5.34 36.594 37.062 1 87.81 53 LYS B CA 1
ATOM 2654 C C . LYS B 1 53 ? -4.773 37.719 37.938 1 87.81 53 LYS B C 1
ATOM 2656 O O . LYS B 1 53 ? -3.949 37.469 38.812 1 87.81 53 LYS B O 1
ATOM 2661 N N . GLY B 1 54 ? -5.254 38.875 37.719 1 84 54 GLY B N 1
ATOM 2662 C CA . GLY B 1 54 ? -4.922 40.031 38.562 1 84 54 GLY B CA 1
ATOM 2663 C C . GLY B 1 54 ? -5.75 40.094 39.812 1 84 54 GLY B C 1
ATOM 2664 O O . GLY B 1 54 ? -6.477 39.156 40.156 1 84 54 GLY B O 1
ATOM 2665 N N . ILE B 1 55 ? -5.621 41.188 40.562 1 85.19 55 ILE B N 1
ATOM 2666 C CA . ILE B 1 55 ? -6.266 41.406 41.844 1 85.19 55 ILE B CA 1
ATOM 2667 C C . ILE B 1 55 ? -7.781 41.438 41.656 1 85.19 55 ILE B C 1
ATOM 2669 O O . ILE B 1 55 ? -8.523 40.969 42.531 1 85.19 55 ILE B O 1
ATOM 2673 N N . ASP B 1 56 ? -8.211 42 40.562 1 86.25 56 ASP B N 1
ATOM 2674 C CA . ASP B 1 56 ? -9.648 42.094 40.312 1 86.25 56 ASP B CA 1
ATOM 2675 C C . ASP B 1 56 ? -10.234 40.719 40 1 86.25 56 ASP B C 1
ATOM 2677 O O . ASP B 1 56 ? -11.461 40.562 39.906 1 86.25 56 ASP B O 1
ATOM 2681 N N . GLY B 1 57 ? -9.438 39.75 39.719 1 88.44 57 GLY B N 1
ATOM 2682 C CA . GLY B 1 57 ? -9.883 38.375 39.469 1 88.44 57 GLY B CA 1
ATOM 2683 C C . GLY B 1 57 ? -10.43 38.188 38.062 1 88.44 57 GLY B C 1
ATOM 2684 O O . GLY B 1 57 ? -10.773 37.062 37.656 1 88.44 57 GLY B O 1
ATOM 2685 N N . LYS B 1 58 ? -10.523 39.25 37.281 1 88.62 58 LYS B N 1
ATOM 2686 C CA . LYS B 1 58 ? -11.133 39.188 35.938 1 88.62 58 LYS B CA 1
ATOM 2687 C C . LYS B 1 58 ? -10.102 39.406 34.844 1 88.62 58 LYS B C 1
ATOM 2689 O O . LYS B 1 58 ? -10.094 38.719 33.844 1 88.62 58 LYS B O 1
ATOM 2694 N N . THR B 1 59 ? -9.195 40.375 35.094 1 90.19 59 THR B N 1
ATOM 2695 C CA . THR B 1 59 ? -8.18 40.719 34.125 1 90.19 59 THR B CA 1
ATOM 2696 C C . THR B 1 59 ? -6.984 39.781 34.219 1 90.19 59 THR B C 1
ATOM 2698 O O . THR B 1 59 ? -6.422 39.594 35.281 1 90.19 59 THR B O 1
ATOM 2701 N N . THR B 1 60 ? -6.582 39.156 33.125 1 91.5 60 THR B N 1
ATOM 2702 C CA . THR B 1 60 ? -5.488 38.188 33.125 1 91.5 60 THR B CA 1
ATOM 2703 C C . THR B 1 60 ? -4.207 38.844 32.594 1 91.5 60 THR B C 1
ATOM 2705 O O . THR B 1 60 ? -4.238 39.969 32.062 1 91.5 60 THR B O 1
ATOM 2708 N N . LEU B 1 61 ? -3.133 38.125 32.812 1 88.88 61 LEU B N 1
ATOM 2709 C CA . LEU B 1 61 ? -1.85 38.594 32.281 1 88.88 61 LEU B CA 1
ATOM 2710 C C . LEU B 1 61 ? -1.918 38.781 30.766 1 88.88 61 LEU B C 1
ATOM 2712 O O . LEU B 1 61 ? -1.29 39.688 30.234 1 88.88 61 LEU B O 1
ATOM 2716 N N . LEU B 1 62 ? -2.65 37.938 30.109 1 92.31 62 LEU B N 1
ATOM 2717 C CA . LEU B 1 62 ? -2.789 38.062 28.656 1 92.31 62 LEU B CA 1
ATOM 2718 C C . LEU B 1 62 ? -3.5 39.375 28.297 1 92.31 62 LEU B C 1
ATOM 2720 O O . LEU B 1 62 ? -3.148 40.031 27.312 1 92.31 62 LEU B O 1
ATOM 2724 N N . HIS B 1 63 ? -4.516 39.719 29.062 1 93.88 63 HIS B N 1
ATOM 2725 C CA . HIS B 1 63 ? -5.18 41 28.844 1 93.88 63 HIS B CA 1
ATOM 2726 C C . HIS B 1 63 ? -4.176 42.156 28.875 1 93.88 63 HIS B C 1
ATOM 2728 O O . HIS B 1 63 ? -4.215 43.031 28.016 1 93.88 63 HIS B O 1
ATOM 2734 N N . PHE B 1 64 ? -3.354 42.062 29.828 1 90.44 64 PHE B N 1
ATOM 2735 C CA . PHE B 1 64 ? -2.35 43.094 30 1 90.44 64 PHE B CA 1
ATOM 2736 C C . PHE B 1 64 ? -1.426 43.156 28.797 1 90.44 64 PHE B C 1
ATOM 2738 O O . PHE B 1 64 ? -1.191 44.25 28.25 1 90.44 64 PHE B O 1
ATOM 2745 N N . VAL B 1 65 ? -0.902 42.031 28.438 1 92.19 65 VAL B N 1
ATOM 2746 C CA . VAL B 1 65 ? 0.018 41.938 27.312 1 92.19 65 VAL B CA 1
ATOM 2747 C C . VAL B 1 65 ? -0.668 42.469 26.047 1 92.19 65 VAL B C 1
ATOM 2749 O O . VAL B 1 65 ? -0.081 43.219 25.281 1 92.19 65 VAL B O 1
ATOM 2752 N N . VAL B 1 66 ? -1.863 42.062 25.797 1 95.12 66 VAL B N 1
ATOM 2753 C CA . VAL B 1 66 ? -2.613 42.406 24.594 1 95.12 66 VAL B CA 1
ATOM 2754 C C . VAL B 1 66 ? -2.84 43.938 24.562 1 95.12 66 VAL B C 1
ATOM 2756 O O . VAL B 1 66 ? -2.695 44.562 23.516 1 95.12 66 VAL B O 1
ATOM 2759 N N . GLN B 1 67 ? -3.186 44.5 25.688 1 93.38 67 GLN B N 1
ATOM 2760 C CA . GLN B 1 67 ? -3.402 45.938 25.766 1 93.38 67 GLN B CA 1
ATOM 2761 C C . GLN B 1 67 ? -2.119 46.719 25.469 1 93.38 67 GLN B C 1
ATOM 2763 O O . GLN B 1 67 ? -2.152 47.75 24.812 1 93.38 67 GLN B O 1
ATOM 2768 N N . GLU B 1 68 ? -1.052 46.156 25.969 1 91.38 68 GLU B N 1
ATOM 2769 C CA . GLU B 1 68 ? 0.236 46.781 25.688 1 91.38 68 GLU B CA 1
ATOM 2770 C C . GLU B 1 68 ? 0.549 46.75 24.188 1 91.38 68 GLU B C 1
ATOM 2772 O O . GLU B 1 68 ? 1.057 47.719 23.641 1 91.38 68 GLU B O 1
ATOM 2777 N N . ILE B 1 69 ? 0.27 45.656 23.594 1 95.31 69 ILE B N 1
ATOM 2778 C CA . ILE B 1 69 ? 0.557 45.531 22.172 1 95.31 69 ILE B CA 1
ATOM 2779 C C . ILE B 1 69 ? -0.4 46.375 21.344 1 95.31 69 ILE B C 1
ATOM 2781 O O . ILE B 1 69 ? -0.007 46.969 20.344 1 95.31 69 ILE B O 1
ATOM 2785 N N . ILE B 1 70 ? -1.628 46.469 21.781 1 95.88 70 ILE B N 1
ATOM 2786 C CA . ILE B 1 70 ? -2.615 47.312 21.109 1 95.88 70 ILE B CA 1
ATOM 2787 C C . ILE B 1 70 ? -2.131 48.781 21.109 1 95.88 70 ILE B C 1
ATOM 2789 O O . ILE B 1 70 ? -2.17 49.438 20.078 1 95.88 70 ILE B O 1
ATOM 2793 N N . ARG B 1 71 ? -1.678 49.188 22.25 1 93.38 71 ARG B N 1
ATOM 2794 C CA . ARG B 1 71 ? -1.179 50.562 22.359 1 93.38 71 ARG B CA 1
ATOM 2795 C C . ARG B 1 71 ? 0.009 50.781 21.438 1 93.38 71 ARG B C 1
ATOM 2797 O O . ARG B 1 71 ? 0.034 51.781 20.672 1 93.38 71 ARG B O 1
ATOM 2804 N N . SER B 1 72 ? 0.957 49.875 21.469 1 93.5 72 SER B N 1
ATOM 2805 C CA . SER B 1 72 ? 2.17 50.031 20.672 1 93.5 72 SER B CA 1
ATOM 2806 C C . SER B 1 72 ? 1.861 49.938 19.172 1 93.5 72 SER B C 1
ATOM 2808 O O . SER B 1 72 ? 2.4 50.719 18.375 1 93.5 72 SER B O 1
ATOM 2810 N N . GLU B 1 73 ? 0.983 49.094 18.797 1 94.94 73 GLU B N 1
ATOM 2811 C CA . GLU B 1 73 ? 0.637 48.938 17.391 1 94.94 73 GLU B CA 1
ATOM 2812 C C . GLU B 1 73 ? -0.224 50.094 16.891 1 94.94 73 GLU B C 1
ATOM 2814 O O . GLU B 1 73 ? -0.132 50.469 15.719 1 94.94 73 GLU B O 1
ATOM 2819 N N . GLY B 1 74 ? -1.062 50.594 17.781 1 94.19 74 GLY B N 1
ATOM 2820 C CA . GLY B 1 74 ? -1.822 51.781 17.438 1 94.19 74 GLY B CA 1
ATOM 2821 C C . GLY B 1 74 ? -0.946 53 17.109 1 94.19 74 GLY B C 1
ATOM 2822 O O . GLY B 1 74 ? -1.177 53.688 16.109 1 94.19 74 GLY B O 1
ATOM 2823 N N . ILE B 1 75 ? 0.046 53.219 17.922 1 92.88 75 ILE B N 1
ATOM 2824 C CA . ILE B 1 75 ? 0.997 54.312 17.734 1 92.88 75 ILE B CA 1
ATOM 2825 C C . ILE B 1 75 ? 1.766 54.094 16.422 1 92.88 75 ILE B C 1
ATOM 2827 O O . ILE B 1 75 ? 1.932 55 15.633 1 92.88 75 ILE B O 1
ATOM 2831 N N . ARG B 1 76 ? 2.191 52.906 16.234 1 92.81 76 ARG B N 1
ATOM 2832 C CA . ARG B 1 76 ? 2.938 52.562 15.031 1 92.81 76 ARG B CA 1
ATOM 2833 C C . ARG B 1 76 ? 2.092 52.781 13.781 1 92.81 76 ARG B C 1
ATOM 2835 O O . ARG B 1 76 ? 2.572 53.344 12.789 1 92.81 76 ARG B O 1
ATOM 2842 N N . ALA B 1 77 ? 0.892 52.312 13.812 1 90.44 77 ALA B N 1
ATOM 2843 C CA . ALA B 1 77 ? -0.005 52.469 12.672 1 90.44 77 ALA B CA 1
ATOM 2844 C C . ALA B 1 77 ? -0.291 53.938 12.367 1 90.44 77 ALA B C 1
ATOM 2846 O O . ALA B 1 77 ? -0.398 54.312 11.203 1 90.44 77 ALA B O 1
ATOM 2847 N N . ALA B 1 78 ? -0.453 54.719 13.445 1 85.25 78 ALA B N 1
ATOM 2848 C CA . ALA B 1 78 ? -0.715 56.156 13.281 1 85.25 78 ALA B CA 1
ATOM 2849 C C . ALA B 1 78 ? 0.492 56.875 12.68 1 85.25 78 ALA B C 1
ATOM 2851 O O . ALA B 1 78 ? 0.339 57.75 11.836 1 85.25 78 ALA B O 1
ATOM 2852 N N . ARG B 1 79 ? 1.612 56.469 13.086 1 86.94 79 ARG B N 1
ATOM 2853 C CA . ARG B 1 79 ? 2.844 57.062 12.578 1 86.94 79 ARG B CA 1
ATOM 2854 C C . ARG B 1 79 ? 3.061 56.719 11.109 1 86.94 79 ARG B C 1
ATOM 2856 O O . ARG B 1 79 ? 3.584 57.531 10.336 1 86.94 79 ARG B O 1
ATOM 2863 N N . ALA B 1 80 ? 2.746 55.531 10.766 1 84.38 80 ALA B N 1
ATOM 2864 C CA . ALA B 1 80 ? 2.896 55.094 9.375 1 84.38 80 ALA B CA 1
ATOM 2865 C C . ALA B 1 80 ? 1.959 55.875 8.453 1 84.38 80 ALA B C 1
ATOM 2867 O O . ALA B 1 80 ? 2.318 56.188 7.316 1 84.38 80 ALA B O 1
ATOM 2868 N N . ARG B 1 81 ? 0.778 56.219 8.906 1 76.94 81 ARG B N 1
ATOM 2869 C CA . ARG B 1 81 ? -0.176 57 8.141 1 76.94 81 ARG B CA 1
ATOM 2870 C C . ARG B 1 81 ? 0.305 58.438 7.992 1 76.94 81 ARG B C 1
ATOM 2872 O O . ARG B 1 81 ? 0.121 59.062 6.941 1 76.94 81 ARG B O 1
ATOM 2879 N N . ASP B 1 82 ? 0.885 58.969 9.047 1 73 82 ASP B N 1
ATOM 2880 C CA . ASP B 1 82 ? 1.406 60.312 9.016 1 73 82 ASP B CA 1
ATOM 2881 C C . ASP B 1 82 ? 2.609 60.438 8.078 1 73 82 ASP B C 1
ATOM 2883 O O . ASP B 1 82 ? 2.779 61.438 7.391 1 73 82 ASP B O 1
ATOM 2887 N N . ARG B 1 83 ? 3.426 59.406 8.211 1 66.25 83 ARG B N 1
ATOM 2888 C CA . ARG B 1 83 ? 4.566 59.406 7.301 1 66.25 83 ARG B CA 1
ATOM 2889 C C . ARG B 1 83 ? 4.113 59.281 5.852 1 66.25 83 ARG B C 1
ATOM 2891 O O . ARG B 1 83 ? 4.738 59.812 4.941 1 66.25 83 ARG B O 1
ATOM 2898 N N . GLY B 1 84 ? 3.162 58.5 5.727 1 58.12 84 GLY B N 1
ATOM 2899 C CA . GLY B 1 84 ? 2.633 58.438 4.371 1 58.12 84 GLY B CA 1
ATOM 2900 C C . GLY B 1 84 ? 1.946 59.75 3.961 1 58.12 84 GLY B C 1
ATOM 2901 O O . GLY B 1 84 ? 1.956 60.125 2.783 1 58.12 84 GLY B O 1
ATOM 2902 N N . SER B 1 85 ? 1.234 60.344 4.945 1 54.59 85 SER B N 1
ATOM 2903 C CA . SER B 1 85 ? 0.577 61.625 4.656 1 54.59 85 SER B CA 1
ATOM 2904 C C . SER B 1 85 ? 1.549 62.781 4.789 1 54.59 85 SER B C 1
ATOM 2906 O O . SER B 1 85 ? 1.195 63.938 4.496 1 54.59 85 SER B O 1
ATOM 2908 N N . VAL B 1 86 ? 2.529 62.625 5.664 1 49.31 86 VAL B N 1
ATOM 2909 C CA . VAL B 1 86 ? 3.377 63.781 5.934 1 49.31 86 VAL B CA 1
ATOM 2910 C C . VAL B 1 86 ? 4.113 64.188 4.66 1 49.31 86 VAL B C 1
ATOM 2912 O O . VAL B 1 86 ? 5.008 65.062 4.699 1 49.31 86 VAL B O 1
ATOM 2915 N N . SER B 1 87 ? 3.936 63.906 3.5 1 45.84 87 SER B N 1
ATOM 2916 C CA . SER B 1 87 ? 4.531 64.938 2.672 1 45.84 87 SER B CA 1
ATOM 2917 C C . SER B 1 87 ? 4.184 66.375 3.195 1 45.84 87 SER B C 1
ATOM 2919 O O . SER B 1 87 ? 5.012 67.25 3.156 1 45.84 87 SER B O 1
ATOM 2921 N N . SER B 1 88 ? 2.832 67 3.156 1 42.47 88 SER B N 1
ATOM 2922 C CA . SER B 1 88 ? 2.59 68.438 3.174 1 42.47 88 SER B CA 1
ATOM 2923 C C . SER B 1 88 ? 2.387 68.938 4.594 1 42.47 88 SER B C 1
ATOM 2925 O O . SER B 1 88 ? 2.305 70.188 4.82 1 42.47 88 SER B O 1
ATOM 2927 N N . ILE B 1 89 ? 1.606 68.312 5.625 1 43.09 89 ILE B N 1
ATOM 2928 C CA . ILE B 1 89 ? 0.991 69.125 6.672 1 43.09 89 ILE B CA 1
ATOM 2929 C C . ILE B 1 89 ? 1.934 69.25 7.871 1 43.09 89 ILE B C 1
ATOM 2931 O O . ILE B 1 89 ? 2.381 68.25 8.398 1 43.09 89 ILE B O 1
ATOM 2935 N N . LYS B 1 90 ? 2.68 70.312 8.039 1 44.25 90 LYS B N 1
ATOM 2936 C CA . LYS B 1 90 ? 3.406 70.938 9.156 1 44.25 90 LYS B CA 1
ATOM 2937 C C . LYS B 1 90 ? 2.582 70.875 10.438 1 44.25 90 LYS B C 1
ATOM 2939 O O . LYS B 1 90 ? 1.666 71.688 10.625 1 44.25 90 LYS B O 1
ATOM 2944 N N . SER B 1 91 ? 2.094 69.75 10.977 1 40.19 91 SER B N 1
ATOM 2945 C CA . SER B 1 91 ? 1.21 69.625 12.133 1 40.19 91 SER B CA 1
ATOM 2946 C C . SER B 1 91 ? 1.882 70.125 13.406 1 40.19 91 SER B C 1
ATOM 2948 O O . SER B 1 91 ? 2.619 69.375 14.055 1 40.19 91 SER B O 1
ATOM 2950 N N . ASP B 1 92 ? 2.414 71.25 13.508 1 38.56 92 ASP B N 1
ATOM 2951 C CA . ASP B 1 92 ? 2.959 71.812 14.742 1 38.56 92 ASP B CA 1
ATOM 2952 C C . ASP B 1 92 ? 1.994 71.562 15.914 1 38.56 92 ASP B C 1
ATOM 2954 O O . ASP B 1 92 ? 2.418 71.312 17.031 1 38.56 92 ASP B O 1
ATOM 2958 N N . ASP B 1 93 ? 0.72 72.375 16 1 41.59 93 ASP B N 1
ATOM 2959 C CA . ASP B 1 93 ? -0.009 72.875 17.172 1 41.59 93 ASP B CA 1
ATOM 2960 C C . ASP B 1 93 ? -0.961 71.812 17.703 1 41.59 93 ASP B C 1
ATOM 2962 O O . ASP B 1 93 ? -2.174 71.875 17.5 1 41.59 93 ASP B O 1
ATOM 2966 N N . LEU B 1 94 ? -0.797 70.562 17.781 1 41.53 94 LEU B N 1
ATOM 2967 C CA . LEU B 1 94 ? -1.88 69.75 18.281 1 41.53 94 LEU B CA 1
ATOM 2968 C C . LEU B 1 94 ? -2.17 70 19.75 1 41.53 94 LEU B C 1
ATOM 2970 O O . LEU B 1 94 ? -1.271 69.938 20.594 1 41.53 94 LEU B O 1
ATOM 2974 N N . PRO B 1 95 ? -3.203 70.812 20.125 1 43.78 95 PRO B N 1
ATOM 2975 C CA . PRO B 1 95 ? -3.551 71.125 21.516 1 43.78 95 PRO B CA 1
ATOM 2976 C C . PRO B 1 95 ? -3.643 69.875 22.391 1 43.78 95 PRO B C 1
ATOM 2978 O O . PRO B 1 95 ? -3.842 68.75 21.891 1 43.78 95 PRO B O 1
ATOM 2981 N N . GLU B 1 96 ? -3.418 70 23.75 1 45.25 96 GLU B N 1
ATOM 2982 C CA . GLU B 1 96 ? -3.447 69.062 24.859 1 45.25 96 GLU B CA 1
ATOM 2983 C C . GLU B 1 96 ? -4.684 68.188 24.797 1 45.25 96 GLU B C 1
ATOM 2985 O O . GLU B 1 96 ? -4.629 67 25.156 1 45.25 96 GLU B O 1
ATOM 2990 N N . ASP B 1 97 ? -5.934 68.812 24.688 1 47.72 97 ASP B N 1
ATOM 2991 C CA . ASP B 1 97 ? -7.246 68.188 24.672 1 47.72 97 ASP B CA 1
ATOM 2992 C C . ASP B 1 97 ? -7.301 67.062 23.641 1 47.72 97 ASP B C 1
ATOM 2994 O O . ASP B 1 97 ? -8.195 66.188 23.688 1 47.72 97 ASP B O 1
ATOM 2998 N N . GLN B 1 98 ? -6.539 67 22.594 1 52.16 98 GLN B N 1
ATOM 2999 C CA . GLN B 1 98 ? -6.316 66.188 21.422 1 52.16 98 GLN B CA 1
ATOM 3000 C C . GLN B 1 98 ? -5.668 64.875 21.797 1 52.16 98 GLN B C 1
ATOM 3002 O O . GLN B 1 98 ? -5.609 63.938 20.984 1 52.16 98 GLN B O 1
ATOM 3007 N N . SER B 1 99 ? -5.34 64.812 23.109 1 64.12 99 SER B N 1
ATOM 3008 C CA . SER B 1 99 ? -4.547 63.688 23.578 1 64.12 99 SER B CA 1
ATOM 3009 C C . SER B 1 99 ? -5.422 62.469 23.797 1 64.12 99 SER B C 1
ATOM 3011 O O . SER B 1 99 ? -5.051 61.375 23.406 1 64.12 99 SER B O 1
ATOM 3013 N N . GLN B 1 100 ? -6.672 62.781 24.406 1 68.38 100 GLN B N 1
ATOM 3014 C CA . GLN B 1 100 ? -7.539 61.625 24.688 1 68.38 100 GLN B CA 1
ATOM 3015 C C . GLN B 1 100 ? -8.102 61.031 23.406 1 68.38 100 GLN B C 1
ATOM 3017 O O . GLN B 1 100 ? -8.156 59.812 23.25 1 68.38 100 GLN B O 1
ATOM 3022 N N . ASP B 1 101 ? -8.539 61.969 22.609 1 75.94 101 ASP B N 1
ATOM 3023 C CA . ASP B 1 101 ? -9.07 61.531 21.328 1 75.94 101 ASP B CA 1
ATOM 3024 C C . ASP B 1 101 ? -8 60.781 20.531 1 75.94 101 ASP B C 1
ATOM 3026 O O . ASP B 1 101 ? -8.305 59.781 19.859 1 75.94 101 ASP B O 1
ATOM 3030 N N . ALA B 1 102 ? -6.871 61.25 20.625 1 81.06 102 ALA B N 1
ATOM 3031 C CA . ALA B 1 102 ? -5.762 60.594 19.938 1 81.06 102 ALA B CA 1
ATOM 3032 C C . ALA B 1 102 ? -5.488 59.219 20.531 1 81.06 102 ALA B C 1
ATOM 3034 O O . ALA B 1 102 ? -5.25 58.25 19.797 1 81.06 102 ALA B O 1
ATOM 3035 N N . GLU B 1 103 ? -5.676 59.219 21.844 1 85.38 103 GLU B N 1
ATOM 3036 C CA . GLU B 1 103 ? -5.445 57.938 22.531 1 85.38 103 GLU B CA 1
ATOM 3037 C C . GLU B 1 103 ? -6.492 56.906 22.125 1 85.38 103 GLU B C 1
ATOM 3039 O O . GLU B 1 103 ? -6.168 55.719 21.922 1 85.38 103 GLU B O 1
ATOM 3044 N N . GLU B 1 104 ? -7.672 57.344 22.094 1 86.94 104 GLU B N 1
ATOM 3045 C CA . GLU B 1 104 ? -8.75 56.438 21.688 1 86.94 104 GLU B CA 1
ATOM 3046 C C . GLU B 1 104 ? -8.555 55.969 20.25 1 86.94 104 GLU B C 1
ATOM 3048 O O . GLU B 1 104 ? -8.875 54.812 19.938 1 86.94 104 GLU B O 1
ATOM 3053 N N . TYR B 1 105 ? -8.148 56.844 19.516 1 88.56 105 TYR B N 1
ATOM 3054 C CA . TYR B 1 105 ? -7.875 56.469 18.125 1 88.56 105 TYR B CA 1
ATOM 3055 C C . TYR B 1 105 ? -6.758 55.438 18.047 1 88.56 105 TYR B C 1
ATOM 3057 O O . TYR B 1 105 ? -6.867 54.469 17.312 1 88.56 105 TYR B O 1
ATOM 3065 N N . TYR B 1 106 ? -5.703 55.688 18.812 1 90.75 106 TYR B N 1
ATOM 3066 C CA . TYR B 1 106 ? -4.59 54.719 18.844 1 90.75 106 TYR B CA 1
ATOM 3067 C C . TYR B 1 106 ? -5.047 53.375 19.344 1 90.75 106 TYR B C 1
ATOM 3069 O O . TYR B 1 106 ? -4.684 52.344 18.766 1 90.75 106 TYR B O 1
ATOM 3077 N N . ARG B 1 107 ? -5.887 53.375 20.297 1 92.5 107 ARG B N 1
ATOM 3078 C CA . ARG B 1 107 ? -6.367 52.125 20.875 1 92.5 107 ARG B CA 1
ATOM 3079 C C . ARG B 1 107 ? -7.254 51.375 19.891 1 92.5 107 ARG B C 1
ATOM 3081 O O . ARG B 1 107 ? -7.152 50.125 19.781 1 92.5 107 ARG B O 1
ATOM 3088 N N . SER B 1 108 ? -8.094 52.094 19.266 1 93.56 108 SER B N 1
ATOM 3089 C CA . SER B 1 108 ? -9 51.469 18.297 1 93.56 108 SER B CA 1
ATOM 3090 C C . SER B 1 108 ? -8.234 50.875 17.125 1 93.56 108 SER B C 1
ATOM 3092 O O . SER B 1 108 ? -8.516 49.781 16.688 1 93.56 108 SER B O 1
ATOM 3094 N N . THR B 1 109 ? -7.277 51.625 16.641 1 94.44 109 THR B N 1
ATOM 3095 C CA . THR B 1 109 ? -6.465 51.188 15.523 1 94.44 109 THR B CA 1
ATOM 3096 C C . THR B 1 109 ? -5.602 50 15.93 1 94.44 109 THR B C 1
ATOM 3098 O O . THR B 1 109 ? -5.48 49.031 15.172 1 94.44 109 THR B O 1
ATOM 3101 N N . GLY B 1 110 ? -4.992 50.094 17.062 1 96.56 110 GLY B N 1
ATOM 3102 C CA . GLY B 1 110 ? -4.195 49 17.562 1 96.56 110 GLY B CA 1
ATOM 3103 C C . GLY B 1 110 ? -4.988 47.719 17.75 1 96.56 110 GLY B C 1
ATOM 3104 O O . GLY B 1 110 ? -4.496 46.625 17.453 1 96.56 110 GLY B O 1
ATOM 3105 N N . LEU B 1 111 ? -6.195 47.906 18.281 1 96.88 111 LEU B N 1
ATOM 3106 C CA . LEU B 1 111 ? -7.078 46.75 18.469 1 96.88 111 LEU B CA 1
ATOM 3107 C C . LEU B 1 111 ? -7.383 46.062 17.141 1 96.88 111 LEU B C 1
ATOM 3109 O O . LEU B 1 111 ? -7.418 44.844 17.062 1 96.88 111 LEU B O 1
ATOM 3113 N N . GLN B 1 112 ? -7.586 46.812 16.141 1 95.38 112 GLN B N 1
ATOM 3114 C CA . GLN B 1 112 ? -7.84 46.281 14.812 1 95.38 112 GLN B CA 1
ATOM 3115 C C . GLN B 1 112 ? -6.641 45.469 14.312 1 95.38 112 GLN B C 1
ATOM 3117 O O . GLN B 1 112 ? -6.809 44.406 13.727 1 95.38 112 GLN B O 1
ATOM 3122 N N . VAL B 1 113 ? -5.496 46 14.523 1 95.94 113 VAL B N 1
ATOM 3123 C CA . VAL B 1 113 ? -4.27 45.344 14.078 1 95.94 113 VAL B CA 1
ATOM 3124 C C . VAL B 1 113 ? -4.098 44.031 14.797 1 95.94 113 VAL B C 1
ATOM 3126 O O . VAL B 1 113 ? -3.871 43 14.164 1 95.94 113 VAL B O 1
ATOM 3129 N N . VAL B 1 114 ? -4.211 44 16.078 1 96.81 114 VAL B N 1
ATOM 3130 C CA . VAL B 1 114 ? -3.967 42.812 16.875 1 96.81 114 VAL B CA 1
ATOM 3131 C C . VAL B 1 114 ? -5.043 41.781 16.594 1 96.81 114 VAL B C 1
ATOM 3133 O O . VAL B 1 114 ? -4.754 40.562 16.531 1 96.81 114 VAL B O 1
ATOM 3136 N N . SER B 1 115 ? -6.273 42.219 16.391 1 96.44 115 SER B N 1
ATOM 3137 C CA . SER B 1 115 ? -7.383 41.312 16.094 1 96.44 115 SER B CA 1
ATOM 3138 C C . SER B 1 115 ? -7.223 40.656 14.734 1 96.44 115 SER B C 1
ATOM 3140 O O . SER B 1 115 ? -7.859 39.625 14.453 1 96.44 115 SER B O 1
ATOM 3142 N N . GLY B 1 116 ? -6.402 41.219 13.867 1 96.56 116 GLY B N 1
ATOM 3143 C CA . GLY B 1 116 ? -6.199 40.688 12.523 1 96.56 116 GLY B CA 1
ATOM 3144 C C . GLY B 1 116 ? -5.141 39.594 12.461 1 96.56 116 GLY B C 1
ATOM 3145 O O . GLY B 1 116 ? -4.953 38.969 11.422 1 96.56 116 GLY B O 1
ATOM 3146 N N . LEU B 1 117 ? -4.492 39.344 13.516 1 97.12 117 LEU B N 1
ATOM 3147 C CA . LEU B 1 117 ? -3.389 38.375 13.516 1 97.12 117 LEU B CA 1
ATOM 3148 C C . LEU B 1 117 ? -3.861 37 13.07 1 97.12 117 LEU B C 1
ATOM 3150 O O . LEU B 1 117 ? -3.189 36.312 12.289 1 97.12 117 LEU B O 1
ATOM 3154 N N . SER B 1 118 ? -5.027 36.562 13.602 1 96.5 118 SER B N 1
ATOM 3155 C CA . SER B 1 118 ? -5.566 35.25 13.273 1 96.5 118 SER B CA 1
ATOM 3156 C C . SER B 1 118 ? -5.758 35.094 11.773 1 96.5 118 SER B C 1
ATOM 3158 O O . SER B 1 118 ? -5.539 34 11.227 1 96.5 118 SER B O 1
ATOM 3160 N N . SER B 1 119 ? -6.191 36.156 11.109 1 95.94 119 SER B N 1
ATOM 3161 C CA . SER B 1 119 ? -6.371 36.125 9.664 1 95.94 119 SER B CA 1
ATOM 3162 C C . SER B 1 119 ? -5.031 36.188 8.938 1 95.94 119 SER B C 1
ATOM 3164 O O . SER B 1 119 ? -4.887 35.594 7.852 1 95.94 119 SER B O 1
ATOM 3166 N N . GLU B 1 120 ? -4.062 36.875 9.539 1 96.06 120 GLU B N 1
ATOM 3167 C CA . GLU B 1 120 ? -2.734 37.031 8.945 1 96.06 120 GLU B CA 1
ATOM 3168 C C . GLU B 1 120 ? -2.021 35.656 8.883 1 96.06 120 GLU B C 1
ATOM 3170 O O . GLU B 1 120 ? -1.268 35.406 7.941 1 96.06 120 GLU B O 1
ATOM 3175 N N . ILE B 1 121 ? -2.25 34.812 9.812 1 97.19 121 ILE B N 1
ATOM 3176 C CA . ILE B 1 121 ? -1.565 33.531 9.836 1 97.19 121 ILE B CA 1
ATOM 3177 C C . ILE B 1 121 ? -2.59 32.406 9.797 1 97.19 121 ILE B C 1
ATOM 3179 O O . ILE B 1 121 ? -2.537 31.469 10.609 1 97.19 121 ILE B O 1
ATOM 3183 N N . GLU B 1 122 ? -3.475 32.469 8.812 1 94.5 122 GLU B N 1
ATOM 3184 C CA . GLU B 1 122 ? -4.613 31.562 8.695 1 94.5 122 GLU B CA 1
ATOM 3185 C C . GLU B 1 122 ? -4.16 30.141 8.398 1 94.5 122 GLU B C 1
ATOM 3187 O O . GLU B 1 122 ? -4.797 29.172 8.828 1 94.5 122 GLU B O 1
ATOM 3192 N N . ASN B 1 123 ? -3.07 29.969 7.68 1 92.94 123 ASN B N 1
ATOM 3193 C CA . ASN B 1 123 ? -2.58 28.641 7.34 1 92.94 123 ASN B CA 1
ATOM 3194 C C . ASN B 1 123 ? -2.1 27.891 8.578 1 92.94 123 ASN B C 1
ATOM 3196 O O . ASN B 1 123 ? -2.055 26.656 8.578 1 92.94 123 ASN B O 1
ATOM 3200 N N . VAL B 1 124 ? -1.739 28.641 9.641 1 95.31 124 VAL B N 1
ATOM 3201 C CA . VAL B 1 124 ? -1.349 28 10.898 1 95.31 124 VAL B CA 1
ATOM 3202 C C . VAL B 1 124 ? -2.537 27.25 11.484 1 95.31 124 VAL B C 1
ATOM 3204 O O . VAL B 1 124 ? -2.393 26.125 11.953 1 95.31 124 VAL B O 1
ATOM 3207 N N . LYS B 1 125 ? -3.688 27.859 11.398 1 93.56 125 LYS B N 1
ATOM 3208 C CA . LYS B 1 125 ? -4.898 27.203 11.906 1 93.56 125 LYS B CA 1
ATOM 3209 C C . LYS B 1 125 ? -5.234 25.969 11.094 1 93.56 125 LYS B C 1
ATOM 3211 O O . LYS B 1 125 ? -5.629 24.938 11.656 1 93.56 125 LYS B O 1
ATOM 3216 N N . LYS B 1 126 ? -5.062 26.047 9.844 1 90.12 126 LYS B N 1
ATOM 3217 C CA . LYS B 1 126 ? -5.32 24.906 8.969 1 90.12 126 LYS B CA 1
ATOM 3218 C C . LYS B 1 126 ? -4.324 23.781 9.227 1 90.12 126 LYS B C 1
ATOM 3220 O O . LYS B 1 126 ? -4.699 22.609 9.25 1 90.12 126 LYS B O 1
ATOM 3225 N N . ALA B 1 127 ? -3.061 24.125 9.375 1 91.31 127 ALA B N 1
ATOM 3226 C CA . ALA B 1 127 ? -2 23.156 9.617 1 91.31 127 ALA B CA 1
ATOM 3227 C C . ALA B 1 127 ? -2.221 22.422 10.93 1 91.31 127 ALA B C 1
ATOM 3229 O O . ALA B 1 127 ? -1.845 21.25 11.062 1 91.31 127 ALA B O 1
ATOM 3230 N N . ALA B 1 128 ? -2.857 23.109 11.859 1 92.25 128 ALA B N 1
ATOM 3231 C CA . ALA B 1 128 ? -3.078 22.547 13.188 1 92.25 128 ALA B CA 1
ATOM 3232 C C . ALA B 1 128 ? -4.055 21.375 13.133 1 92.25 128 ALA B C 1
ATOM 3234 O O . ALA B 1 128 ? -4.109 20.562 14.055 1 92.25 128 ALA B O 1
ATOM 3235 N N . ILE B 1 129 ? -4.82 21.266 12.078 1 89.19 129 ILE B N 1
ATOM 3236 C CA . ILE B 1 129 ? -5.844 20.234 11.945 1 89.19 129 ILE B CA 1
ATOM 3237 C C . ILE B 1 129 ? -5.227 18.969 11.359 1 89.19 129 ILE B C 1
ATOM 3239 O O . ILE B 1 129 ? -5.797 17.875 11.469 1 89.19 129 ILE B O 1
ATOM 3243 N N . LEU B 1 130 ? -4.09 19.094 10.758 1 88.06 130 LEU B N 1
ATOM 3244 C CA . LEU B 1 130 ? -3.438 17.969 10.094 1 88.06 130 LEU B CA 1
ATOM 3245 C C . LEU B 1 130 ? -2.764 17.047 11.109 1 88.06 130 LEU B C 1
ATOM 3247 O O . LEU B 1 130 ? -2.244 17.531 12.125 1 88.06 130 LEU B O 1
ATOM 3251 N N . ASP B 1 131 ? -2.803 15.82 10.859 1 86.81 131 ASP B N 1
ATOM 3252 C CA . ASP B 1 131 ? -2.115 14.812 11.664 1 86.81 131 ASP B CA 1
ATOM 3253 C C . ASP B 1 131 ? -0.817 14.367 10.992 1 86.81 131 ASP B C 1
ATOM 3255 O O . ASP B 1 131 ? -0.846 13.68 9.969 1 86.81 131 ASP B O 1
ATOM 3259 N N . ALA B 1 132 ? 0.279 14.719 11.625 1 87 132 ALA B N 1
ATOM 3260 C CA . ALA B 1 132 ? 1.589 14.398 11.062 1 87 132 ALA B CA 1
ATOM 3261 C C . ALA B 1 132 ? 1.77 12.883 10.914 1 87 132 ALA B C 1
ATOM 3263 O O . ALA B 1 132 ? 2.361 12.414 9.938 1 87 132 ALA B O 1
ATOM 3264 N N . ASP B 1 133 ? 1.329 12.148 11.875 1 88.88 133 ASP B N 1
ATOM 3265 C CA . ASP B 1 133 ? 1.46 10.695 11.836 1 88.88 133 ASP B CA 1
ATOM 3266 C C . ASP B 1 133 ? 0.671 10.102 10.664 1 88.88 133 ASP B C 1
ATOM 3268 O O . ASP B 1 133 ? 1.106 9.133 10.047 1 88.88 133 ASP B O 1
ATOM 3272 N N . SER B 1 134 ? -0.473 10.656 10.461 1 89.88 134 SER B N 1
ATOM 3273 C CA . SER B 1 134 ? -1.287 10.18 9.344 1 89.88 134 SER B CA 1
ATOM 3274 C C . SER B 1 134 ? -0.6 10.438 8.008 1 89.88 134 SER B C 1
ATOM 3276 O O . SER B 1 134 ? -0.639 9.594 7.113 1 89.88 134 SER B O 1
ATOM 3278 N N . LEU B 1 135 ? -0.009 11.633 7.93 1 89.31 135 LEU B N 1
ATOM 3279 C CA . LEU B 1 135 ? 0.722 12 6.719 1 89.31 135 LEU B CA 1
ATOM 3280 C C . LEU B 1 135 ? 1.896 11.055 6.488 1 89.31 135 LEU B C 1
ATOM 3282 O O . LEU B 1 135 ? 2.004 10.438 5.426 1 89.31 135 LEU B O 1
ATOM 3286 N N . THR B 1 136 ? 2.715 10.883 7.441 1 91.94 136 THR B N 1
ATOM 3287 C CA . THR B 1 136 ? 3.883 10.008 7.371 1 91.94 136 THR B CA 1
ATOM 3288 C C . THR B 1 136 ? 3.461 8.555 7.172 1 91.94 136 THR B C 1
ATOM 3290 O O . THR B 1 136 ? 4.074 7.828 6.387 1 91.94 136 THR B O 1
ATOM 3293 N N . GLY B 1 137 ? 2.451 8.211 7.883 1 93.94 137 GLY B N 1
ATOM 3294 C CA . GLY B 1 137 ? 1.954 6.844 7.801 1 93.94 137 GLY B CA 1
ATOM 3295 C C . GLY B 1 137 ? 1.441 6.48 6.418 1 93.94 137 GLY B C 1
ATOM 3296 O O . GLY B 1 137 ? 1.676 5.371 5.938 1 93.94 137 GLY B O 1
ATOM 3297 N N . THR B 1 138 ? 0.74 7.352 5.805 1 93.25 138 THR B N 1
ATOM 3298 C CA . THR B 1 138 ? 0.19 7.102 4.48 1 93.25 138 THR B CA 1
ATOM 3299 C C . THR B 1 138 ? 1.307 6.844 3.471 1 93.25 138 THR B C 1
ATOM 3301 O O . THR B 1 138 ? 1.254 5.875 2.713 1 93.25 138 THR B O 1
ATOM 3304 N N . VAL B 1 139 ? 2.328 7.664 3.479 1 94.75 139 VAL B N 1
ATOM 3305 C CA . VAL B 1 139 ? 3.447 7.527 2.553 1 94.75 139 VAL B CA 1
ATOM 3306 C C . VAL B 1 139 ? 4.191 6.223 2.83 1 94.75 139 VAL B C 1
ATOM 3308 O O . VAL B 1 139 ? 4.566 5.504 1.9 1 94.75 139 VAL B O 1
ATOM 3311 N N . SER B 1 140 ? 4.359 5.883 4.039 1 95.69 140 SER B N 1
ATOM 3312 C CA . SER B 1 140 ? 5.051 4.66 4.434 1 95.69 140 SER B CA 1
ATOM 3313 C C . SER B 1 140 ? 4.293 3.422 3.967 1 95.69 140 SER B C 1
ATOM 3315 O O . SER B 1 140 ? 4.898 2.449 3.514 1 95.69 140 SER B O 1
ATOM 3317 N N . LYS B 1 141 ? 3.006 3.463 4.145 1 95.25 141 LYS B N 1
ATOM 3318 C CA . LYS B 1 141 ? 2.174 2.34 3.725 1 95.25 141 LYS B CA 1
ATOM 3319 C C . LYS B 1 141 ? 2.258 2.127 2.217 1 95.25 141 LYS B C 1
ATOM 3321 O O . LYS B 1 141 ? 2.334 0.988 1.749 1 95.25 141 LYS B O 1
ATOM 3326 N N . LEU B 1 142 ? 2.215 3.207 1.505 1 94.69 142 LEU B N 1
ATOM 3327 C CA . LEU B 1 142 ? 2.369 3.125 0.057 1 94.69 142 LEU B CA 1
ATOM 3328 C C . LEU B 1 142 ? 3.729 2.535 -0.311 1 94.69 142 LEU B C 1
ATOM 3330 O O . LEU B 1 142 ? 3.818 1.675 -1.188 1 94.69 142 LEU B O 1
ATOM 3334 N N . GLY B 1 143 ? 4.746 3.045 0.363 1 95.94 143 GLY B N 1
ATOM 3335 C CA . GLY B 1 143 ? 6.082 2.52 0.128 1 95.94 143 GLY B CA 1
ATOM 3336 C C . GLY B 1 143 ? 6.195 1.033 0.414 1 95.94 143 GLY B C 1
ATOM 3337 O O . GLY B 1 143 ? 6.848 0.301 -0.334 1 95.94 143 GLY B O 1
ATOM 3338 N N . ARG B 1 144 ? 5.621 0.571 1.438 1 95.75 144 ARG B N 1
ATOM 3339 C CA . ARG B 1 144 ? 5.652 -0.84 1.812 1 95.75 144 ARG B CA 1
ATOM 3340 C C . ARG B 1 144 ? 4.938 -1.696 0.771 1 95.75 144 ARG B C 1
ATOM 3342 O O . ARG B 1 144 ? 5.434 -2.756 0.385 1 95.75 144 ARG B O 1
ATOM 3349 N N . ALA B 1 145 ? 3.744 -1.271 0.371 1 94.94 145 ALA B N 1
ATOM 3350 C CA . ALA B 1 145 ? 2.994 -2.01 -0.642 1 94.94 145 ALA B CA 1
ATOM 3351 C C . ALA B 1 145 ? 3.783 -2.111 -1.944 1 94.94 145 ALA B C 1
ATOM 3353 O O . ALA B 1 145 ? 3.777 -3.156 -2.6 1 94.94 145 ALA B O 1
ATOM 3354 N N . LEU B 1 146 ? 4.445 -1.043 -2.307 1 95.25 146 LEU B N 1
ATOM 3355 C CA . LEU B 1 146 ? 5.277 -1.029 -3.504 1 95.25 146 LEU B CA 1
ATOM 3356 C C . LEU B 1 146 ? 6.422 -2.029 -3.379 1 95.25 146 LEU B C 1
ATOM 3358 O O . LEU B 1 146 ? 6.699 -2.783 -4.316 1 95.25 146 LEU B O 1
ATOM 3362 N N . LYS B 1 147 ? 7.078 -2.002 -2.254 1 96.75 147 LYS B N 1
ATOM 3363 C CA . LYS B 1 147 ? 8.203 -2.91 -2.021 1 96.75 147 LYS B CA 1
ATOM 3364 C C . LYS B 1 147 ? 7.75 -4.367 -2.098 1 96.75 147 LYS B C 1
ATOM 3366 O O . LYS B 1 147 ? 8.422 -5.195 -2.717 1 96.75 147 LYS B O 1
ATOM 3371 N N . GLU B 1 148 ? 6.699 -4.672 -1.486 1 95 148 GLU B N 1
ATOM 3372 C CA . GLU B 1 148 ? 6.172 -6.031 -1.488 1 95 148 GLU B CA 1
ATOM 3373 C C . GLU B 1 148 ? 5.797 -6.477 -2.898 1 95 148 GLU B C 1
ATOM 3375 O O . GLU B 1 148 ? 6.008 -7.633 -3.268 1 95 148 GLU B O 1
ATOM 3380 N N . SER B 1 149 ? 5.172 -5.621 -3.684 1 95.5 149 SER B N 1
ATOM 3381 C CA . SER B 1 149 ? 4.816 -5.93 -5.066 1 95.5 149 SER B CA 1
ATOM 3382 C C . SER B 1 149 ? 6.059 -6.18 -5.914 1 95.5 149 SER B C 1
ATOM 3384 O O . SER B 1 149 ? 6.074 -7.086 -6.75 1 95.5 149 SER B O 1
ATOM 3386 N N . ARG B 1 150 ? 7.039 -5.328 -5.656 1 95.5 150 ARG B N 1
ATOM 3387 C CA . ARG B 1 150 ? 8.305 -5.512 -6.355 1 95.5 150 ARG B CA 1
ATOM 3388 C C . ARG B 1 150 ? 8.938 -6.859 -6 1 95.5 150 ARG B C 1
ATOM 3390 O O . ARG B 1 150 ? 9.445 -7.559 -6.879 1 95.5 150 ARG B O 1
ATOM 3397 N N . ASP B 1 151 ? 8.969 -7.211 -4.754 1 95.12 151 ASP B N 1
ATOM 3398 C CA . ASP B 1 151 ? 9.5 -8.492 -4.297 1 95.12 151 ASP B CA 1
ATOM 3399 C C . ASP B 1 151 ? 8.734 -9.656 -4.922 1 95.12 151 ASP B C 1
ATOM 3401 O O . ASP B 1 151 ? 9.336 -10.656 -5.32 1 95.12 151 ASP B O 1
ATOM 3405 N N . PHE B 1 152 ? 7.508 -9.531 -5.074 1 93.75 152 PHE B N 1
ATOM 3406 C CA . PHE B 1 152 ? 6.66 -10.539 -5.691 1 93.75 152 PHE B CA 1
ATOM 3407 C C . PHE B 1 152 ? 7.035 -10.742 -7.152 1 93.75 152 PHE B C 1
ATOM 3409 O O . PHE B 1 152 ? 7.16 -11.883 -7.617 1 93.75 152 PHE B O 1
ATOM 3416 N N . LEU B 1 153 ? 7.211 -9.695 -7.844 1 92.56 153 LEU B N 1
ATOM 3417 C CA . LEU B 1 153 ? 7.605 -9.75 -9.25 1 92.56 153 LEU B CA 1
ATOM 3418 C C . LEU B 1 153 ? 8.961 -10.438 -9.406 1 92.56 153 LEU B C 1
ATOM 3420 O O . LEU B 1 153 ? 9.148 -11.242 -10.32 1 92.56 153 LEU B O 1
ATOM 3424 N N . ASN B 1 154 ? 9.844 -10.164 -8.43 1 92.75 154 ASN B N 1
ATOM 3425 C CA . ASN B 1 154 ? 11.219 -10.625 -8.547 1 92.75 154 ASN B CA 1
ATOM 3426 C C . ASN B 1 154 ? 11.383 -12.039 -8.008 1 92.75 154 ASN B C 1
ATOM 3428 O O . ASN B 1 154 ? 12.438 -12.656 -8.172 1 92.75 154 ASN B O 1
ATOM 3432 N N . SER B 1 155 ? 10.453 -12.578 -7.367 1 90.62 155 SER B N 1
ATOM 3433 C CA . SER B 1 155 ? 10.57 -13.914 -6.793 1 90.62 155 SER B CA 1
ATOM 3434 C C . SER B 1 155 ? 9.586 -14.883 -7.438 1 90.62 155 SER B C 1
ATOM 3436 O O . SER B 1 155 ? 9.938 -15.594 -8.383 1 90.62 155 SER B O 1
ATOM 3438 N N . GLU B 1 156 ? 8.32 -14.695 -7.145 1 83.44 156 GLU B N 1
ATOM 3439 C CA . GLU B 1 156 ? 7.297 -15.648 -7.574 1 83.44 156 GLU B CA 1
ATOM 3440 C C . GLU B 1 156 ? 7.008 -15.508 -9.07 1 83.44 156 GLU B C 1
ATOM 3442 O O . GLU B 1 156 ? 6.672 -16.484 -9.734 1 83.44 156 GLU B O 1
ATOM 3447 N N . MET B 1 157 ? 7.215 -14.297 -9.539 1 86.44 157 MET B N 1
ATOM 3448 C CA . MET B 1 157 ? 6.836 -14.055 -10.93 1 86.44 157 MET B CA 1
ATOM 3449 C C . MET B 1 157 ? 8.07 -13.953 -11.82 1 86.44 157 MET B C 1
ATOM 3451 O O . MET B 1 157 ? 7.969 -13.586 -12.992 1 86.44 157 MET B O 1
ATOM 3455 N N . LYS B 1 158 ? 9.188 -14.211 -11.305 1 85.62 158 LYS B N 1
ATOM 3456 C CA . LYS B 1 158 ? 10.453 -14.039 -12.023 1 85.62 158 LYS B CA 1
ATOM 3457 C C . LYS B 1 158 ? 10.477 -14.859 -13.305 1 85.62 158 LYS B C 1
ATOM 3459 O O . LYS B 1 158 ? 10.969 -14.406 -14.336 1 85.62 158 LYS B O 1
ATOM 3464 N N . ASN B 1 159 ? 9.859 -16.047 -13.32 1 79.81 159 ASN B N 1
ATOM 3465 C CA . ASN B 1 159 ? 9.938 -16.953 -14.469 1 79.81 159 ASN B CA 1
ATOM 3466 C C . ASN B 1 159 ? 8.648 -16.953 -15.281 1 79.81 159 ASN B C 1
ATOM 3468 O O . ASN B 1 159 ? 8.453 -17.797 -16.141 1 79.81 159 ASN B O 1
ATOM 3472 N N . VAL B 1 160 ? 7.867 -16.031 -14.945 1 80.69 160 VAL B N 1
ATOM 3473 C CA . VAL B 1 160 ? 6.621 -15.922 -15.703 1 80.69 160 VAL B CA 1
ATOM 3474 C C . VAL B 1 160 ? 6.867 -15.156 -17 1 80.69 160 VAL B C 1
ATOM 3476 O O . VAL B 1 160 ? 7.625 -14.188 -17.016 1 80.69 160 VAL B O 1
ATOM 3479 N N . ASP B 1 161 ? 6.324 -15.727 -18.016 1 77.88 161 ASP B N 1
ATOM 3480 C CA . ASP B 1 161 ? 6.492 -15.156 -19.344 1 77.88 161 ASP B CA 1
ATOM 3481 C C . ASP B 1 161 ? 6.035 -13.695 -19.375 1 77.88 161 ASP B C 1
ATOM 3483 O O . ASP B 1 161 ? 4.988 -13.352 -18.828 1 77.88 161 ASP B O 1
ATOM 3487 N N . ASP B 1 162 ? 6.777 -12.906 -20.125 1 77.44 162 ASP B N 1
ATOM 3488 C CA . ASP B 1 162 ? 6.5 -11.477 -20.25 1 77.44 162 ASP B CA 1
ATOM 3489 C C . ASP B 1 162 ? 5.176 -11.234 -20.953 1 77.44 162 ASP B C 1
ATOM 3491 O O . ASP B 1 162 ? 4.609 -10.141 -20.875 1 77.44 162 ASP B O 1
ATOM 3495 N N . GLU B 1 163 ? 4.703 -12.312 -21.594 1 78.06 163 GLU B N 1
ATOM 3496 C CA . GLU B 1 163 ? 3.467 -12.164 -22.359 1 78.06 163 GLU B CA 1
ATOM 3497 C C . GLU B 1 163 ? 2.244 -12.289 -21.453 1 78.06 163 GLU B C 1
ATOM 3499 O O . GLU B 1 163 ? 1.126 -11.977 -21.859 1 78.06 163 GLU B O 1
ATOM 3504 N N . ASN B 1 164 ? 2.477 -12.633 -20.25 1 81.56 164 ASN B N 1
ATOM 3505 C CA . ASN B 1 164 ? 1.39 -12.711 -19.281 1 81.56 164 ASN B CA 1
ATOM 3506 C C . ASN B 1 164 ? 0.856 -11.32 -18.922 1 81.56 164 ASN B C 1
ATOM 3508 O O . ASN B 1 164 ? 1.606 -10.461 -18.453 1 81.56 164 ASN B O 1
ATOM 3512 N N . ARG B 1 165 ? -0.355 -11.141 -19.109 1 82.38 165 ARG B N 1
ATOM 3513 C CA . ARG B 1 165 ? -0.969 -9.828 -18.938 1 82.38 165 ARG B CA 1
ATOM 3514 C C . ARG B 1 165 ? -0.878 -9.352 -17.5 1 82.38 165 ARG B C 1
ATOM 3516 O O . ARG B 1 165 ? -0.651 -8.172 -17.234 1 82.38 165 ARG B O 1
ATOM 3523 N N . PHE B 1 166 ? -1.025 -10.242 -16.578 1 87.5 166 PHE B N 1
ATOM 3524 C CA . PHE B 1 166 ? -0.939 -9.883 -15.164 1 87.5 166 PHE B CA 1
ATOM 3525 C C . PHE B 1 166 ? 0.465 -9.406 -14.812 1 87.5 166 PHE B C 1
ATOM 3527 O O . PHE B 1 166 ? 0.63 -8.375 -14.156 1 87.5 166 PHE B O 1
ATOM 3534 N N . HIS B 1 167 ? 1.403 -10.188 -15.227 1 90 167 HIS B N 1
ATOM 3535 C CA . HIS B 1 167 ? 2.801 -9.852 -14.984 1 90 167 HIS B CA 1
ATOM 3536 C C . HIS B 1 167 ? 3.15 -8.484 -15.57 1 90 167 HIS B C 1
ATOM 3538 O O . HIS B 1 167 ? 3.754 -7.652 -14.891 1 90 167 HIS B O 1
ATOM 3544 N N . GLN B 1 168 ? 2.732 -8.273 -16.766 1 90.06 168 GLN B N 1
ATOM 3545 C CA . GLN B 1 168 ? 3.045 -7.035 -17.469 1 90.06 168 GLN B CA 1
ATOM 3546 C C . GLN B 1 168 ? 2.4 -5.832 -16.781 1 90.06 168 GLN B C 1
ATOM 3548 O O . GLN B 1 168 ? 3.053 -4.809 -16.578 1 90.06 168 GLN B O 1
ATOM 3553 N N . THR B 1 169 ? 1.168 -5.977 -16.484 1 90.5 169 THR B N 1
ATOM 3554 C CA . THR B 1 169 ? 0.437 -4.883 -15.859 1 90.5 169 THR B CA 1
ATOM 3555 C C . THR B 1 169 ? 1.035 -4.547 -14.5 1 90.5 169 THR B C 1
ATOM 3557 O O . THR B 1 169 ? 1.219 -3.375 -14.164 1 90.5 169 THR B O 1
ATOM 3560 N N . LEU B 1 170 ? 1.355 -5.594 -13.711 1 93.12 170 LEU B N 1
ATOM 3561 C CA . LEU B 1 170 ? 1.95 -5.379 -12.398 1 93.12 170 LEU B CA 1
ATOM 3562 C C . LEU B 1 170 ? 3.326 -4.734 -12.523 1 93.12 170 LEU B C 1
ATOM 3564 O O . LEU B 1 170 ? 3.676 -3.85 -11.734 1 93.12 170 LEU B O 1
ATOM 3568 N N . LYS B 1 171 ? 4.059 -5.195 -13.477 1 93.88 171 LYS B N 1
ATOM 3569 C CA . LYS B 1 171 ? 5.391 -4.645 -13.703 1 93.88 171 LYS B CA 1
ATOM 3570 C C . LYS B 1 171 ? 5.32 -3.158 -14.047 1 93.88 171 LYS B C 1
ATOM 3572 O O . LYS B 1 171 ? 6.07 -2.35 -13.5 1 93.88 171 LYS B O 1
ATOM 3577 N N . ILE B 1 172 ? 4.434 -2.797 -14.93 1 92.62 172 ILE B N 1
ATOM 3578 C CA . ILE B 1 172 ? 4.246 -1.412 -15.352 1 92.62 172 ILE B CA 1
ATOM 3579 C C . ILE B 1 172 ? 3.771 -0.576 -14.164 1 92.62 172 ILE B C 1
ATOM 3581 O O . ILE B 1 172 ? 4.273 0.528 -13.93 1 92.62 172 ILE B O 1
ATOM 3585 N N . PHE B 1 173 ? 2.844 -1.092 -13.445 1 93.81 173 PHE B N 1
ATOM 3586 C CA . PHE B 1 173 ? 2.332 -0.405 -12.266 1 93.81 173 PHE B CA 1
ATOM 3587 C C . PHE B 1 173 ? 3.455 -0.106 -11.281 1 93.81 173 PHE B C 1
ATOM 3589 O O . PHE B 1 173 ? 3.574 1.018 -10.789 1 93.81 173 PHE B O 1
ATOM 3596 N N . VAL B 1 174 ? 4.238 -1.107 -10.984 1 95.31 174 VAL B N 1
ATOM 3597 C CA . VAL B 1 174 ? 5.32 -0.971 -10.016 1 95.31 174 VAL B CA 1
ATOM 3598 C C . VAL B 1 174 ? 6.312 0.088 -10.492 1 95.31 174 VAL B C 1
ATOM 3600 O O . VAL B 1 174 ? 6.762 0.924 -9.711 1 95.31 174 VAL B O 1
ATOM 3603 N N . GLN B 1 175 ? 6.621 0.1 -11.695 1 94.31 175 GLN B N 1
ATOM 3604 C CA . GLN B 1 175 ? 7.566 1.057 -12.258 1 94.31 175 GLN B CA 1
ATOM 3605 C C . GLN B 1 175 ? 7.039 2.484 -12.141 1 94.31 175 GLN B C 1
ATOM 3607 O O . GLN B 1 175 ? 7.766 3.389 -11.727 1 94.31 175 GLN B O 1
ATOM 3612 N N . ASN B 1 176 ? 5.812 2.723 -12.445 1 92.12 176 ASN B N 1
ATOM 3613 C CA . ASN B 1 176 ? 5.195 4.043 -12.375 1 92.12 176 ASN B CA 1
ATOM 3614 C C . ASN B 1 176 ? 5.031 4.5 -10.93 1 92.12 176 ASN B C 1
ATOM 3616 O O . ASN B 1 176 ? 5.281 5.664 -10.609 1 92.12 176 ASN B O 1
ATOM 3620 N N . ALA B 1 177 ? 4.629 3.596 -10.125 1 93.75 177 ALA B N 1
ATOM 3621 C CA . ALA B 1 177 ? 4.371 3.908 -8.719 1 93.75 177 ALA B CA 1
ATOM 3622 C C . ALA B 1 177 ? 5.664 4.266 -7.992 1 93.75 177 ALA B C 1
ATOM 3624 O O . ALA B 1 177 ? 5.66 5.098 -7.078 1 93.75 177 ALA B O 1
ATOM 3625 N N . GLU B 1 178 ? 6.734 3.633 -8.398 1 95.06 178 GLU B N 1
ATOM 3626 C CA . GLU B 1 178 ? 8.016 3.861 -7.734 1 95.06 178 GLU B CA 1
ATOM 3627 C C . GLU B 1 178 ? 8.422 5.332 -7.809 1 95.06 178 GLU B C 1
ATOM 3629 O O . GLU B 1 178 ? 8.867 5.906 -6.812 1 95.06 178 GLU B O 1
ATOM 3634 N N . LEU B 1 179 ? 8.289 6.004 -8.875 1 92.56 179 LEU B N 1
ATOM 3635 C CA . LEU B 1 179 ? 8.648 7.406 -9.062 1 92.56 179 LEU B CA 1
ATOM 3636 C C . LEU B 1 179 ? 7.77 8.312 -8.203 1 92.56 179 LEU B C 1
ATOM 3638 O O . LEU B 1 179 ? 8.273 9.195 -7.504 1 92.56 179 LEU B O 1
ATOM 3642 N N . ASP B 1 180 ? 6.469 8.047 -8.289 1 92.62 180 ASP B N 1
ATOM 3643 C CA . ASP B 1 180 ? 5.523 8.859 -7.535 1 92.62 180 ASP B CA 1
ATOM 3644 C C . ASP B 1 180 ? 5.746 8.727 -6.031 1 92.62 180 ASP B C 1
ATOM 3646 O O . ASP B 1 180 ? 5.766 9.719 -5.309 1 92.62 180 ASP B O 1
ATOM 3650 N N . ILE B 1 181 ? 5.957 7.52 -5.586 1 94.88 181 ILE B N 1
ATOM 3651 C CA . ILE B 1 181 ? 6.074 7.25 -4.156 1 94.88 181 ILE B CA 1
ATOM 3652 C C . ILE B 1 181 ? 7.398 7.801 -3.637 1 94.88 181 ILE B C 1
ATOM 3654 O O . ILE B 1 181 ? 7.461 8.336 -2.525 1 94.88 181 ILE B O 1
ATOM 3658 N N . MET B 1 182 ? 8.445 7.715 -4.41 1 95.25 182 MET B N 1
ATOM 3659 C CA . MET B 1 182 ? 9.727 8.289 -4.027 1 95.25 182 MET B CA 1
ATOM 3660 C C . MET B 1 182 ? 9.625 9.797 -3.861 1 95.25 182 MET B C 1
ATOM 3662 O O . MET B 1 182 ? 10.156 10.367 -2.904 1 95.25 182 MET B O 1
ATOM 3666 N N . TRP B 1 183 ? 8.984 10.438 -4.781 1 94.62 183 TRP B N 1
ATOM 3667 C CA . TRP B 1 183 ? 8.773 11.875 -4.68 1 94.62 183 TRP B CA 1
ATOM 3668 C C . TRP B 1 183 ? 7.98 12.227 -3.424 1 94.62 183 TRP B C 1
ATOM 3670 O O . TRP B 1 183 ? 8.305 13.195 -2.732 1 94.62 183 TRP B O 1
ATOM 3680 N N . LEU B 1 184 ? 6.914 11.461 -3.166 1 94.69 184 LEU B N 1
ATOM 3681 C CA . LEU B 1 184 ? 6.094 11.703 -1.983 1 94.69 184 LEU B CA 1
ATOM 3682 C C . LEU B 1 184 ? 6.922 11.57 -0.71 1 94.69 184 LEU B C 1
ATOM 3684 O O . LEU B 1 184 ? 6.758 12.359 0.225 1 94.69 184 LEU B O 1
ATOM 3688 N N . PHE B 1 185 ? 7.84 10.625 -0.736 1 95.19 185 PHE B N 1
ATOM 3689 C CA . PHE B 1 185 ? 8.734 10.422 0.399 1 95.19 185 PHE B CA 1
ATOM 3690 C C . PHE B 1 185 ? 9.641 11.625 0.603 1 95.19 185 PHE B C 1
ATOM 3692 O O . PHE B 1 185 ? 9.812 12.102 1.729 1 95.19 185 PHE B O 1
ATOM 3699 N N . GLU B 1 186 ? 10.211 12.086 -0.439 1 95.56 186 GLU B N 1
ATOM 3700 C CA . GLU B 1 186 ? 11.117 13.227 -0.359 1 95.56 186 GLU B CA 1
ATOM 3701 C C . GLU B 1 186 ? 10.391 14.484 0.092 1 95.56 186 GLU B C 1
ATOM 3703 O O . GLU B 1 186 ? 10.906 15.25 0.905 1 95.56 186 GLU B O 1
ATOM 3708 N N . GLU B 1 187 ? 9.203 14.672 -0.47 1 92.31 187 GLU B N 1
ATOM 3709 C CA . GLU B 1 187 ? 8.406 15.844 -0.107 1 92.31 187 GLU B CA 1
ATOM 3710 C C . GLU B 1 187 ? 7.988 15.789 1.358 1 92.31 187 GLU B C 1
ATOM 3712 O O . GLU B 1 187 ? 8 16.812 2.051 1 92.31 187 GLU B O 1
ATOM 3717 N N . GLU B 1 188 ? 7.5 14.633 1.807 1 93.31 188 GLU B N 1
ATOM 3718 C CA . GLU B 1 188 ? 7.133 14.445 3.207 1 93.31 188 GLU B CA 1
ATOM 3719 C C . GLU B 1 188 ? 8.312 14.734 4.133 1 93.31 188 GLU B C 1
ATOM 3721 O O . GLU B 1 188 ? 8.164 15.438 5.133 1 93.31 188 GLU B O 1
ATOM 3726 N N . LYS B 1 189 ? 9.516 14.297 3.828 1 93.94 189 LYS B N 1
ATOM 3727 C CA . LYS B 1 189 ? 10.711 14.539 4.621 1 93.94 189 LYS B CA 1
ATOM 3728 C C . LYS B 1 189 ? 11.07 16.016 4.652 1 93.94 189 LYS B C 1
ATOM 3730 O O . LYS B 1 189 ? 11.422 16.562 5.703 1 93.94 189 LYS B O 1
ATOM 3735 N N . ARG B 1 190 ? 11.023 16.641 3.52 1 93.38 190 ARG B N 1
ATOM 3736 C CA . ARG B 1 190 ? 11.328 18.062 3.402 1 93.38 190 ARG B CA 1
ATOM 3737 C C . ARG B 1 190 ? 10.398 18.906 4.277 1 93.38 190 ARG B C 1
ATOM 3739 O O . ARG B 1 190 ? 10.852 19.781 5.012 1 93.38 190 ARG B O 1
ATOM 3746 N N . ILE B 1 191 ? 9.102 18.578 4.188 1 91.25 191 ILE B N 1
ATOM 3747 C CA . ILE B 1 191 ? 8.117 19.375 4.91 1 91.25 191 ILE B CA 1
ATOM 3748 C C . ILE B 1 191 ? 8.258 19.141 6.414 1 91.25 191 ILE B C 1
ATOM 3750 O O . ILE B 1 191 ? 8.141 20.062 7.211 1 91.25 191 ILE B O 1
ATOM 3754 N N . MET B 1 192 ? 8.5 17.922 6.812 1 91.19 192 MET B N 1
ATOM 3755 C CA . MET B 1 192 ? 8.664 17.625 8.234 1 91.19 192 MET B CA 1
ATOM 3756 C C . MET B 1 192 ? 9.938 18.25 8.781 1 91.19 192 MET B C 1
ATOM 3758 O O . MET B 1 192 ? 9.977 18.688 9.938 1 91.19 192 MET B O 1
ATOM 3762 N N . ALA B 1 193 ? 10.984 18.359 7.949 1 92.44 193 ALA B N 1
ATOM 3763 C CA . ALA B 1 193 ? 12.203 19.062 8.336 1 92.44 193 ALA B CA 1
ATOM 3764 C C . ALA B 1 193 ? 11.938 20.547 8.531 1 92.44 193 ALA B C 1
ATOM 3766 O O . ALA B 1 193 ? 12.469 21.156 9.461 1 92.44 193 ALA B O 1
ATOM 3767 N N . LEU B 1 194 ? 11.125 21.078 7.648 1 92.31 194 LEU B N 1
ATOM 3768 C CA . LEU B 1 194 ? 10.758 22.484 7.754 1 92.31 194 LEU B CA 1
ATOM 3769 C C . LEU B 1 194 ? 9.961 22.75 9.031 1 92.31 194 LEU B C 1
ATOM 3771 O O . LEU B 1 194 ? 10.195 23.734 9.719 1 92.31 194 LEU B O 1
ATOM 3775 N N . VAL B 1 195 ? 9 21.875 9.305 1 91.75 195 VAL B N 1
ATOM 3776 C CA . VAL B 1 195 ? 8.195 22 10.508 1 91.75 195 VAL B CA 1
ATOM 3777 C C . VAL B 1 195 ? 9.094 21.922 11.742 1 91.75 195 VAL B C 1
ATOM 3779 O O . VAL B 1 195 ? 8.953 22.719 12.672 1 91.75 195 VAL B O 1
ATOM 3782 N N . LYS B 1 196 ? 9.961 20.984 11.734 1 90.81 196 LYS B N 1
ATOM 3783 C CA . LYS B 1 196 ? 10.898 20.844 12.844 1 90.81 196 LYS B CA 1
ATOM 3784 C C . LYS B 1 196 ? 11.758 22.094 13 1 90.81 196 LYS B C 1
ATOM 3786 O O . LYS B 1 196 ? 11.961 22.578 14.117 1 90.81 196 LYS B O 1
ATOM 3791 N N . SER B 1 197 ? 12.312 22.578 11.922 1 91.5 197 SER B N 1
ATOM 3792 C CA . SER B 1 197 ? 13.133 23.781 11.93 1 91.5 197 SER B CA 1
ATOM 3793 C C . SER B 1 197 ? 12.359 24.969 12.477 1 91.5 197 SER B C 1
ATOM 3795 O O . SER B 1 197 ? 12.906 25.797 13.219 1 91.5 197 SER B O 1
ATOM 3797 N N . THR B 1 198 ? 11.117 25.062 12.094 1 91.5 198 THR B N 1
ATOM 3798 C CA . THR B 1 198 ? 10.273 26.156 12.578 1 91.5 198 THR B CA 1
ATOM 3799 C C . THR B 1 198 ? 10.023 26.016 14.078 1 91.5 198 THR B C 1
ATOM 3801 O O . THR B 1 198 ? 10.07 27 14.812 1 91.5 198 THR B O 1
ATOM 3804 N N . GLY B 1 199 ? 9.695 24.797 14.484 1 88.62 199 GLY B N 1
ATOM 3805 C CA . GLY B 1 199 ? 9.562 24.562 15.914 1 88.62 199 GLY B CA 1
ATOM 3806 C C . GLY B 1 199 ? 10.797 24.953 16.703 1 88.62 199 GLY B C 1
ATOM 3807 O O . GLY B 1 199 ? 10.703 25.609 17.734 1 88.62 199 GLY B O 1
ATOM 3808 N N . ASP B 1 200 ? 11.969 24.562 16.188 1 86.75 200 ASP B N 1
ATOM 3809 C CA . ASP B 1 200 ? 13.242 24.891 16.828 1 86.75 200 ASP B CA 1
ATOM 3810 C C . ASP B 1 200 ? 13.477 26.391 16.844 1 86.75 200 ASP B C 1
ATOM 3812 O O . ASP B 1 200 ? 14.086 26.922 17.781 1 86.75 200 ASP B O 1
ATOM 3816 N N . TYR B 1 201 ? 13.062 27.016 15.867 1 87.25 201 TYR B N 1
ATOM 3817 C CA . TYR B 1 201 ? 13.195 28.469 15.773 1 87.25 201 TYR B CA 1
ATOM 3818 C C . TYR B 1 201 ? 12.5 29.156 16.938 1 87.25 201 TYR B C 1
ATOM 3820 O O . TYR B 1 201 ? 13.016 30.125 17.484 1 87.25 201 TYR B O 1
ATOM 3828 N N . PHE B 1 202 ? 11.383 28.703 17.391 1 84 202 PHE B N 1
ATOM 3829 C CA . PHE B 1 202 ? 10.594 29.359 18.422 1 84 202 PHE B CA 1
ATOM 3830 C C . PHE B 1 202 ? 10.898 28.766 19.797 1 84 202 PHE B C 1
ATOM 3832 O O . PHE B 1 202 ? 10.836 29.469 20.812 1 84 202 PHE B O 1
ATOM 3839 N N . HIS B 1 203 ? 11.039 27.453 19.938 1 74.69 203 HIS B N 1
ATOM 3840 C CA . HIS B 1 203 ? 11.18 26.781 21.219 1 74.69 203 HIS B CA 1
ATOM 3841 C C . HIS B 1 203 ? 12.641 26.516 21.547 1 74.69 203 HIS B C 1
ATOM 3843 O O . HIS B 1 203 ? 12.969 26.125 22.672 1 74.69 203 HIS B O 1
ATOM 3849 N N . GLY B 1 204 ? 13.406 26.828 20.766 1 68.06 204 GLY B N 1
ATOM 3850 C CA . GLY B 1 204 ? 14.758 26.328 20.938 1 68.06 204 GLY B CA 1
ATOM 3851 C C . GLY B 1 204 ? 14.891 24.844 20.641 1 68.06 204 GLY B C 1
ATOM 3852 O O . GLY B 1 204 ? 13.914 24.188 20.266 1 68.06 204 GLY B O 1
ATOM 3853 N N . ASN B 1 205 ? 16.047 24.281 20.672 1 62.38 205 ASN B N 1
ATOM 3854 C CA . ASN B 1 205 ? 16.312 22.891 20.312 1 62.38 205 ASN B CA 1
ATOM 3855 C C . ASN B 1 205 ? 15.516 21.922 21.188 1 62.38 205 ASN B C 1
ATOM 3857 O O . ASN B 1 205 ? 15.891 21.656 22.328 1 62.38 205 ASN B O 1
ATOM 3861 N N . ALA B 1 206 ? 14.281 21.828 20.891 1 56.28 206 ALA B N 1
ATOM 3862 C CA . ALA B 1 206 ? 13.445 20.953 21.703 1 56.28 206 ALA B CA 1
ATOM 3863 C C . ALA B 1 206 ? 13.852 19.484 21.531 1 56.28 206 ALA B C 1
ATOM 3865 O O . ALA B 1 206 ? 13.461 18.641 22.328 1 56.28 206 ALA B O 1
ATOM 3866 N N . GLY B 1 207 ? 14.945 19.25 21.203 1 60.22 207 GLY B N 1
ATOM 3867 C CA . GLY B 1 207 ? 15.438 17.906 21 1 60.22 207 GLY B CA 1
ATOM 3868 C C . GLY B 1 207 ? 14.391 16.953 20.453 1 60.22 207 GLY B C 1
ATOM 3869 O O . GLY B 1 207 ? 14.656 16.188 19.531 1 60.22 207 GLY B O 1
ATOM 3870 N N . LYS B 1 208 ? 13.062 16.938 21.094 1 64.44 208 LYS B N 1
ATOM 3871 C CA . LYS B 1 208 ? 12.062 15.945 20.719 1 64.44 208 LYS B CA 1
ATOM 3872 C C . LYS B 1 208 ? 11.211 16.453 19.547 1 64.44 208 LYS B C 1
ATOM 3874 O O . LYS B 1 208 ? 10.914 17.656 19.469 1 64.44 208 LYS B O 1
ATOM 3879 N N . ASP B 1 209 ? 10.984 15.641 18.609 1 69.56 209 ASP B N 1
ATOM 3880 C CA . ASP B 1 209 ? 10.062 15.922 17.516 1 69.56 209 ASP B CA 1
ATOM 3881 C C . ASP B 1 209 ? 8.633 16.031 18.016 1 69.56 209 ASP B C 1
ATOM 3883 O O . ASP B 1 209 ? 8.039 15.047 18.453 1 69.56 209 ASP B O 1
ATOM 3887 N N . GLU B 1 210 ? 8.164 17.156 18.094 1 75.81 210 GLU B N 1
ATOM 3888 C CA . GLU B 1 210 ? 6.812 17.375 18.609 1 75.81 210 GLU B CA 1
ATOM 3889 C C . GLU B 1 210 ? 5.785 17.406 17.484 1 75.81 210 GLU B C 1
ATOM 3891 O O . GLU B 1 210 ? 4.621 17.734 17.703 1 75.81 210 GLU B O 1
ATOM 3896 N N . GLY B 1 211 ? 6.227 17.062 16.266 1 79.31 211 GLY B N 1
ATOM 3897 C CA . GLY B 1 211 ? 5.301 17.031 15.141 1 79.31 211 GLY B CA 1
ATOM 3898 C C . GLY B 1 211 ? 4.703 18.391 14.828 1 79.31 211 GLY B C 1
ATOM 3899 O O . GLY B 1 211 ? 5.434 19.375 14.68 1 79.31 211 GLY B O 1
ATOM 3900 N N . LEU B 1 212 ? 3.297 18.297 14.68 1 88.31 212 LEU B N 1
ATOM 3901 C CA . LEU B 1 212 ? 2.6 19.516 14.297 1 88.31 212 LEU B CA 1
ATOM 3902 C C . LEU B 1 212 ? 2.078 20.25 15.531 1 88.31 212 LEU B C 1
ATOM 3904 O O . LEU B 1 212 ? 1.202 21.109 15.422 1 88.31 212 LEU B O 1
ATOM 3908 N N . ARG B 1 213 ? 2.611 19.906 16.75 1 88.62 213 ARG B N 1
ATOM 3909 C CA . ARG B 1 213 ? 2.152 20.453 18.016 1 88.62 213 ARG B CA 1
ATOM 3910 C C . ARG B 1 213 ? 2.301 21.984 18.031 1 88.62 213 ARG B C 1
ATOM 3912 O O . ARG B 1 213 ? 1.479 22.688 18.609 1 88.62 213 ARG B O 1
ATOM 3919 N N . LEU B 1 214 ? 3.348 22.453 17.406 1 90 214 LEU B N 1
ATOM 3920 C CA . LEU B 1 214 ? 3.57 23.891 17.297 1 90 214 LEU B CA 1
ATOM 3921 C C . LEU B 1 214 ? 2.33 24.594 16.75 1 90 214 LEU B C 1
ATOM 3923 O O . LEU B 1 214 ? 1.889 25.609 17.312 1 90 214 LEU B O 1
ATOM 3927 N N . PHE B 1 215 ? 1.764 24.078 15.727 1 93.75 215 PHE B N 1
ATOM 3928 C CA . PHE B 1 215 ? 0.616 24.703 15.078 1 93.75 215 PHE B CA 1
ATOM 3929 C C . PHE B 1 215 ? -0.621 24.609 15.969 1 93.75 215 PHE B C 1
ATOM 3931 O O . PHE B 1 215 ? -1.437 25.531 16 1 93.75 215 PHE B O 1
ATOM 3938 N N . VAL B 1 216 ? -0.759 23.531 16.719 1 92.81 216 VAL B N 1
ATOM 3939 C CA . VAL B 1 216 ? -1.888 23.344 17.625 1 92.81 216 VAL B CA 1
ATOM 3940 C C . VAL B 1 216 ? -1.825 24.391 18.734 1 92.81 216 VAL B C 1
ATOM 3942 O O . VAL B 1 216 ? -2.834 25.016 19.062 1 92.81 216 VAL B O 1
ATOM 3945 N N . ILE B 1 217 ? -0.669 24.562 19.25 1 91.69 217 ILE B N 1
ATOM 3946 C CA . ILE B 1 217 ? -0.478 25.516 20.328 1 91.69 217 ILE B CA 1
ATOM 3947 C C . ILE B 1 217 ? -0.797 26.938 19.844 1 91.69 217 ILE B C 1
ATOM 3949 O O . ILE B 1 217 ? -1.518 27.688 20.5 1 91.69 217 ILE B O 1
ATOM 3953 N N . VAL B 1 218 ? -0.256 27.234 18.688 1 94.38 218 VAL B N 1
ATOM 3954 C CA . VAL B 1 218 ? -0.447 28.594 18.172 1 94.38 218 VAL B CA 1
ATOM 3955 C C . VAL B 1 218 ? -1.916 28.797 17.812 1 94.38 218 VAL B C 1
ATOM 3957 O O . VAL B 1 218 ? -2.473 29.875 18.062 1 94.38 218 VAL B O 1
ATOM 3960 N N . ARG B 1 219 ? -2.523 27.797 17.203 1 95.56 219 ARG B N 1
ATOM 3961 C CA . ARG B 1 219 ? -3.953 27.891 16.922 1 95.56 219 ARG B CA 1
ATOM 3962 C C . ARG B 1 219 ? -4.742 28.172 18.203 1 95.56 219 ARG B C 1
ATOM 3964 O O . ARG B 1 219 ? -5.582 29.062 18.234 1 95.56 219 ARG B O 1
ATOM 3971 N N . ASP B 1 220 ? -4.527 27.406 19.219 1 95 220 ASP B N 1
ATOM 3972 C CA . ASP B 1 220 ? -5.242 27.594 20.484 1 95 220 ASP B CA 1
ATOM 3973 C C . ASP B 1 220 ? -4.98 28.969 21.078 1 95 220 ASP B C 1
ATOM 3975 O O . ASP B 1 220 ? -5.891 29.609 21.594 1 95 220 ASP B O 1
ATOM 3979 N N . PHE B 1 221 ? -3.762 29.422 20.953 1 94.69 221 PHE B N 1
ATOM 3980 C CA . PHE B 1 221 ? -3.408 30.75 21.422 1 94.69 221 PHE B CA 1
ATOM 3981 C C . PHE B 1 221 ? -4.191 31.812 20.656 1 94.69 221 PHE B C 1
ATOM 3983 O O . PHE B 1 221 ? -4.68 32.781 21.25 1 94.69 221 PHE B O 1
ATOM 3990 N N . LEU B 1 222 ? -4.277 31.672 19.391 1 96.38 222 LEU B N 1
ATOM 3991 C CA . LEU B 1 222 ? -5.008 32.625 18.578 1 96.38 222 LEU B CA 1
ATOM 3992 C C . LEU B 1 222 ? -6.477 32.688 18.969 1 96.38 222 LEU B C 1
ATOM 3994 O O . LEU B 1 222 ? -7.09 33.75 18.953 1 96.38 222 LEU B O 1
ATOM 3998 N N . ILE B 1 223 ? -7.023 31.562 19.312 1 96.44 223 ILE B N 1
ATOM 3999 C CA . ILE B 1 223 ? -8.414 31.5 19.766 1 96.44 223 ILE B CA 1
ATOM 4000 C C . ILE B 1 223 ? -8.578 32.312 21.047 1 96.44 223 ILE B C 1
ATOM 4002 O O . ILE B 1 223 ? -9.516 33.094 21.172 1 96.44 223 ILE B O 1
ATOM 4006 N N . ILE B 1 224 ? -7.668 32.094 21.969 1 95.38 224 ILE B N 1
ATOM 4007 C CA . ILE B 1 224 ? -7.699 32.812 23.234 1 95.38 224 ILE B CA 1
ATOM 4008 C C . ILE B 1 224 ? -7.469 34.312 23 1 95.38 224 ILE B C 1
ATOM 4010 O O . ILE B 1 224 ? -8.125 35.156 23.609 1 95.38 224 ILE B O 1
ATOM 4014 N N . LEU B 1 225 ? -6.535 34.594 22.125 1 96.19 225 LEU B N 1
ATOM 4015 C CA . LEU B 1 225 ? -6.23 36 21.781 1 96.19 225 LEU B CA 1
ATOM 4016 C C . LEU B 1 225 ? -7.465 36.688 21.234 1 96.19 225 LEU B C 1
ATOM 4018 O O . LEU B 1 225 ? -7.762 37.812 21.625 1 96.19 225 LEU B O 1
ATOM 4022 N N . ASP B 1 226 ? -8.125 36.062 20.328 1 97.12 226 ASP B N 1
ATOM 4023 C CA . ASP B 1 226 ? -9.344 36.625 19.75 1 97.12 226 ASP B CA 1
ATOM 4024 C C . ASP B 1 226 ? -10.375 36.938 20.828 1 97.12 226 ASP B C 1
ATOM 4026 O O . ASP B 1 226 ? -11.023 37.969 20.812 1 97.12 226 ASP B O 1
ATOM 4030 N N . LYS B 1 227 ? -10.547 36.031 21.734 1 96.69 227 LYS B N 1
ATOM 4031 C CA . LYS B 1 227 ? -11.477 36.219 22.844 1 96.69 227 LYS B CA 1
ATOM 4032 C C . LYS B 1 227 ? -11.086 37.438 23.688 1 96.69 227 LYS B C 1
ATOM 4034 O O . LYS B 1 227 ? -11.938 38.25 24.047 1 96.69 227 LYS B O 1
ATOM 4039 N N . VAL B 1 228 ? -9.828 37.531 24 1 96.06 228 VAL B N 1
ATOM 4040 C CA . VAL B 1 228 ? -9.32 38.594 24.828 1 96.06 228 VAL B CA 1
ATOM 4041 C C . VAL B 1 228 ? -9.516 39.938 24.109 1 96.06 228 VAL B C 1
ATOM 4043 O O . VAL B 1 228 ? -9.867 40.938 24.719 1 96.06 228 VAL B O 1
ATOM 4046 N N . CYS B 1 229 ? -9.266 39.969 22.812 1 96.81 229 CYS B N 1
ATOM 4047 C CA . CYS B 1 229 ? -9.469 41.188 22.031 1 96.81 229 CYS B CA 1
ATOM 4048 C C . CYS B 1 229 ? -10.922 41.625 22.078 1 96.81 229 CYS B C 1
ATOM 4050 O O . CYS B 1 229 ? -11.211 42.812 22.156 1 96.81 229 CYS B O 1
ATOM 4052 N N . ILE B 1 230 ? -11.82 40.688 22.031 1 96.75 230 ILE B N 1
ATOM 4053 C CA . ILE B 1 230 ? -13.242 41 22.125 1 96.75 230 ILE B CA 1
ATOM 4054 C C . ILE B 1 230 ? -13.555 41.594 23.484 1 96.75 230 ILE B C 1
ATOM 4056 O O . ILE B 1 230 ? -14.305 42.562 23.594 1 96.75 230 ILE B O 1
ATOM 4060 N N . GLU B 1 231 ? -13.023 41.062 24.516 1 95.69 231 GLU B N 1
ATOM 4061 C CA . GLU B 1 231 ? -13.242 41.562 25.875 1 95.69 231 GLU B CA 1
ATOM 4062 C C . GLU B 1 231 ? -12.68 42.969 26.047 1 95.69 231 GLU B C 1
ATOM 4064 O O . GLU B 1 231 ? -13.297 43.812 26.703 1 95.69 231 GLU B O 1
ATOM 4069 N N . VAL B 1 232 ? -11.523 43.188 25.453 1 94 232 VAL B N 1
ATOM 4070 C CA . VAL B 1 232 ? -10.891 44.5 25.516 1 94 232 VAL B CA 1
ATOM 4071 C C . VAL B 1 232 ? -11.75 45.531 24.766 1 94 232 VAL B C 1
ATOM 4073 O O . VAL B 1 232 ? -11.938 46.656 25.234 1 94 232 VAL B O 1
ATOM 4076 N N . LYS B 1 233 ? -12.25 45.094 23.656 1 94.31 233 LYS B N 1
ATOM 4077 C CA . LYS B 1 233 ? -13.133 45.969 22.859 1 94.31 233 LYS B CA 1
ATOM 4078 C C . LYS B 1 233 ? -14.383 46.344 23.641 1 94.31 233 LYS B C 1
ATOM 4080 O O . LYS B 1 233 ? -14.781 47.5 23.672 1 94.31 233 LYS B O 1
ATOM 4085 N N . ASN B 1 234 ? -14.953 45.438 24.312 1 93.56 234 ASN B N 1
ATOM 4086 C CA . ASN B 1 234 ? -16.172 45.656 25.078 1 93.56 234 ASN B CA 1
ATOM 4087 C C . ASN B 1 234 ? -15.906 46.531 26.297 1 93.56 234 ASN B C 1
ATOM 4089 O O . ASN B 1 234 ? -16.75 47.375 26.672 1 93.56 234 ASN B O 1
ATOM 4093 N N . ALA B 1 235 ? -14.781 46.375 26.922 1 89.31 235 ALA B N 1
ATOM 4094 C CA . ALA B 1 235 ? -14.406 47.188 28.062 1 89.31 235 ALA B CA 1
ATOM 4095 C C . ALA B 1 235 ? -14.203 48.656 27.641 1 89.31 235 ALA B C 1
ATOM 4097 O O . ALA B 1 235 ? -14.555 49.562 28.391 1 89.31 235 ALA B O 1
ATOM 4098 N N . GLN B 1 236 ? -13.711 48.844 26.484 1 84.25 236 GLN B N 1
ATOM 4099 C CA . GLN B 1 236 ? -13.5 50.188 25.969 1 84.25 236 GLN B CA 1
ATOM 4100 C C . GLN B 1 236 ? -14.828 50.875 25.625 1 84.25 236 GLN B C 1
ATOM 4102 O O . GLN B 1 236 ? -14.992 52.062 25.844 1 84.25 236 GLN B O 1
ATOM 4107 N N . ARG B 1 237 ? -15.758 50.156 25.188 1 83.56 237 ARG B N 1
ATOM 4108 C CA . ARG B 1 237 ? -17.078 50.719 24.844 1 83.56 237 ARG B CA 1
ATOM 4109 C C . ARG B 1 237 ? -17.828 51.125 26.094 1 83.56 237 ARG B C 1
ATOM 4111 O O . ARG B 1 237 ? -18.531 52.156 26.094 1 83.56 237 ARG B O 1
ATOM 4118 N N . LYS B 1 238 ? -17.719 50.438 27.156 1 81.12 238 LYS B N 1
ATOM 4119 C CA . LYS B 1 238 ? -18.375 50.781 28.422 1 81.12 238 LYS B CA 1
ATOM 4120 C C . LYS B 1 238 ? -17.781 52.062 29.031 1 81.12 238 LYS B C 1
ATOM 4122 O O . LYS B 1 238 ? -18.5 52.844 29.656 1 81.12 238 LYS B O 1
ATOM 4127 N N . LEU B 1 239 ? -16.578 52.281 28.859 1 72.62 239 LEU B N 1
ATOM 4128 C CA . LEU B 1 239 ? -15.914 53.469 29.375 1 72.62 239 LEU B CA 1
ATOM 4129 C C . LEU B 1 239 ? -16.328 54.719 28.609 1 72.62 239 LEU B C 1
ATOM 4131 O O . LEU B 1 239 ? -16.5 55.781 29.188 1 72.62 239 LEU B O 1
ATOM 4135 N N . ASN B 1 240 ? -16.656 54.594 27.375 1 66.81 240 ASN B N 1
ATOM 4136 C CA . ASN B 1 240 ? -17.031 55.719 26.531 1 66.81 240 ASN B CA 1
ATOM 4137 C C . ASN B 1 240 ? -18.516 56.031 26.641 1 66.81 240 ASN B C 1
ATOM 4139 O O . ASN B 1 240 ? -18.953 57.156 26.391 1 66.81 240 ASN B O 1
ATOM 4143 N N . GLY B 1 241 ? -19.406 55.125 27.031 1 61.5 241 GLY B N 1
ATOM 4144 C CA . GLY B 1 241 ? -20.844 55.344 27.141 1 61.5 241 GLY B CA 1
ATOM 4145 C C . GLY B 1 241 ? -21.266 55.906 28.469 1 61.5 241 GLY B C 1
ATOM 4146 O O . GLY B 1 241 ? -22.422 56.281 28.641 1 61.5 241 GLY B O 1
ATOM 4147 N N . THR B 1 242 ? -20.578 55.812 29.641 1 53.94 242 THR B N 1
ATOM 4148 C CA . THR B 1 242 ? -21.031 56.406 30.891 1 53.94 242 THR B CA 1
ATOM 4149 C C . THR B 1 242 ? -20.781 57.906 30.906 1 53.94 242 THR B C 1
ATOM 4151 O O . THR B 1 242 ? -19.641 58.344 30.688 1 53.94 242 THR B O 1
ATOM 4154 N N . PRO B 1 243 ? -21.719 58.875 30.844 1 50.38 243 PRO B N 1
ATOM 4155 C CA . PRO B 1 243 ? -21.594 60.344 30.906 1 50.38 243 PRO B CA 1
ATOM 4156 C C . PRO B 1 243 ? -20.719 60.812 32.062 1 50.38 243 PRO B C 1
ATOM 4158 O O . PRO B 1 243 ? -20.859 60.312 33.188 1 50.38 243 PRO B O 1
ATOM 4161 N N . LYS B 1 244 ? -19.453 61.375 31.828 1 47.53 244 LYS B N 1
ATOM 4162 C CA . LYS B 1 244 ? -18.625 62.062 32.812 1 47.53 244 LYS B CA 1
ATOM 4163 C C . LYS B 1 244 ? -19.453 63 33.688 1 47.53 244 LYS B C 1
ATOM 4165 O O . LYS B 1 244 ? -20.062 63.938 33.188 1 47.53 244 LYS B O 1
ATOM 4170 N N . LYS B 1 245 ? -20.047 62.719 34.719 1 42.19 245 LYS B N 1
ATOM 4171 C CA . LYS B 1 245 ? -20.562 63.688 35.688 1 42.19 245 LYS B CA 1
ATOM 4172 C C . LYS B 1 245 ? -19.469 64.688 36.094 1 42.19 245 LYS B C 1
ATOM 4174 O O . LYS B 1 245 ? -18.359 64.25 36.469 1 42.19 245 LYS B O 1
ATOM 4179 N N . GLU B 1 246 ? -19.5 65.938 35.75 1 38.84 246 GLU B N 1
ATOM 4180 C CA . GLU B 1 246 ? -18.766 67.188 35.875 1 38.84 246 GLU B CA 1
ATOM 4181 C C . GLU B 1 246 ? -18.406 67.5 37.344 1 38.84 246 GLU B C 1
ATOM 4183 O O . GLU B 1 246 ? -17.875 68.562 37.688 1 38.84 246 GLU B O 1
ATOM 4188 N N . ASN B 1 247 ? -18.969 66.875 38.375 1 37.72 247 ASN B N 1
ATOM 4189 C CA . ASN B 1 247 ? -18.781 67.625 39.594 1 37.72 247 ASN B CA 1
ATOM 4190 C C . ASN B 1 247 ? -17.344 67.562 40.094 1 37.72 247 ASN B C 1
ATOM 4192 O O . ASN B 1 247 ? -17.078 67.688 41.281 1 37.72 247 ASN B O 1
ATOM 4196 N N . VAL B 1 248 ? -16.297 67 39.5 1 35.84 248 VAL B N 1
ATOM 4197 C CA . VAL B 1 248 ? -15.07 66.812 40.281 1 35.84 248 VAL B CA 1
ATOM 4198 C C . VAL B 1 248 ? -14.391 68.125 40.5 1 35.84 248 VAL B C 1
ATOM 4200 O O . VAL B 1 248 ? -14.094 68.875 39.562 1 35.84 248 VAL B O 1
ATOM 4203 N N . ALA B 1 249 ? -14.648 68.875 41.656 1 38.53 249 ALA B N 1
ATOM 4204 C CA . ALA B 1 249 ? -13.852 69.938 42.281 1 38.53 249 ALA B CA 1
ATOM 4205 C C . ALA B 1 249 ? -12.359 69.625 42.125 1 38.53 249 ALA B C 1
ATOM 4207 O O . ALA B 1 249 ? -11.914 68.5 42.25 1 38.53 249 ALA B O 1
ATOM 4208 N N . SER B 1 250 ? -11.617 70.562 41.469 1 33.75 250 SER B N 1
ATOM 4209 C CA . SER B 1 250 ? -10.219 70.75 41.062 1 33.75 250 SER B CA 1
ATOM 4210 C C . SER B 1 250 ? -9.289 70.562 42.281 1 33.75 250 SER B C 1
ATOM 4212 O O . SER B 1 250 ? -8.812 71.562 42.812 1 33.75 250 SER B O 1
ATOM 4214 N N . LYS B 1 251 ? -9.586 69.938 43.406 1 33.47 251 LYS B N 1
ATOM 4215 C CA . LYS B 1 251 ? -8.484 70.062 44.375 1 33.47 251 LYS B CA 1
ATOM 4216 C C . LYS B 1 251 ? -7.176 69.562 43.75 1 33.47 251 LYS B C 1
ATOM 4218 O O . LYS B 1 251 ? -7.113 68.5 43.188 1 33.47 251 LYS B O 1
ATOM 4223 N N . THR B 1 252 ? -6.383 70.5 43.25 1 31.02 252 THR B N 1
ATOM 4224 C CA . THR B 1 252 ? -5.051 70.438 42.656 1 31.02 252 THR B CA 1
ATOM 4225 C C . THR B 1 252 ? -4.094 69.688 43.531 1 31.02 252 THR B C 1
ATOM 4227 O O . THR B 1 252 ? -3.287 70.25 44.281 1 31.02 252 THR B O 1
ATOM 4230 N N . SER B 1 253 ? -4.555 68.688 44.344 1 29.83 253 SER B N 1
ATOM 4231 C CA . SER B 1 253 ? -3.451 68.062 45.094 1 29.83 253 SER B CA 1
ATOM 4232 C C . SER B 1 253 ? -2.305 67.688 44.156 1 29.83 253 SER B C 1
ATOM 4234 O O . SER B 1 253 ? -2.533 67.25 43.031 1 29.83 253 SER B O 1
ATOM 4236 N N . GLU B 1 254 ? -1.139 68.25 44.344 1 29.94 254 GLU B N 1
ATOM 4237 C CA . GLU B 1 254 ? 0.183 68.062 43.781 1 29.94 254 GLU B CA 1
ATOM 4238 C C . GLU B 1 254 ? 0.457 66.562 43.594 1 29.94 254 GLU B C 1
ATOM 4240 O O . GLU B 1 254 ? 0.505 65.812 44.562 1 29.94 254 GLU B O 1
ATOM 4245 N N . SER B 1 255 ? -0.289 65.938 42.656 1 30.09 255 SER B N 1
ATOM 4246 C CA . SER B 1 255 ? -0.1 64.5 42.406 1 30.09 255 SER B CA 1
ATOM 4247 C C . SER B 1 255 ? 1.358 64.188 42.094 1 30.09 255 SER B C 1
ATOM 4249 O O . SER B 1 255 ? 1.902 64.688 41.094 1 30.09 255 SER B O 1
ATOM 4251 N N . THR B 1 256 ? 2.197 64.438 43.094 1 31.31 256 THR B N 1
ATOM 4252 C CA . THR B 1 256 ? 3.529 63.875 42.875 1 31.31 256 THR B CA 1
ATOM 4253 C C . THR B 1 256 ? 3.445 62.531 42.188 1 31.31 256 THR B C 1
ATOM 4255 O O . THR B 1 256 ? 2.799 61.594 42.688 1 31.31 256 THR B O 1
ATOM 4258 N N . ASN B 1 257 ? 3.309 62.594 40.906 1 29.91 257 ASN B N 1
ATOM 4259 C CA . ASN B 1 257 ? 3.256 61.438 40.031 1 29.91 257 ASN B CA 1
ATOM 4260 C C . ASN B 1 257 ? 4.289 60.406 40.406 1 29.91 257 ASN B C 1
ATOM 4262 O O . ASN B 1 257 ? 5.492 60.656 40.344 1 29.91 257 ASN B O 1
ATOM 4266 N N . PRO B 1 258 ? 4.164 59.781 41.625 1 34.06 258 PRO B N 1
ATOM 4267 C CA . PRO B 1 258 ? 5.215 58.781 41.812 1 34.06 258 PRO B CA 1
ATOM 4268 C C . PRO B 1 258 ? 5.504 58 40.531 1 34.06 258 PRO B C 1
ATOM 4270 O O . PRO B 1 258 ? 4.676 57.969 39.594 1 34.06 258 PRO B O 1
ATOM 4273 N N . PRO B 1 259 ? 6.746 57.812 40.188 1 35.03 259 PRO B N 1
ATOM 4274 C CA . PRO B 1 259 ? 7.02 57 39 1 35.03 259 PRO B CA 1
ATOM 4275 C C . PRO B 1 259 ? 6.039 55.844 38.812 1 35.03 259 PRO B C 1
ATOM 4277 O O . PRO B 1 259 ? 5.469 55.375 39.781 1 35.03 259 PRO B O 1
ATOM 4280 N N . PRO B 1 260 ? 5.238 55.938 37.719 1 35.31 260 PRO B N 1
ATOM 4281 C CA . PRO B 1 260 ? 4.266 54.875 37.5 1 35.31 260 PRO B CA 1
ATOM 4282 C C . PRO B 1 260 ? 4.723 53.531 38.062 1 35.31 260 PRO B C 1
ATOM 4284 O O . PRO B 1 260 ? 5.789 53.031 37.688 1 35.31 260 PRO B O 1
ATOM 4287 N N . LEU B 1 261 ? 4.703 53.344 39.375 1 36.72 261 LEU B N 1
ATOM 4288 C CA . LEU B 1 261 ? 4.836 52 39.875 1 36.72 261 LEU B CA 1
ATOM 4289 C C . LEU B 1 261 ? 4.289 50.969 38.875 1 36.72 261 LEU B C 1
ATOM 4291 O O . LEU B 1 261 ? 3.389 51.312 38.094 1 36.72 261 LEU B O 1
ATOM 4295 N N . ASP B 1 262 ? 5.211 50.062 38.375 1 44.06 262 ASP B N 1
ATOM 4296 C CA . ASP B 1 262 ? 4.914 49 37.438 1 44.06 262 ASP B CA 1
ATOM 4297 C C . ASP B 1 262 ? 3.498 48.469 37.625 1 44.06 262 ASP B C 1
ATOM 4299 O O . ASP B 1 262 ? 3.16 47.969 38.719 1 44.06 262 ASP B O 1
ATOM 4303 N N . LEU B 1 263 ? 2.518 49.094 37.188 1 44.59 263 LEU B N 1
ATOM 4304 C CA . LEU B 1 263 ? 1.112 48.719 37.188 1 44.59 263 LEU B CA 1
ATOM 4305 C C . LEU B 1 263 ? 0.97 47.219 37.375 1 44.59 263 LEU B C 1
ATOM 4307 O O . LEU B 1 263 ? 0.029 46.75 38.031 1 44.59 263 LEU B O 1
ATOM 4311 N N . ARG B 1 264 ? 2.047 46.562 36.906 1 48.5 264 ARG B N 1
ATOM 4312 C CA . ARG B 1 264 ? 2.051 45.094 36.969 1 48.5 264 ARG B CA 1
ATOM 4313 C C . ARG B 1 264 ? 2.102 44.656 38.438 1 48.5 264 ARG B C 1
ATOM 4315 O O . ARG B 1 264 ? 1.408 43.688 38.812 1 48.5 264 ARG B O 1
ATOM 4322 N N . GLN B 1 265 ? 2.979 45.219 39.156 1 49.25 265 GLN B N 1
ATOM 4323 C CA . GLN B 1 265 ? 3.162 44.844 40.562 1 49.25 265 GLN B CA 1
ATOM 4324 C C . GLN B 1 265 ? 1.887 45.094 41.375 1 49.25 265 GLN B C 1
ATOM 4326 O O . GLN B 1 265 ? 1.597 44.344 42.312 1 49.25 265 GLN B O 1
ATOM 4331 N N . LYS B 1 266 ? 1.225 46.094 40.969 1 51.19 266 LYS B N 1
ATOM 4332 C CA . LYS B 1 266 ? 0.003 46.406 41.688 1 51.19 266 LYS B CA 1
ATOM 4333 C C . LYS B 1 266 ? -1.115 45.438 41.375 1 51.19 266 LYS B C 1
ATOM 4335 O O . LYS B 1 266 ? -1.9 45.062 42.25 1 51.19 266 LYS B O 1
ATOM 4340 N N . LEU B 1 267 ? -1.113 44.938 40.188 1 49.31 267 LEU B N 1
ATOM 4341 C CA . LEU B 1 267 ? -2.262 44.156 39.719 1 49.31 267 LEU B CA 1
ATOM 4342 C C . LEU B 1 267 ? -2.041 42.688 39.969 1 49.31 267 LEU B C 1
ATOM 4344 O O . LEU B 1 267 ? -2.998 41.938 40.188 1 49.31 267 LEU B O 1
ATOM 4348 N N . PHE B 1 268 ? -0.788 42.156 40.125 1 48.44 268 PHE B N 1
ATOM 4349 C CA . PHE B 1 268 ? -0.518 40.719 40.281 1 48.44 268 PHE B CA 1
ATOM 4350 C C . PHE B 1 268 ? 0.417 40.438 41.438 1 48.44 268 PHE B C 1
ATOM 4352 O O . PHE B 1 268 ? 1.558 40.031 41.25 1 48.44 268 PHE B O 1
ATOM 4359 N N . PRO B 1 269 ? -0.027 40.688 42.719 1 44.53 269 PRO B N 1
ATOM 4360 C CA . PRO B 1 269 ? 0.851 40.5 43.875 1 44.53 269 PRO B CA 1
ATOM 4361 C C . PRO B 1 269 ? 1.273 39.031 44.062 1 44.53 269 PRO B C 1
ATOM 4363 O O . PRO B 1 269 ? 2.361 38.75 44.562 1 44.53 269 PRO B O 1
ATOM 4366 N N . ALA B 1 270 ? 0.369 38.125 43.844 1 45.81 270 ALA B N 1
ATOM 4367 C CA . ALA B 1 270 ? 0.57 36.719 44.188 1 45.81 270 ALA B CA 1
ATOM 4368 C C . ALA B 1 270 ? 1.791 36.156 43.469 1 45.81 270 ALA B C 1
ATOM 4370 O O . ALA B 1 270 ? 2.324 35.125 43.844 1 45.81 270 ALA B O 1
ATOM 4371 N N . ILE B 1 271 ? 2.107 36.688 42.5 1 44.44 271 ILE B N 1
ATOM 4372 C CA . ILE B 1 271 ? 3.248 36.094 41.812 1 44.44 271 ILE B CA 1
ATOM 4373 C C . ILE B 1 271 ? 4.492 36.219 42.688 1 44.44 271 ILE B C 1
ATOM 4375 O O . ILE B 1 271 ? 5.348 35.312 42.688 1 44.44 271 ILE B O 1
ATOM 4379 N N . THR B 1 272 ? 4.496 37 43.781 1 38.16 272 THR B N 1
ATOM 4380 C CA . THR B 1 272 ? 5.656 37.156 44.656 1 38.16 272 THR B CA 1
ATOM 4381 C C . THR B 1 272 ? 5.656 36.094 45.75 1 38.16 272 THR B C 1
ATOM 4383 O O . THR B 1 272 ? 6.715 35.656 46.188 1 38.16 272 THR B O 1
ATOM 4386 N N . ASP B 1 273 ? 4.539 35.625 46.281 1 35.59 273 ASP B N 1
ATOM 4387 C CA . ASP B 1 273 ? 4.555 34.781 47.469 1 35.59 273 ASP B CA 1
ATOM 4388 C C . ASP B 1 273 ? 4.812 33.312 47.125 1 35.59 273 ASP B C 1
ATOM 4390 O O . ASP B 1 273 ? 5.133 32.5 47.969 1 35.59 273 ASP B O 1
ATOM 4394 N N . ARG B 1 274 ? 4.422 32.875 45.938 1 38.47 274 ARG B N 1
ATOM 4395 C CA . ARG B 1 274 ? 4.652 31.453 45.688 1 38.47 274 ARG B CA 1
ATOM 4396 C C . ARG B 1 274 ? 6.141 31.156 45.5 1 38.47 274 ARG B C 1
ATOM 4398 O 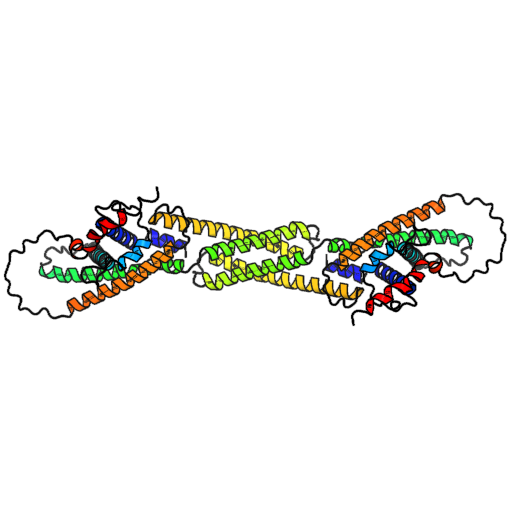O . ARG B 1 274 ? 6.52 30.047 45.125 1 38.47 274 ARG B O 1
ATOM 4405 N N . ARG B 1 275 ? 7.074 31.922 46 1 36.59 275 ARG B N 1
ATOM 4406 C CA . ARG B 1 275 ? 8.516 31.719 45.938 1 36.59 275 ARG B CA 1
ATOM 4407 C C . ARG B 1 275 ? 8.93 30.547 46.844 1 36.59 275 ARG B C 1
ATOM 4409 O O . ARG B 1 275 ? 9.938 29.891 46.594 1 36.59 275 ARG B O 1
ATOM 4416 N N . ILE B 1 276 ? 8.352 30.344 47.969 1 33.81 276 ILE B N 1
ATOM 4417 C CA . ILE B 1 276 ? 9.008 29.672 49.094 1 33.81 276 ILE B CA 1
ATOM 4418 C C . ILE B 1 276 ? 8.828 28.156 48.969 1 33.81 276 ILE B C 1
ATOM 4420 O O . ILE B 1 276 ? 9.75 27.391 49.219 1 33.81 276 ILE B O 1
ATOM 4424 N N . ASP B 1 277 ? 7.656 27.656 48.656 1 34.66 277 ASP B N 1
ATOM 4425 C CA . ASP B 1 277 ? 7.453 26.281 49.125 1 34.66 277 ASP B CA 1
ATOM 4426 C C . ASP B 1 277 ? 8.07 25.281 48.156 1 34.66 277 ASP B C 1
ATOM 4428 O O . ASP B 1 277 ? 8.219 24.109 48.5 1 34.66 277 ASP B O 1
ATOM 4432 N N . ASP B 1 278 ? 8.195 25.562 46.875 1 33.56 278 ASP B N 1
ATOM 4433 C CA . ASP B 1 278 ? 8.492 24.391 46.094 1 33.56 278 ASP B CA 1
ATOM 4434 C C . ASP B 1 278 ? 9.969 24.031 46.156 1 33.56 278 ASP B C 1
ATOM 4436 O O . ASP B 1 278 ? 10.461 23.219 45.344 1 33.56 278 ASP B O 1
ATOM 4440 N N . SER B 1 279 ? 10.797 24.75 46.875 1 34.91 279 SER B N 1
ATOM 4441 C CA . SER B 1 279 ? 12.18 24.312 47 1 34.91 279 SER B CA 1
ATOM 4442 C C . SER B 1 279 ? 12.273 22.969 47.719 1 34.91 279 SER B C 1
ATOM 4444 O O . SER B 1 279 ? 13.367 22.438 47.906 1 34.91 279 SER B O 1
ATOM 4446 N N . SER B 1 280 ? 11.297 22.609 48.562 1 34.84 280 SER B N 1
ATOM 4447 C CA . SER B 1 280 ? 11.656 21.547 49.5 1 34.84 280 SER B CA 1
ATOM 4448 C C . SER B 1 280 ? 11.727 20.188 48.812 1 34.84 280 SER B C 1
ATOM 4450 O O . SER B 1 280 ? 12.062 19.188 49.438 1 34.84 280 SER B O 1
ATOM 4452 N N . SER B 1 281 ? 11.008 20.047 47.719 1 33.34 281 SER B N 1
ATOM 4453 C CA . SER B 1 281 ? 10.789 18.609 47.594 1 33.34 281 SER B CA 1
ATOM 4454 C C . SER B 1 281 ? 12 17.906 47 1 33.34 281 SER B C 1
ATOM 4456 O O . SER B 1 281 ? 11.953 16.703 46.719 1 33.34 281 SER B O 1
ATOM 4458 N N . ASP B 1 282 ? 12.992 18.703 46.531 1 30.7 282 ASP B N 1
ATOM 4459 C CA . ASP B 1 282 ? 13.93 17.875 45.812 1 30.7 282 ASP B CA 1
ATOM 4460 C C . ASP B 1 282 ? 14.867 17.125 46.781 1 30.7 282 ASP B C 1
ATOM 4462 O O . ASP B 1 282 ? 15.773 16.422 46.312 1 30.7 282 ASP B O 1
ATOM 4466 N N . ASP B 1 283 ? 14.977 17.516 48.094 1 29.41 283 ASP B N 1
ATOM 4467 C CA . ASP B 1 283 ? 16.156 17 48.781 1 29.41 283 ASP B CA 1
ATOM 4468 C C . ASP B 1 283 ? 16.047 15.5 49 1 29.41 283 ASP B C 1
ATOM 4470 O O . ASP B 1 283 ? 16.984 14.883 49.531 1 29.41 283 ASP B O 1
ATOM 4474 N N . ASP B 1 284 ? 14.914 14.93 49.25 1 28.83 284 ASP B N 1
ATOM 4475 C CA . ASP B 1 284 ? 15.07 13.719 50.031 1 28.83 284 ASP B CA 1
ATOM 4476 C C . ASP B 1 284 ? 15.648 12.586 49.188 1 28.83 284 ASP B C 1
ATOM 4478 O O . ASP B 1 284 ? 15.867 11.477 49.719 1 28.83 284 ASP B O 1
ATOM 4482 N N . ALA B 1 285 ? 15.344 12.492 47.844 1 28.22 285 ALA B N 1
ATOM 4483 C CA . ALA B 1 285 ? 15.75 11.172 47.375 1 28.22 285 ALA B CA 1
ATOM 4484 C C . ALA B 1 285 ? 17.25 11.125 47.094 1 28.22 285 ALA B C 1
ATOM 4486 O O . ALA B 1 285 ? 17.734 10.188 46.469 1 28.22 285 ALA B O 1
ATOM 4487 N N . SER B 1 286 ? 18.188 11.703 47.969 1 20.98 286 SER B N 1
ATOM 4488 C CA . SER B 1 286 ? 19.469 10.992 47.969 1 20.98 286 SER B CA 1
ATOM 4489 C C . SER B 1 286 ? 19.297 9.547 48.406 1 20.98 286 SER B C 1
ATOM 4491 O O . SER B 1 286 ? 18.531 9.266 49.344 1 20.98 286 SER B O 1
#

Organism: Solanum tuberosum (NCBI:txid4113)

Radius of gyration: 47.22 Å; Cα contacts (8 Å, |Δi|>4): 480; chains: 2; bounding box: 44×152×102 Å

InterPro domains:
  IPR015425 Formin, FH2 domain [PF02181] (2-224)
  IPR015425 Formin, FH2 domain [PS51444] (1-251)
  IPR027643 Formin-like family, plant [PTHR23213] (1-283)
  IPR042201 Formin, FH2 domain superfamily [G3DSA:1.20.58.2220] (1-280)

Foldseek 3Di:
DLVLLLVLCVPPPLNVLLLVLVLCVVLVLCVVPPCSPVPAPPLLVLVCQQVQFWPVRHQTNSLVSLQVQLLVVLVVVVVVVCVVVPPPDPPDCDDPVVVVVSSVSSNVRSLVVLLCSCVSSVVLLVLLPDDLCVLVVVLVVLVVVLVVLVVCCVPVVVPPDCPDPVSVVSVVVSVVSVVVSVVSVVVSVVSLVSCQVSVCVRRNPPVDSPTSVSSNSVNSSSVVSNVSSVVVVVVVVVVVPDPPDPPPDPPVPPPPVPPPPPVVCNTRVVSPPVPPDPVPPPPPPD/DLLLLLVLCVPPPLNVLLLVLVLCVVLVLCVVPPCSPVPFPPLLVLVCQQVQFWPVRHQTNSLVSLQVQLLVVLVVVVVVVCVVVPPPDPPDPCDPVVVVVSSVSSNVRSLVVLLCSCVSSVVLLVLLPDDLCVLVVVLVVLVVVLVVLVVCLVPVVVPPDCPDPVSVVSVVVSVVSVVVSVVSVVVSVVSLVSCQVSVCVRRNPPVDSPGSVSSNSVNSSSVVSNVSSVVVVVVVVVVVPDPPPPPPDPPVPVPPVPPPPPVVCNTRVVSPPVPPPPVPPPPDPD

pLDDT: mean 76.72, std 22.17, range [20.98, 97.19]

Nearest PDB structures (foldseek):
  9b27-assembly1_G  TM=8.431E-01  e=5.070E-06  Mus musculus
  9b3d-assembly1_G  TM=8.160E-01  e=3.993E-06  Mus musculus
  6h2e-assembly1_P-2  TM=3.451E-01  e=3.269E-01  Aeromonas hydrophila subsp. hydrophila AL09-71
  6h2d-assembly1_S  TM=3.909E-01  e=5.796E-01  Aeromonas hydrophila subsp. hydrophila AL09-71
  6r1j-assembly1_J-2  TM=3.575E-01  e=4.789E-01  Aeromonas hydrophila J-1

Secondary structure (DSSP, 8-state):
-HHHHHHHHHH-HHHHHHHHHHHHHHHHHTBTBGGGG--S--TTHHHHTTT-B-TTSS-BHHHHHHHHHHHHHHHHHHHHHHHHHTTT-------TTHHHHHHHHHHHHHHHHHHTHHHHTHHHHHHTTS-HHHHHHHHHHHHHHHHHHHHHHHTTTTTS-TT-HHHHHHHHHHHHHHHHHHHHHHHHHHHHHHHHHHHHHHH----S--TTHHHHHHHHHHHHHHHHHHHHHHHHHHHHHS---S----------------HHHHH-GGGTGGGSGGGGGGSTT-/-HHHHHHHHHH-HHHHHHHHHHHHHHHHHTBTBGGGG--S--TTHHHHTTT-B-TTSS-BHHHHHHHHHHHHHHHHHHHHHHHHHTTT-------TTHHHHHHHHHHHHHHHHHHTHHHHTHHHHHHTTS-HHHHHHHHHHHHHHHHHHHHHHHTTTTTS-TT-HHHHHHHHHHHHHHHHHHHHHHHHHHHHHHHHHHHHHHH----S--TTHHHHHHHHHHHHHHHHHHHHHHHHHHHHHS---S----------------HHHHH-THHHHTTSGGGGGGSTT-

Solvent-accessible surface area (backbone atoms only — not comparable to full-atom values): 32078 Å² total; per-residue (Å²): 82,61,65,55,20,49,49,33,62,73,62,34,61,67,59,52,51,50,50,50,49,50,49,52,52,49,25,57,67,24,57,90,44,96,58,33,68,64,81,48,53,57,68,68,53,63,63,48,31,65,69,42,52,27,74,82,65,74,54,22,51,39,52,53,50,50,52,51,48,15,44,55,43,7,50,50,53,53,49,54,50,41,62,69,55,43,79,78,70,84,78,77,81,78,59,77,82,53,49,60,61,47,46,52,49,23,40,54,49,5,46,53,55,62,62,39,46,58,69,71,37,44,40,27,49,58,39,34,72,42,53,56,65,58,56,55,45,47,53,50,45,45,49,50,38,49,50,53,46,50,49,42,47,66,55,71,40,55,83,52,59,78,82,27,64,66,56,44,51,50,50,52,48,51,60,57,46,49,58,56,49,50,51,51,47,53,51,52,51,51,51,52,50,50,46,49,51,48,44,31,71,59,40,32,85,61,85,64,86,62,68,48,48,62,30,39,49,50,35,54,38,42,54,52,47,49,52,46,48,51,52,50,52,52,54,52,52,57,64,70,69,56,79,80,75,77,78,68,77,77,76,75,68,83,70,72,71,60,73,79,65,62,62,57,61,73,35,41,58,67,70,66,68,73,67,65,69,75,68,62,73,72,66,67,83,114,83,62,66,54,20,48,50,35,64,74,63,35,62,68,58,51,50,50,51,49,48,50,49,52,51,50,25,56,67,24,59,88,43,96,58,35,68,65,81,48,53,57,67,66,55,62,64,46,30,67,70,43,52,27,73,82,66,73,53,22,50,41,52,53,51,50,51,53,48,15,45,54,45,7,49,50,54,52,48,53,51,42,62,68,54,43,77,78,69,83,80,77,81,77,60,77,82,53,47,59,61,47,47,51,48,22,40,54,51,4,44,52,55,61,62,40,46,58,71,71,38,43,40,27,49,56,39,34,72,42,54,57,66,59,56,56,46,46,53,49,45,45,48,50,39,50,50,53,47,50,50,41,47,66,55,70,41,54,83,53,59,77,81,28,63,66,58,43,53,50,51,51,49,51,59,56,46,50,58,55,49,51,50,50,49,53,52,52,51,53,50,51,51,50,45,48,52,49,46,31,70,62,42,33,85,61,85,64,86,64,66,48,46,64,29,40,48,52,36,54,37,43,55,52,48,50,52,47,50,52,52,52,53,52,54,53,51,56,63,70,67,57,81,81,76,77,76,75,76,77,76,77,67,82,69,72,70,62,73,81,63,62,63,59,60,72,35,41,57,66,71,64,69,71,68,64,70,76,68,63,72,72,66,68,82,114

=== Feature glossary ===
A reading guide for the features in this record.

Start from the sequence.

  · Sequence gives the chain of amino acids in standard one-letter code (A=alanine, C=cysteine, …, Y=tyrosine), read N→C. It is the only feature that is directly encoded by the gene; all structural features are derived from the folded form of this sequence.

Fold it, and you get atomic coordinates and the backbone conformation that goes with them.

  · Structure coordinates are given as an mmCIF _atom_site loop: one row per atom with element, residue name, chain id, sequence number, and x/y/z position in Å. Only the four main-chain atoms per residue are included here; side chains are omitted to keep the record compact.

  · Backbone dihedral angles. Every residue except chain termini has a φ (preceding-C → N → Cα → C) and a ψ (N → Cα → C → next-N). They are reported in degrees following the IUPAC sign convention. Secondary structure is essentially a statement about which (φ, ψ) basin each residue occupies.

  · Eight-state secondary structure (DSSP): H is the canonical α-helix, G the tighter 3₁₀-helix, I the wider π-helix; E/B are β-structure, T and S are turns and bends, and '-' is everything else. DSSP derives these from the pattern of main-chain N–H···O=C hydrogen bonds, not from the sequence.

  · SS3 is a coarse helix/strand/coil call (letters a/b/c) made by the P-SEA algorithm from inter-Cα distances and dihedrals. It is less detailed than DSSP but needs only Cα positions.

Summarize the fold with a handful of shape descriptors and a per-residue structural alphabet.

  · Radius of gyration (Rg) is the root-mean-square distance of Cα atoms from their centroid — a single number for overall size and compactness. A globular domain of N residues has Rg ≈ 2.2·N^0.38 Å; an extended or disordered chain has a much larger Rg. The Cα contact count is the number of residue pairs whose Cα atoms are within 8 Å and are more than four positions apart in sequence — a standard proxy for tertiary packing density. The bounding box is the smallest axis-aligned box enclosing all Cα atoms.

  · 3Di is Foldseek's structural alphabet. Each residue is assigned one of twenty discrete states based on how its Cα sits relative to its spatial (not sequential) neighbors. Aligning 3Di strings finds structural homologs roughly as well as full 3D superposition, but orders of magnitude faster.

  · Solvent-accessible surface area (SASA) is the area in Å² traced out by the centre of a 1.4 Å probe sphere (a water molecule) rolled over the protein's van der Waals surface (Shrake–Rupley / Lee–Richards construction). Buried residues have near-zero SASA; fully exposed residues can exceed 200 Å². The total SASA scales roughly with the number of surface residues.

Ask how reliable the model is.

  · For AlphaFold models, the B-factor field carries pLDDT — the model's own estimate of local accuracy on a 0–100 scale. Regions with pLDDT<50 should be treated as essentially unmodeled; they often correspond to intrinsically disordered segments.

  · For experimental (PDB) structures, the B-factor (temperature factor) quantifies the positional spread of each atom in the crystal — a combination of thermal vibration and static disorder — in units of Å². High B-factors mark flexible loops or poorly resolved regions; low B-factors mark the rigid, well-ordered core.

  · Predicted Aligned Error (PAE) is an AlphaFold confidence matrix: entry (i, j) is the expected error in the position of residue j, in ångströms, when the prediction is superimposed on the true structure at residue i. Low PAE within a block of residues means that block is internally rigid and well-predicted; high PAE between two blocks means their relative placement is uncertain even if each block individually is confident.

Place it in context: what it resembles, what it is annotated as, and how it looks.

  · Structural nearest neighbors (via Foldseek easy-search vs the PDB). Reported per hit: target PDB id, E-value, and alignment TM-score. A TM-score above ~0.5 is the conventional threshold for 'same fold'.

  · Functional annotations link the protein to curated databases. InterPro entries identify conserved domains and families by matching the sequence against member-database signatures (Pfam, PROSITE, CDD, …). Gene Ontology (GO) terms describe molecular function, biological process, and cellular component in a controlled vocabulary. CATH places the structure in a hierarchical fold classification (Class/Architecture/Topology/Homologous-superfamily). The organism is the source species.

  · The contact map is a binary N×N matrix image: pixel (i, j) is dark where Cα_i and Cα_j are within 8 Å and |i−j|>4. Because the |i−j|>4 filter removes local helical contacts, off-diagonal stripes parallel to the main diagonal indicate parallel β-sheets; stripes perpendicular to it indicate antiparallel β-sheets. The Ramachandran plot scatters every residue's (φ, ψ) pair against the sterically allowed regions. The PAE heatmap renders the predicted-aligned-error matrix.

  · Six rendered views show the 3D structure from the faces of a cube — i.e. along ±x, ±y, ±z. Rendering representation is dra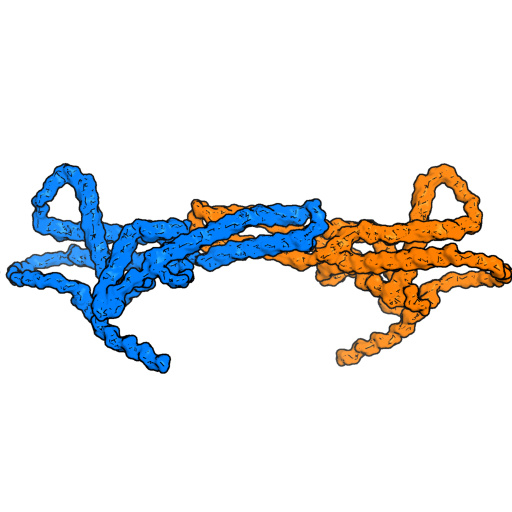wn randomly per protein from cartoon (secondary-structure ribbons), sticks (backbone bonds), or molecular surface; coloring is either N→C rainbow (blue at the N-terminus through red at the C-terminus) or one color per chain.